Protein AF-Q2YZZ8-F1 (afdb_monomer)

Foldseek 3Di:
DDDDDDPPPVVVVPPPVDDDDDDDDDDPDDQDDQALLSDGLVLLLLLLVVLLVCLVPFFQCQPPPPPPVVLVVLSVVLNVCSVVDHPLLSLLSSLLSQQRSLAQQWGFQALEPPCSCVLDPDDDHRFDTSHYWFFFQFAWAQFPAAIAGFKGFPVCLVRALWGWQAKAPGGPVVLLVLLSSNHHANFVLLSNVCSSRLSRTQSSCCSSVSHVDRFFMWIWTDDPNDIDIDTTGTDDPDDDGDMDGLCNVVVADAAPQPPCLPDQKDWDQDLVLLEIEIEGLELAQDPVGALLRVLQVSLVVSVVSVRQAYEYECANYQYDDLVSLVSNLCSLLVSLSQQAALHAEYEAGQSCHDSSLLNVLSCLQRGNYQYFEAWYNAFNFHFDPWDWDARPRSRTITTHGNDTDNSHDPPRDDSTDGGLHYFTDDSVCRSNNHDRRVVCSSPDDADPDLLVNLVSQCVRPNDVSSVSNVVCQCPRPVRVPPDCLVSLLVNLVVCVVVVNLVSSLVSLVVVCVVCVLDLSSLQSNLLSCLVVLNLVVSLVSLVSSCVNPPPPPSSVVSNVSSVVSVVVVD

Solvent-accessible surface area (backbone atoms only — not comparable to full-atom values): 30448 Å² total; per-residue (Å²): 142,79,80,82,81,71,87,77,64,77,67,65,80,72,57,85,84,72,88,85,82,78,93,68,80,85,75,83,73,73,94,77,67,71,40,89,55,69,48,43,62,67,46,53,45,52,29,50,53,49,48,56,51,45,44,72,73,54,25,67,66,57,55,81,84,27,59,66,68,60,55,52,50,51,52,52,53,47,62,69,42,45,82,80,48,54,72,58,40,49,54,45,49,53,19,27,59,42,18,60,49,47,34,63,45,20,32,51,56,63,38,30,58,89,72,69,48,75,75,46,94,67,82,71,81,56,38,88,51,69,48,73,41,48,39,38,56,53,36,52,41,60,35,77,79,45,42,25,28,48,25,13,27,73,96,43,50,85,51,36,69,23,35,46,53,27,39,53,84,25,44,41,69,57,36,53,62,46,43,46,59,50,44,47,25,51,15,72,35,23,37,55,58,52,48,43,60,48,74,27,21,30,48,50,32,27,66,40,66,26,27,98,57,66,47,71,39,46,32,32,29,39,49,97,90,42,79,48,76,47,71,42,59,49,47,74,92,71,79,85,76,68,74,39,42,51,45,77,75,71,69,38,62,75,34,77,89,65,70,59,75,90,42,46,58,54,74,50,78,40,76,95,75,29,26,30,42,32,40,40,37,33,43,55,67,51,99,91,44,46,48,41,58,50,34,49,52,53,52,54,48,32,60,76,68,61,39,66,30,41,37,40,36,30,40,67,7,49,11,57,47,60,81,54,44,57,39,39,53,50,40,45,55,71,36,62,92,35,44,31,74,69,14,22,32,33,35,35,10,38,39,17,14,64,32,38,30,52,40,49,34,46,40,68,71,68,43,40,54,45,33,22,12,32,41,21,14,32,29,48,54,32,65,28,75,52,44,81,46,67,33,86,70,64,44,40,40,36,29,33,19,55,42,76,46,56,68,52,51,92,86,57,73,59,54,36,52,73,34,78,42,78,28,69,56,35,56,73,33,57,71,66,30,49,50,56,34,60,50,50,60,71,70,54,76,61,60,93,44,72,52,55,40,37,54,51,38,28,74,73,58,31,70,64,47,23,49,52,51,51,50,49,47,54,69,32,88,91,40,48,85,60,85,52,65,71,40,55,54,54,47,27,53,48,27,45,74,71,72,33,55,68,59,19,49,53,51,31,54,50,42,32,69,78,35,72,85,37,34,66,37,21,34,51,38,14,54,52,28,35,82,71,68,39,10,68,66,12,37,58,31,19,50,52,14,37,70,70,42,71,82,46,66,66,46,53,54,49,37,53,54,9,51,54,49,42,60,75,74,111

Organism: NCBI:txid174294

Radius of gyration: 29.06 Å; Cα contacts (8 Å, |Δi|>4): 1051; chains: 1; bounding box: 70×56×85 Å

Sequence (570 aa):
MTKPLPPSILAAVLLSIMSAIASSEPAHSPTGQVRPSGLTDRQWREDLAFLAKTVAEKHRHPFDRLARADFDKAVAVLDTAIPGSADHEIVVGLAKIVALLRDGHSRLTLPAGPASDAQSHTPTNAPTKGLFFHALPVRFYLFSDGLYIRTATPDHRELVGACVVRIGTMTADMALEAIRPAVHYDSEMWFKLVGPQYLRIPEVLHACGVTSVPGPTPVTFEKDGLETTVTLEPLPAGPEPAWVDWSDVSSTAKPLFMKNPGKPYWFEYLPRDKALYIQINSIQDDPGESLAAFSARMIDAARSASASKIVLDLRLNGGGNNYLNRGLVLALTGAGEYNRYGRLFTLIGRNTFSAAMSLVSALERWTETIFVGEPTGNTPSQYGDARRYILPHSGLTVRLSSVYWRDSSVDERRPWVAPHIGAEPSWADFAAGRDPALAAVLAFNAPDSLLEQLKEIFRQGGMEAASVHYFNHRNSPATAAVDTVPTLLAAAEFFVAEKRPAEALRLLQGAVVEYPESAACHLALGKRLVEMGNGREAIASIKRALEIIPGDPDAAAWLKKAEDLARTKK

InterPro domains:
  IPR011990 Tetratricopeptide-like helical domain superfamily [G3DSA:1.25.40.10] (478-570)
  IPR011990 Tetratricopeptide-like helical domain superfamily [SSF48452] (485-562)
  IPR019734 Tetratricopeptide repeat [PS50005] (519-552)
  IPR029045 ClpP/crotonase-like domain superfamily [SSF52096] (84-442)

Mean predicted aligned error: 7.98 Å

pLDDT: mean 89.31, std 15.9, range [26.16, 98.88]

Structure (mmCIF, N/CA/C/O backbone):
data_AF-Q2YZZ8-F1
#
_entry.id   AF-Q2YZZ8-F1
#
loop_
_atom_site.group_PDB
_atom_site.id
_atom_site.type_symbol
_atom_site.label_atom_id
_atom_site.label_alt_id
_atom_site.label_comp_id
_atom_site.label_asym_id
_atom_site.label_entity_id
_atom_site.label_seq_id
_atom_site.pdbx_PDB_ins_code
_atom_site.Cartn_x
_atom_site.Cartn_y
_atom_site.Cartn_z
_atom_site.occupancy
_atom_site.B_iso_or_equiv
_atom_site.auth_seq_id
_atom_site.auth_comp_id
_atom_site.auth_asym_id
_atom_site.auth_atom_id
_atom_site.pdbx_PDB_model_num
ATOM 1 N N . MET A 1 1 ? -8.020 2.558 -19.922 1.00 30.72 1 MET A N 1
ATOM 2 C CA . MET A 1 1 ? -8.432 3.909 -20.367 1.00 30.72 1 MET A CA 1
ATOM 3 C C . MET A 1 1 ? -9.827 4.201 -19.831 1.00 30.72 1 MET A C 1
ATOM 5 O O . MET A 1 1 ? -10.815 3.877 -20.474 1.00 30.72 1 MET A O 1
ATOM 9 N N . THR A 1 2 ? -9.914 4.754 -18.627 1.00 28.97 2 THR A N 1
ATOM 10 C CA . THR A 1 2 ? -11.167 5.187 -17.998 1.00 28.97 2 THR A CA 1
ATOM 11 C C . THR A 1 2 ? -11.252 6.708 -18.118 1.00 28.97 2 THR A C 1
ATOM 13 O O . THR A 1 2 ? -10.297 7.416 -17.804 1.00 28.97 2 THR A O 1
ATOM 16 N N . LYS A 1 3 ? -12.359 7.213 -18.671 1.00 26.16 3 LYS A N 1
ATOM 17 C CA . LYS A 1 3 ? -12.617 8.654 -18.824 1.00 26.16 3 LYS A CA 1
ATOM 18 C C . LYS A 1 3 ? -12.593 9.350 -17.450 1.00 26.16 3 LYS A C 1
ATOM 20 O O . LYS A 1 3 ? -13.051 8.743 -16.483 1.00 26.16 3 LYS A O 1
ATOM 25 N N . PRO A 1 4 ? -12.126 10.608 -17.353 1.00 29.03 4 PRO A N 1
ATOM 26 C CA . PRO A 1 4 ? -12.248 11.373 -16.120 1.00 29.03 4 PRO A CA 1
ATOM 27 C C . PRO A 1 4 ? -13.729 11.676 -15.857 1.00 29.03 4 PRO A C 1
ATOM 29 O O . PRO A 1 4 ? -14.476 12.024 -16.776 1.00 29.03 4 PRO A O 1
ATOM 32 N N . LEU A 1 5 ? -14.155 11.508 -14.606 1.00 32.28 5 LEU A N 1
ATOM 33 C CA . LEU A 1 5 ? -15.494 11.876 -14.148 1.00 32.28 5 LEU A CA 1
ATOM 34 C C . LEU A 1 5 ? -15.703 13.398 -14.281 1.00 32.28 5 LEU A C 1
ATOM 36 O O . LEU A 1 5 ? -14.765 14.164 -14.043 1.00 32.28 5 LEU A O 1
ATOM 40 N N . PRO A 1 6 ? -16.907 13.855 -14.674 1.00 27.84 6 PRO A N 1
ATOM 41 C CA . PRO A 1 6 ? -17.183 15.270 -14.883 1.00 27.84 6 PRO A CA 1
ATOM 42 C C . PRO A 1 6 ? -17.254 16.053 -13.554 1.00 27.84 6 PRO A C 1
ATOM 44 O O . PRO A 1 6 ? -17.525 15.468 -12.504 1.00 27.84 6 PRO A O 1
ATOM 47 N N . PRO A 1 7 ? -17.068 17.390 -13.578 1.00 29.17 7 PRO A N 1
ATOM 48 C CA . PRO A 1 7 ? -16.832 18.221 -12.387 1.00 29.17 7 PRO A CA 1
ATOM 49 C C . PRO A 1 7 ? -18.047 18.434 -11.464 1.00 29.17 7 PRO A C 1
ATOM 51 O O . PRO A 1 7 ? -17.989 19.250 -10.549 1.00 29.17 7 PRO A O 1
ATOM 54 N N . SER A 1 8 ? -19.160 17.734 -11.677 1.00 30.05 8 SER A N 1
ATOM 55 C CA . SER A 1 8 ? -20.427 17.970 -10.974 1.00 30.05 8 SER A CA 1
ATOM 56 C C . SER A 1 8 ? -20.630 17.141 -9.697 1.00 30.05 8 SER A C 1
ATOM 58 O O . SER A 1 8 ? -21.688 17.237 -9.083 1.00 30.05 8 SER A O 1
ATOM 60 N N . ILE A 1 9 ? -19.629 16.381 -9.237 1.00 32.97 9 ILE A N 1
ATOM 61 C CA . ILE A 1 9 ? -19.715 15.587 -7.989 1.00 32.97 9 ILE A CA 1
ATOM 62 C C . ILE A 1 9 ? -19.142 16.340 -6.766 1.00 32.97 9 ILE A C 1
ATOM 64 O O . ILE A 1 9 ? -19.414 15.975 -5.625 1.00 32.97 9 ILE A O 1
ATOM 68 N N . LEU A 1 10 ? -18.467 17.481 -6.961 1.00 29.58 10 LEU A N 1
ATOM 69 C CA . LEU A 1 10 ? -17.969 18.313 -5.851 1.00 29.58 10 LEU A CA 1
ATOM 70 C C . LEU A 1 10 ? -19.088 19.021 -5.053 1.00 29.58 10 LEU A C 1
ATOM 72 O O . LEU A 1 10 ? -18.848 19.506 -3.951 1.00 29.58 10 LEU A O 1
ATOM 76 N N . ALA A 1 11 ? -20.314 19.065 -5.583 1.00 28.97 11 ALA A N 1
ATOM 77 C CA . ALA A 1 11 ? -21.451 19.753 -4.966 1.00 28.97 11 ALA A CA 1
ATOM 78 C C . ALA A 1 11 ? -22.315 18.859 -4.049 1.00 28.97 11 ALA A C 1
ATOM 80 O O . ALA A 1 11 ? -23.142 19.379 -3.304 1.00 28.97 11 ALA A O 1
ATOM 81 N N . ALA A 1 12 ? -22.114 17.535 -4.045 1.00 28.97 12 ALA A N 1
ATOM 82 C CA . ALA A 1 12 ? -22.889 16.615 -3.200 1.00 28.97 12 ALA A CA 1
ATOM 83 C C . ALA A 1 12 ? -22.311 16.442 -1.777 1.00 28.97 12 ALA A C 1
ATOM 85 O O . ALA A 1 12 ? -22.997 15.943 -0.890 1.00 28.97 12 ALA A O 1
ATOM 86 N N . VAL A 1 13 ? -21.084 16.915 -1.526 1.00 33.19 13 VAL A N 1
ATOM 87 C CA . VAL A 1 13 ? -20.390 16.825 -0.221 1.00 33.19 13 VAL A CA 1
ATOM 88 C C . VAL A 1 13 ? -20.840 17.920 0.767 1.00 33.19 13 VAL A C 1
ATOM 90 O O . VAL A 1 13 ? -20.548 17.850 1.956 1.00 33.19 13 VAL A O 1
ATOM 93 N N . LEU A 1 14 ? -21.611 18.913 0.311 1.00 29.03 14 LEU A N 1
ATOM 94 C CA . LEU A 1 14 ? -22.099 20.030 1.135 1.00 29.03 14 LEU A CA 1
ATOM 95 C C . LEU A 1 14 ? -23.583 19.932 1.535 1.00 29.03 14 LEU A C 1
ATOM 97 O O . LEU A 1 14 ? -24.040 20.771 2.307 1.00 29.03 14 LEU A O 1
ATOM 101 N N . LEU A 1 15 ? -24.333 18.925 1.063 1.00 30.12 15 LEU A N 1
ATOM 102 C CA . LEU A 1 15 ? -25.787 18.841 1.285 1.00 30.12 15 LEU A CA 1
ATOM 103 C C . LEU A 1 15 ? -26.256 17.809 2.327 1.00 30.12 15 LEU A C 1
ATOM 105 O O . LEU A 1 15 ? -27.444 17.769 2.629 1.00 30.12 15 LEU A O 1
ATOM 109 N N . SER A 1 16 ? -25.368 17.026 2.943 1.00 31.25 16 SER A N 1
ATOM 110 C CA . SER A 1 16 ? -25.736 16.077 4.013 1.00 31.25 16 SER A CA 1
ATOM 111 C C . SER A 1 16 ? -25.749 16.684 5.428 1.00 31.25 16 SER A C 1
ATOM 113 O O . SER A 1 16 ? -25.954 15.963 6.398 1.00 31.25 16 SER A O 1
ATOM 115 N N . ILE A 1 17 ? -25.590 18.010 5.563 1.00 36.44 17 ILE A N 1
ATOM 116 C CA . ILE A 1 17 ? -25.682 18.737 6.850 1.00 36.44 17 ILE A CA 1
ATOM 117 C C . ILE A 1 17 ? -27.049 19.435 7.034 1.00 36.44 17 ILE A C 1
ATOM 119 O O . ILE A 1 17 ? -27.352 19.942 8.109 1.00 36.44 17 ILE A O 1
ATOM 123 N N . MET A 1 18 ? -27.933 19.438 6.031 1.00 37.03 18 MET A N 1
ATOM 124 C CA . MET A 1 18 ? -29.230 20.119 6.132 1.00 37.03 18 MET A CA 1
ATOM 125 C C . MET A 1 18 ? -30.392 19.161 5.891 1.00 37.03 18 MET A C 1
ATOM 127 O O . MET A 1 18 ? -30.819 19.009 4.754 1.00 37.03 18 MET A O 1
ATOM 131 N N . SER A 1 19 ? -30.927 18.548 6.951 1.00 33.84 19 SER A N 1
ATOM 132 C CA . SER A 1 19 ? -32.362 18.221 7.091 1.00 33.84 19 SER A CA 1
ATOM 133 C C . SER A 1 19 ? -32.650 17.586 8.454 1.00 33.84 19 SER A C 1
ATOM 135 O O . SER A 1 19 ? -32.685 16.369 8.571 1.00 33.84 19 SER A O 1
ATOM 137 N N . ALA A 1 20 ? -32.842 18.429 9.473 1.00 35.44 20 ALA A N 1
ATOM 138 C CA . ALA A 1 20 ? -33.843 18.271 10.540 1.00 35.44 20 ALA A CA 1
ATOM 139 C C . ALA A 1 20 ? -33.644 19.384 11.585 1.00 35.44 20 ALA A C 1
ATOM 141 O O . ALA A 1 20 ? -33.181 19.142 12.693 1.00 35.44 20 ALA A O 1
ATOM 142 N N . ILE A 1 21 ? -33.984 20.626 11.232 1.00 36.09 21 ILE A N 1
ATOM 143 C CA . ILE A 1 21 ? -34.252 21.666 12.233 1.00 36.09 21 ILE A CA 1
ATOM 144 C C . ILE A 1 21 ? -35.687 22.114 11.992 1.00 36.09 21 ILE A C 1
ATOM 146 O O . ILE A 1 21 ? -35.957 23.007 11.194 1.00 36.09 21 ILE A O 1
ATOM 150 N N . ALA A 1 22 ? -36.620 21.419 12.640 1.00 30.42 22 ALA A N 1
ATOM 151 C CA . ALA A 1 22 ? -37.911 22.005 12.946 1.00 30.42 22 ALA A CA 1
ATOM 152 C C . ALA A 1 22 ? -37.700 22.944 14.139 1.00 30.42 22 ALA A C 1
ATOM 154 O O . ALA A 1 22 ? -37.080 22.574 15.134 1.00 30.42 22 ALA A O 1
ATOM 155 N N . SER A 1 23 ? -38.163 24.177 13.986 1.00 38.81 23 SER A N 1
ATOM 156 C CA . SER A 1 23 ? -37.994 25.288 14.911 1.00 38.81 23 SER A CA 1
ATOM 157 C C . SER A 1 23 ? -38.509 24.962 16.317 1.00 38.81 23 SER A C 1
ATOM 159 O O . SER A 1 23 ? -39.715 24.876 16.537 1.00 38.81 23 SER A O 1
ATOM 161 N N . SER A 1 24 ? -37.601 24.870 17.284 1.00 34.78 24 SER A N 1
ATOM 162 C CA . SER A 1 24 ? -37.891 25.104 18.699 1.00 34.78 24 SER A CA 1
ATOM 163 C C . SER A 1 24 ? -36.842 26.072 19.236 1.00 34.78 24 SER A C 1
ATOM 165 O O . SER A 1 24 ? -35.651 25.882 18.992 1.00 34.78 24 SER A O 1
ATOM 167 N N . GLU A 1 25 ? -37.293 27.135 19.901 1.00 32.56 25 GLU A N 1
ATOM 168 C CA . GLU A 1 25 ? -36.457 28.184 20.495 1.00 32.56 25 GLU A CA 1
ATOM 169 C C . GLU A 1 25 ? -35.275 27.615 21.308 1.00 32.56 25 GLU A C 1
ATOM 171 O O . GLU A 1 25 ? -35.414 26.561 21.936 1.00 32.56 25 GLU A O 1
ATOM 176 N N . PRO A 1 26 ? -34.114 28.299 21.344 1.00 37.34 26 PRO A N 1
ATOM 177 C CA . PRO A 1 26 ? -32.968 27.838 22.111 1.00 37.34 26 PRO A CA 1
ATOM 178 C C . PRO A 1 26 ? -33.254 28.005 23.605 1.00 37.34 26 PRO A C 1
ATOM 180 O O . PRO A 1 26 ? -33.043 29.073 24.186 1.00 37.34 26 PRO A O 1
ATOM 183 N N . ALA A 1 27 ? -33.707 26.928 24.243 1.00 34.28 27 ALA A N 1
ATOM 184 C CA . ALA A 1 27 ? -33.647 26.810 25.688 1.00 34.28 27 ALA A CA 1
ATOM 185 C C . ALA A 1 27 ? -32.178 26.978 26.108 1.00 34.28 27 ALA A C 1
ATOM 187 O O . ALA A 1 27 ? -31.320 26.168 25.760 1.00 34.28 27 ALA A O 1
ATOM 188 N N . HIS A 1 28 ? -31.874 28.067 26.816 1.00 37.22 28 HIS A N 1
ATOM 189 C CA . HIS A 1 28 ? -30.587 28.243 27.477 1.00 37.22 28 HIS A CA 1
ATOM 190 C C . HIS A 1 28 ? -30.440 27.151 28.542 1.00 37.22 28 HIS A C 1
ATOM 192 O O . HIS A 1 28 ? -30.978 27.268 29.643 1.00 37.22 28 HIS A O 1
ATOM 198 N N . SER A 1 29 ? -29.729 26.076 28.206 1.00 36.34 29 SER A N 1
ATOM 199 C CA . SER A 1 29 ? -29.319 25.066 29.175 1.00 36.34 29 SER A CA 1
ATOM 200 C C . SER A 1 29 ? -28.213 25.628 30.079 1.00 36.34 29 SER A C 1
ATOM 202 O O . SER A 1 29 ? -27.350 26.375 29.610 1.00 36.34 29 SER A O 1
ATOM 204 N N . PRO A 1 30 ? -28.217 25.302 31.382 1.00 42.22 30 PRO A N 1
ATOM 205 C CA . PRO A 1 30 ? -27.260 25.857 32.320 1.00 42.22 30 PRO A CA 1
ATOM 206 C C . PRO A 1 30 ? -25.847 25.357 32.011 1.00 42.22 30 PRO A C 1
ATOM 208 O O . PRO A 1 30 ? -25.609 24.160 31.849 1.00 42.22 30 PRO A O 1
ATOM 211 N N . THR A 1 31 ? -24.894 26.287 31.997 1.00 49.25 31 THR A N 1
ATOM 212 C CA . THR A 1 31 ? -23.453 26.026 32.051 1.00 49.25 31 THR A CA 1
ATOM 213 C C . THR A 1 31 ? -23.138 25.153 33.270 1.00 49.25 31 THR A C 1
ATOM 215 O O . THR A 1 31 ? -23.044 25.670 34.383 1.00 49.25 31 THR A O 1
ATOM 218 N N . GLY A 1 32 ? -23.008 23.836 33.087 1.00 49.75 32 GLY A N 1
ATOM 219 C CA . GLY A 1 32 ? -22.636 22.932 34.183 1.00 49.75 32 GLY A CA 1
ATOM 220 C C . GLY A 1 32 ? -23.169 21.499 34.144 1.00 49.75 32 GLY A C 1
ATOM 221 O O . GLY A 1 32 ? -22.959 20.783 35.120 1.00 49.75 32 GLY A O 1
ATOM 222 N N . GLN A 1 33 ? -23.836 21.041 33.080 1.00 53.78 33 GLN A N 1
ATOM 223 C CA . GLN A 1 33 ? -24.217 19.628 32.995 1.00 53.78 33 GLN A CA 1
ATOM 224 C C . GLN A 1 33 ? -22.961 18.762 32.796 1.00 53.78 33 GLN A C 1
ATOM 226 O O . GLN A 1 33 ? -22.254 18.888 31.797 1.00 53.78 33 GLN A O 1
ATOM 231 N N . VAL A 1 34 ? -22.650 17.918 33.782 1.00 61.31 34 VAL A N 1
ATOM 232 C CA . VAL A 1 34 ? -21.540 16.961 33.703 1.00 61.31 34 VAL A CA 1
ATOM 233 C C . VAL A 1 34 ? -21.920 15.900 32.672 1.00 61.31 34 VAL A C 1
ATOM 235 O O . VAL A 1 34 ? -22.876 15.152 32.875 1.00 61.31 34 VAL A O 1
ATOM 238 N N . ARG A 1 35 ? -21.203 15.878 31.545 1.00 84.31 35 ARG A N 1
ATOM 239 C CA . ARG A 1 35 ? -21.388 14.896 30.465 1.00 84.31 35 ARG A CA 1
ATOM 240 C C . ARG A 1 35 ? -21.057 13.477 30.963 1.00 84.31 35 ARG A C 1
ATOM 242 O O . ARG A 1 35 ? -20.342 13.363 31.960 1.00 84.31 35 ARG A O 1
ATOM 249 N N . PRO A 1 36 ? -21.501 12.394 30.292 1.00 82.69 36 PRO A N 1
ATOM 250 C CA . PRO A 1 36 ? -21.105 11.021 30.640 1.00 82.69 36 PRO A CA 1
ATOM 251 C C . PRO A 1 36 ? -19.585 10.822 30.773 1.00 82.69 36 PRO A C 1
ATOM 253 O O . PRO A 1 36 ? -19.130 10.097 31.653 1.00 82.69 36 PRO A O 1
ATOM 256 N N . SER A 1 37 ? -18.796 11.529 29.961 1.00 83.62 37 SER A N 1
ATOM 257 C CA . SER A 1 37 ? -17.330 11.577 30.042 1.00 83.62 37 SER A CA 1
ATOM 258 C C . SER A 1 37 ? -16.767 12.237 31.309 1.00 83.62 37 SER A C 1
ATOM 260 O O . SER A 1 37 ? -15.569 12.142 31.577 1.00 83.62 37 SER A O 1
ATOM 262 N N . GLY A 1 38 ? -17.595 12.946 32.077 1.00 88.75 38 GLY A N 1
ATOM 263 C CA . GLY A 1 38 ? -17.183 13.798 33.191 1.00 88.75 38 GLY A CA 1
ATOM 264 C C . GLY A 1 38 ? -16.625 15.162 32.766 1.00 88.75 38 GLY A C 1
ATOM 265 O O . GLY A 1 38 ? -16.200 15.932 33.627 1.00 88.75 38 GLY A O 1
ATOM 266 N N . LEU A 1 39 ? -16.604 15.470 31.465 1.00 90.81 39 LEU A N 1
ATOM 267 C CA . LEU A 1 39 ? -16.087 16.729 30.931 1.00 90.81 39 LEU A CA 1
ATOM 268 C C . LEU A 1 39 ? -17.196 17.772 30.759 1.00 90.81 39 LEU A C 1
ATOM 270 O O . LEU A 1 39 ? -18.373 17.456 30.604 1.00 90.81 39 LEU A O 1
ATOM 274 N N . THR A 1 40 ? -16.800 19.039 30.774 1.00 94.12 40 THR A N 1
ATOM 275 C CA . THR A 1 40 ? -17.662 20.186 30.454 1.00 94.12 40 THR A CA 1
ATOM 276 C C . THR A 1 40 ? -17.440 20.647 29.015 1.00 94.12 40 THR A C 1
ATOM 278 O O . THR A 1 40 ? -16.380 20.412 28.437 1.00 94.12 40 THR A O 1
ATOM 281 N N . ASP A 1 41 ? -18.391 21.395 28.456 1.00 95.25 41 ASP A N 1
ATOM 282 C CA . ASP A 1 41 ? -18.255 22.012 27.126 1.00 95.25 41 ASP A CA 1
ATOM 283 C C . ASP A 1 41 ? -16.986 22.860 27.014 1.00 95.25 41 ASP A C 1
ATOM 285 O O . ASP A 1 41 ? -16.281 22.813 26.009 1.00 95.25 41 ASP A O 1
ATOM 289 N N . ARG A 1 42 ? -16.658 23.603 28.080 1.00 96.44 42 ARG A N 1
ATOM 290 C CA . ARG A 1 42 ? -15.434 24.406 28.154 1.00 96.44 42 ARG A CA 1
ATOM 291 C C . ARG A 1 42 ? -14.185 23.539 28.000 1.00 96.44 42 ARG A C 1
ATOM 293 O O . ARG A 1 42 ? -13.314 23.892 27.219 1.00 96.44 42 ARG A O 1
ATOM 300 N N . GLN A 1 43 ? -14.122 22.406 28.696 1.00 95.75 43 GLN A N 1
ATOM 301 C CA . GLN A 1 43 ? -12.981 21.489 28.618 1.00 95.75 43 GLN A CA 1
ATOM 302 C C . GLN A 1 43 ? -12.857 20.837 27.237 1.00 95.75 43 GLN A C 1
ATOM 304 O O . GLN A 1 43 ? -11.747 20.680 26.737 1.00 95.75 43 GLN A O 1
ATOM 309 N N . TRP A 1 44 ? -13.976 20.509 26.585 1.00 96.56 44 TRP A N 1
ATOM 310 C CA . TRP A 1 44 ? -13.959 20.026 25.201 1.00 96.56 44 TRP A CA 1
ATOM 311 C C . TRP A 1 44 ? -13.450 21.084 24.215 1.00 96.56 44 TRP A C 1
ATOM 313 O O . TRP A 1 44 ? -12.666 20.763 23.322 1.00 96.56 44 TRP A O 1
ATOM 323 N N . ARG A 1 45 ? -13.837 22.352 24.396 1.00 98.38 45 ARG A N 1
ATOM 324 C CA . ARG A 1 45 ? -13.312 23.473 23.600 1.00 98.38 45 ARG A CA 1
ATOM 325 C C . ARG A 1 45 ? -11.826 23.724 23.852 1.00 98.38 45 ARG A C 1
ATOM 327 O O . ARG A 1 45 ? -11.084 23.979 22.909 1.00 98.38 45 ARG A O 1
ATOM 334 N N . GLU A 1 46 ? -11.379 23.617 25.102 1.00 98.44 46 GLU A N 1
ATOM 335 C CA . GLU A 1 46 ? -9.962 23.713 25.478 1.00 98.44 46 GLU A CA 1
ATOM 336 C C . GLU A 1 46 ? -9.134 22.589 24.816 1.00 98.44 46 GLU A C 1
ATOM 338 O O . GLU A 1 46 ? -8.077 22.863 24.241 1.00 98.44 46 GLU A O 1
ATOM 343 N N . ASP A 1 47 ? -9.648 21.354 24.791 1.00 97.81 47 ASP A N 1
ATOM 344 C CA . ASP A 1 47 ? -9.042 20.223 24.074 1.00 97.81 47 ASP A CA 1
ATOM 345 C C . ASP A 1 47 ? -9.004 20.437 22.548 1.00 97.81 47 ASP A C 1
ATOM 347 O O . ASP A 1 47 ? -7.975 20.185 21.917 1.00 97.81 47 ASP A O 1
ATOM 351 N N . LEU A 1 48 ? -10.089 20.940 21.946 1.00 98.81 48 LEU A N 1
ATOM 352 C CA . LEU A 1 48 ? -10.155 21.276 20.517 1.00 98.81 48 LEU A CA 1
ATOM 353 C C . LEU A 1 48 ? -9.153 22.380 20.143 1.00 98.81 48 LEU A C 1
ATOM 355 O O . LEU A 1 48 ? -8.424 22.255 19.156 1.00 98.81 48 LEU A O 1
ATOM 359 N N . ALA A 1 49 ? -9.071 23.444 20.943 1.00 98.81 49 ALA A N 1
ATOM 360 C CA . ALA A 1 49 ? -8.112 24.523 20.736 1.00 98.81 49 ALA A CA 1
ATOM 361 C C . ALA A 1 49 ? -6.665 24.019 20.860 1.00 98.81 49 ALA A C 1
ATOM 363 O O . ALA A 1 49 ? -5.808 24.365 20.039 1.00 98.81 49 ALA A O 1
ATOM 364 N N . PHE A 1 50 ? -6.395 23.157 21.847 1.00 98.75 50 PHE A N 1
ATOM 365 C CA . PHE A 1 50 ? -5.096 22.510 22.001 1.00 98.75 50 PHE A CA 1
ATOM 366 C C . PHE A 1 50 ? -4.758 21.629 20.793 1.00 98.75 50 PHE A C 1
ATOM 368 O O . PHE A 1 50 ? -3.639 21.716 20.282 1.00 98.75 50 PHE A O 1
ATOM 375 N N . LEU A 1 51 ? -5.707 20.824 20.300 1.00 98.69 51 LEU A N 1
ATOM 376 C CA . LEU A 1 51 ? -5.537 20.010 19.096 1.00 98.69 51 LEU A CA 1
ATOM 377 C C . LEU A 1 51 ? -5.160 20.883 17.895 1.00 98.69 51 LEU A C 1
ATOM 379 O O . LEU A 1 51 ? -4.142 20.628 17.254 1.00 98.69 51 LEU A O 1
ATOM 383 N N . ALA A 1 52 ? -5.952 21.921 17.615 1.00 98.62 52 ALA A N 1
ATOM 384 C CA . ALA A 1 52 ? -5.747 22.803 16.469 1.00 98.62 52 ALA A CA 1
ATOM 385 C C . ALA A 1 52 ? -4.363 23.470 16.502 1.00 98.62 52 ALA A C 1
ATOM 387 O O . ALA A 1 52 ? -3.629 23.448 15.511 1.00 98.62 52 ALA A O 1
ATOM 388 N N . LYS A 1 53 ? -3.970 23.995 17.670 1.00 98.56 53 LYS A N 1
ATOM 389 C CA . LYS A 1 53 ? -2.635 24.563 17.892 1.00 98.56 53 LYS A CA 1
ATOM 390 C C . LYS A 1 53 ? -1.535 23.519 17.684 1.00 98.56 53 LYS A C 1
ATOM 392 O O . LYS A 1 53 ? -0.554 23.781 16.994 1.00 98.56 53 LYS A O 1
ATOM 397 N N . THR A 1 54 ? -1.707 22.329 18.253 1.00 98.31 54 THR A N 1
ATOM 398 C CA . THR A 1 54 ? -0.713 21.252 18.181 1.00 98.31 54 THR A CA 1
ATOM 399 C C . THR A 1 54 ? -0.511 20.774 16.746 1.00 98.31 54 THR A C 1
ATOM 401 O O . THR A 1 54 ? 0.631 20.610 16.327 1.00 98.31 54 THR A O 1
ATOM 404 N N . VAL A 1 55 ? -1.584 20.612 15.965 1.00 98.06 55 VAL A N 1
ATOM 405 C CA . VAL A 1 55 ? -1.496 20.285 14.533 1.00 98.06 55 VAL A CA 1
ATOM 406 C C . VAL A 1 55 ? -0.663 21.332 13.796 1.00 98.06 55 VAL A C 1
ATOM 408 O O . VAL A 1 55 ? 0.295 20.966 13.118 1.00 98.06 55 VAL A O 1
ATOM 411 N N . ALA A 1 56 ? -0.977 22.618 13.978 1.00 96.62 56 ALA A N 1
ATOM 412 C CA . ALA A 1 56 ? -0.290 23.713 13.299 1.00 96.62 56 ALA A CA 1
ATOM 413 C C . ALA A 1 56 ? 1.203 23.830 13.667 1.00 96.62 56 ALA A C 1
ATOM 415 O O . ALA A 1 56 ? 2.010 24.203 12.821 1.00 96.62 56 ALA A O 1
ATOM 416 N N . GLU A 1 57 ? 1.574 23.522 14.914 1.00 96.69 57 GLU A N 1
ATOM 417 C CA . GLU A 1 57 ? 2.943 23.698 15.419 1.00 96.69 57 GLU A CA 1
ATOM 418 C C . GLU A 1 57 ? 3.831 22.452 15.306 1.00 96.69 57 GLU A C 1
ATOM 420 O O . GLU A 1 57 ? 5.058 22.580 15.291 1.00 96.69 57 GLU A O 1
ATOM 425 N N . LYS A 1 58 ? 3.247 21.247 15.346 1.00 97.25 58 LYS A N 1
ATOM 426 C CA . LYS A 1 58 ? 4.001 20.000 15.572 1.00 97.25 58 LYS A CA 1
ATOM 427 C C . LYS A 1 58 ? 4.006 19.041 14.397 1.00 97.25 58 LYS A C 1
ATOM 429 O O . LYS A 1 58 ? 4.955 18.267 14.279 1.00 97.25 58 LYS A O 1
ATOM 434 N N . HIS A 1 59 ? 2.989 19.078 13.542 1.00 96.81 59 HIS A N 1
ATOM 435 C CA . HIS A 1 59 ? 3.049 18.332 12.294 1.00 96.81 59 HIS A CA 1
ATOM 436 C C . HIS A 1 59 ? 4.114 18.956 11.379 1.00 96.81 59 HIS A C 1
ATOM 438 O O . HIS A 1 59 ? 4.240 20.179 11.326 1.00 96.81 59 HIS A O 1
ATOM 444 N N . ARG A 1 60 ? 4.890 18.140 10.651 1.00 93.38 60 ARG A N 1
ATOM 445 C CA . ARG A 1 60 ? 6.023 18.638 9.844 1.00 93.38 60 ARG A CA 1
ATOM 446 C C . ARG A 1 60 ? 5.595 19.688 8.811 1.00 93.38 60 ARG A C 1
ATOM 448 O O . ARG A 1 60 ? 6.266 20.710 8.710 1.00 93.38 60 ARG A O 1
ATOM 455 N N . HIS A 1 61 ? 4.486 19.442 8.104 1.00 92.62 61 HIS A N 1
ATOM 456 C CA . HIS A 1 61 ? 3.872 20.369 7.139 1.00 92.62 61 HIS A CA 1
ATOM 457 C C . HIS A 1 61 ? 2.342 20.153 7.005 1.00 92.62 61 HIS A C 1
ATOM 459 O O . HIS A 1 61 ? 1.876 19.536 6.051 1.00 92.62 61 HIS A O 1
ATOM 465 N N . PRO A 1 62 ? 1.521 20.579 7.985 1.00 93.44 62 PRO A N 1
ATOM 466 C CA . PRO A 1 62 ? 0.092 20.217 8.064 1.00 93.44 62 PRO A CA 1
ATOM 467 C C . PRO A 1 62 ? -0.778 20.790 6.939 1.00 93.44 62 PRO A C 1
ATOM 469 O O . PRO A 1 62 ? -1.895 20.327 6.733 1.00 93.44 62 PRO A O 1
ATOM 472 N N . PHE A 1 63 ? -0.277 21.791 6.215 1.00 94.62 63 PHE A N 1
ATOM 473 C CA . PHE A 1 63 ? -1.038 22.542 5.215 1.00 94.62 63 PHE A CA 1
ATOM 474 C C . PHE A 1 63 ? -0.474 22.400 3.792 1.00 94.62 63 PHE A C 1
ATOM 476 O O . PHE A 1 63 ? -0.802 23.197 2.919 1.00 94.62 63 PHE A O 1
ATOM 483 N N . ASP A 1 64 ? 0.349 21.374 3.531 1.00 86.44 64 ASP A N 1
ATOM 484 C CA . ASP A 1 64 ? 0.883 21.101 2.182 1.00 86.44 64 ASP A CA 1
ATOM 485 C C . ASP A 1 64 ? -0.203 20.601 1.214 1.00 86.44 64 ASP A C 1
ATOM 487 O O . ASP A 1 64 ? -0.130 20.833 0.008 1.00 86.44 64 ASP A O 1
ATOM 491 N N . ARG A 1 65 ? -1.216 19.901 1.742 1.00 84.12 65 ARG A N 1
ATOM 492 C CA . ARG A 1 65 ? -2.344 19.326 0.981 1.00 84.12 65 ARG A CA 1
ATOM 493 C C . ARG A 1 65 ? -3.708 19.891 1.392 1.00 84.12 65 ARG A C 1
ATOM 495 O O . ARG A 1 65 ? -4.717 19.545 0.785 1.00 84.12 65 ARG A O 1
ATOM 502 N N . LEU A 1 66 ? -3.736 20.738 2.419 1.00 92.81 66 LEU A N 1
ATOM 503 C CA . LEU A 1 66 ? -4.938 21.264 3.059 1.00 92.81 66 LEU A CA 1
ATOM 504 C C . LEU A 1 66 ? -4.796 22.775 3.226 1.00 92.81 66 LEU A C 1
ATOM 506 O O . LEU A 1 66 ? -3.834 23.239 3.835 1.00 92.81 66 LEU A O 1
ATOM 510 N N . ALA A 1 67 ? -5.763 23.553 2.743 1.00 96.12 67 ALA A N 1
ATOM 511 C CA . ALA A 1 67 ? -5.757 24.985 2.999 1.00 96.12 67 ALA A CA 1
ATOM 512 C C . ALA A 1 67 ? -6.000 25.256 4.491 1.00 96.12 67 ALA A C 1
ATOM 514 O O . ALA A 1 67 ? -6.928 24.713 5.093 1.00 96.12 67 ALA A O 1
ATOM 515 N N . ARG A 1 68 ? -5.206 26.158 5.084 1.00 96.81 68 ARG A N 1
ATOM 516 C CA . ARG A 1 68 ? -5.366 26.548 6.496 1.00 96.81 68 ARG A CA 1
ATOM 517 C C . ARG A 1 68 ? -6.793 27.011 6.812 1.00 96.81 68 ARG A C 1
ATOM 519 O O . ARG A 1 68 ? -7.326 26.658 7.856 1.00 96.81 68 ARG A O 1
ATOM 526 N N . ALA A 1 69 ? -7.415 27.751 5.894 1.00 97.75 69 ALA A N 1
ATOM 527 C CA . ALA A 1 69 ? -8.783 28.239 6.050 1.00 97.75 69 ALA A CA 1
ATOM 528 C C . ALA A 1 69 ? -9.817 27.102 6.154 1.00 97.75 69 ALA A C 1
ATOM 530 O O . ALA A 1 69 ? -10.758 27.210 6.937 1.00 97.75 69 ALA A O 1
ATOM 531 N N . ASP A 1 70 ? -9.630 26.003 5.417 1.00 97.56 70 ASP A N 1
ATOM 532 C CA . ASP A 1 70 ? -10.531 24.847 5.481 1.00 97.56 70 ASP A CA 1
ATOM 533 C C . ASP A 1 70 ? -10.369 24.089 6.804 1.00 97.56 70 ASP A C 1
ATOM 535 O O . ASP A 1 70 ? -11.362 23.684 7.411 1.00 97.56 70 ASP A O 1
ATOM 539 N N . PHE A 1 71 ? -9.132 23.965 7.298 1.00 98.38 71 PHE A N 1
ATOM 540 C CA . PHE A 1 71 ? -8.859 23.426 8.633 1.00 98.38 71 PHE A CA 1
ATOM 541 C C . PHE A 1 71 ? -9.526 24.269 9.730 1.00 98.38 71 PHE A C 1
ATOM 543 O O . PHE A 1 71 ? -10.223 23.737 10.592 1.00 98.38 71 PHE A O 1
ATOM 550 N N . ASP A 1 72 ? -9.372 25.592 9.665 1.00 98.38 72 ASP A N 1
ATOM 551 C CA . ASP A 1 72 ? -9.945 26.521 10.647 1.00 98.38 72 ASP A CA 1
ATOM 552 C C . ASP A 1 72 ? -11.462 26.510 10.638 1.00 98.38 72 ASP A C 1
ATOM 554 O O . ASP A 1 72 ? -12.096 26.531 11.693 1.00 98.38 72 ASP A O 1
ATOM 558 N N . LYS A 1 73 ? -12.049 26.409 9.446 1.00 98.56 73 LYS A N 1
ATOM 559 C CA . LYS A 1 73 ? -13.486 26.234 9.290 1.00 98.56 73 LYS A CA 1
ATOM 560 C C . LYS A 1 73 ? -13.958 24.943 9.957 1.00 98.56 73 LYS A C 1
ATOM 562 O O . LYS A 1 73 ? -14.959 24.978 10.665 1.00 98.56 73 LYS A O 1
ATOM 567 N N . ALA A 1 74 ? -13.254 23.826 9.775 1.00 98.38 74 ALA A N 1
ATOM 568 C CA . ALA A 1 74 ? -13.613 22.562 10.418 1.00 98.38 74 ALA A CA 1
ATOM 569 C C . ALA A 1 74 ? -13.530 22.642 11.953 1.00 98.38 74 ALA A C 1
ATOM 571 O O . ALA A 1 74 ? -14.431 22.163 12.642 1.00 98.38 74 ALA A O 1
ATOM 572 N N . VAL A 1 75 ? -12.500 23.309 12.486 1.00 98.81 75 VAL A N 1
ATOM 573 C CA . VAL A 1 75 ? -12.364 23.585 13.927 1.00 98.81 75 VAL A CA 1
ATOM 574 C C . VAL A 1 75 ? -13.534 24.434 14.434 1.00 98.81 75 VAL A C 1
ATOM 576 O O . VAL A 1 75 ? -14.172 24.062 15.414 1.00 98.81 75 VAL A O 1
ATOM 579 N N . ALA A 1 76 ? -13.871 25.533 13.753 1.00 98.75 76 ALA A N 1
ATOM 580 C CA . ALA A 1 76 ? -14.967 26.418 14.153 1.00 98.75 76 ALA A CA 1
ATOM 581 C C . ALA A 1 76 ? -16.348 25.736 14.095 1.00 98.75 76 ALA A C 1
ATOM 583 O O . ALA A 1 76 ? -17.198 25.966 14.960 1.00 98.75 76 ALA A O 1
ATOM 584 N N . VAL A 1 77 ? -16.567 24.873 13.095 1.00 98.62 77 VAL A N 1
ATOM 585 C CA . VAL A 1 77 ? -17.791 24.066 12.979 1.00 98.62 77 VAL A CA 1
ATOM 586 C C . VAL A 1 77 ? -17.938 23.140 14.186 1.00 98.62 77 VAL A C 1
ATOM 588 O O . VAL A 1 77 ? -19.010 23.107 14.788 1.00 98.62 77 VAL A O 1
ATOM 591 N N . LEU A 1 78 ? -16.872 22.436 14.583 1.00 98.62 78 LEU A N 1
ATOM 592 C CA . LEU A 1 78 ? -16.928 21.570 15.761 1.00 98.62 78 LEU A CA 1
ATOM 593 C C . LEU A 1 78 ? -17.109 22.375 17.054 1.00 98.62 78 LEU A C 1
ATOM 595 O O . LEU A 1 78 ? -17.939 22.002 17.876 1.00 98.62 78 LEU A O 1
ATOM 599 N N . ASP A 1 79 ? -16.409 23.501 17.217 1.00 98.69 79 ASP A N 1
ATOM 600 C CA . ASP A 1 79 ? -16.532 24.368 18.401 1.00 98.69 79 ASP A CA 1
ATOM 601 C C . ASP A 1 79 ? -17.976 24.843 18.654 1.00 98.69 79 ASP A C 1
ATOM 603 O O . ASP A 1 79 ? -18.460 24.866 19.796 1.00 98.69 79 ASP A O 1
ATOM 607 N N . THR A 1 80 ? -18.681 25.165 17.565 1.00 98.44 80 THR A N 1
ATOM 608 C CA . THR A 1 80 ? -20.093 25.567 17.580 1.00 98.44 80 THR A CA 1
ATOM 609 C C . THR A 1 80 ? -21.013 24.393 17.918 1.00 98.44 80 THR A C 1
ATOM 611 O O . THR A 1 80 ? -22.007 24.583 18.616 1.00 98.44 80 THR A O 1
ATOM 614 N N . ALA A 1 81 ? -20.686 23.185 17.450 1.00 97.81 81 ALA A N 1
ATOM 615 C CA . ALA A 1 81 ? -21.486 21.983 17.673 1.00 97.81 81 ALA A CA 1
ATOM 616 C C . ALA A 1 81 ? -21.337 21.401 19.090 1.00 97.81 81 ALA A C 1
ATOM 618 O O . ALA A 1 81 ? -22.296 20.819 19.596 1.00 97.81 81 ALA A O 1
ATOM 619 N N . ILE A 1 82 ? -20.181 21.597 19.748 1.00 97.69 82 ILE A N 1
ATOM 620 C CA . ILE A 1 82 ? -19.856 20.997 21.056 1.00 97.69 82 ILE A CA 1
ATOM 621 C C . ILE A 1 82 ? -21.025 21.049 22.051 1.00 97.69 82 ILE A C 1
ATOM 623 O O . ILE A 1 82 ? -21.375 19.977 22.539 1.00 97.69 82 ILE A O 1
ATOM 627 N N . PRO A 1 83 ? -21.680 22.197 22.336 1.00 95.81 83 PRO A N 1
ATOM 628 C CA . PRO A 1 83 ? -22.737 22.261 23.351 1.00 95.81 83 PRO A CA 1
ATOM 629 C C . PRO A 1 83 ? -23.929 21.326 23.103 1.00 95.81 83 PRO A C 1
ATOM 631 O O . PRO A 1 83 ? -24.576 20.906 24.056 1.00 95.81 83 PRO A O 1
ATOM 634 N N . GLY A 1 84 ? -24.216 20.993 21.839 1.00 94.94 84 GLY A N 1
ATOM 635 C CA . GLY A 1 84 ? -25.305 20.088 21.454 1.00 94.94 84 GLY A CA 1
ATOM 636 C C . GLY A 1 84 ? -24.867 18.657 21.136 1.00 94.94 84 GLY A C 1
ATOM 637 O O . GLY A 1 84 ? -25.721 17.789 20.993 1.00 94.94 84 GLY A O 1
ATOM 638 N N . SER A 1 85 ? -23.564 18.400 21.011 1.00 95.50 85 SER A N 1
ATOM 639 C CA . SER A 1 85 ? -23.023 17.083 20.666 1.00 95.50 85 SER A CA 1
ATOM 640 C C . SER A 1 85 ? -22.847 16.171 21.875 1.00 95.50 85 SER A C 1
ATOM 642 O O . SER A 1 85 ? -22.394 16.602 22.940 1.00 95.50 85 SER A O 1
ATOM 644 N N . ALA A 1 86 ? -23.102 14.878 21.683 1.00 94.56 86 ALA A N 1
ATOM 645 C CA . ALA A 1 86 ? -22.693 13.836 22.616 1.00 94.56 86 ALA A CA 1
ATOM 646 C C . ALA A 1 86 ? -21.160 13.670 22.629 1.00 94.56 86 ALA A C 1
ATOM 648 O O . ALA A 1 86 ? -20.460 14.054 21.690 1.00 94.56 86 ALA A O 1
ATOM 649 N N . ASP A 1 87 ? -20.616 13.074 23.694 1.00 94.12 87 ASP A N 1
ATOM 650 C CA . ASP A 1 87 ? -19.161 12.935 23.866 1.00 94.12 87 ASP A CA 1
ATOM 651 C C . ASP A 1 87 ? -18.485 12.201 22.698 1.00 94.12 87 ASP A C 1
ATOM 653 O O . ASP A 1 87 ? -17.447 12.640 22.202 1.00 94.12 87 ASP A O 1
ATOM 657 N N . HIS A 1 88 ? -19.075 11.106 22.210 1.00 94.19 88 HIS A N 1
ATOM 658 C CA . HIS A 1 88 ? -18.510 10.347 21.094 1.00 94.19 88 HIS A CA 1
ATOM 659 C C . HIS A 1 88 ? -18.542 11.109 19.769 1.00 94.19 88 HIS A C 1
ATOM 661 O O . HIS A 1 88 ? -17.642 10.941 18.948 1.00 94.19 88 HIS A O 1
ATOM 667 N N . GLU A 1 89 ? -19.529 11.980 19.568 1.00 97.31 89 GLU A N 1
ATOM 668 C CA . GLU A 1 89 ? -19.612 12.835 18.383 1.00 97.31 89 GLU A CA 1
ATOM 669 C C . GLU A 1 89 ? -18.500 13.882 18.383 1.00 97.31 89 GLU A C 1
ATOM 671 O O . GLU A 1 89 ? -17.905 14.13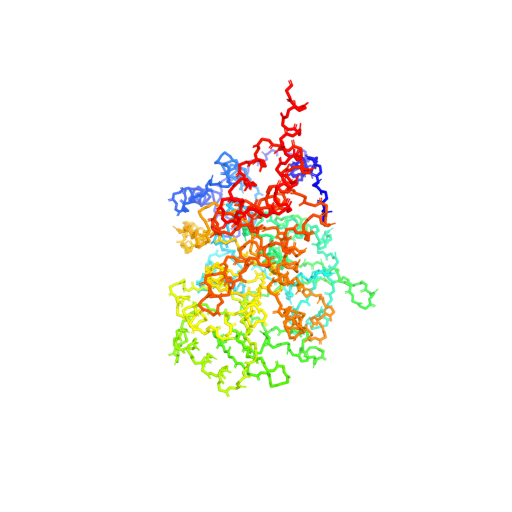5 17.335 1.00 97.31 89 GLU A O 1
ATOM 676 N N . ILE A 1 90 ? -18.147 14.424 19.557 1.00 97.81 90 ILE A N 1
ATOM 677 C CA . ILE A 1 90 ? -16.996 15.324 19.702 1.00 97.81 90 ILE A CA 1
ATOM 678 C C . ILE A 1 90 ? -15.702 14.576 19.381 1.00 97.81 90 ILE A C 1
ATOM 680 O O . ILE A 1 90 ? -14.907 15.059 18.578 1.00 97.81 90 ILE A O 1
ATOM 684 N N . VAL A 1 91 ? -15.503 13.374 19.934 1.00 96.62 91 VAL A N 1
ATOM 685 C CA . VAL A 1 91 ? -14.322 12.538 19.642 1.00 96.62 91 VAL A CA 1
ATOM 686 C C . VAL A 1 91 ? -14.197 12.250 18.143 1.00 96.62 91 VAL A C 1
ATOM 688 O O . VAL A 1 91 ? -13.119 12.412 17.568 1.00 96.62 91 VAL A O 1
ATOM 691 N N . VAL A 1 92 ? -15.292 11.865 17.482 1.00 97.50 92 VAL A N 1
ATOM 692 C CA . VAL A 1 92 ? -15.301 11.624 16.032 1.00 97.50 92 VAL A CA 1
ATOM 693 C C . VAL A 1 92 ? -15.083 12.924 15.252 1.00 97.50 92 VAL A C 1
ATOM 695 O O . VAL A 1 92 ? -14.383 12.911 14.244 1.00 97.50 92 VAL A O 1
ATOM 698 N N . GLY A 1 93 ? -15.602 14.059 15.722 1.00 98.56 93 GLY A N 1
ATOM 699 C CA . GLY A 1 93 ? -15.317 15.383 15.166 1.00 98.56 93 GLY A CA 1
ATOM 700 C C . GLY A 1 93 ? -13.828 15.738 15.220 1.00 98.56 93 GLY A C 1
ATOM 701 O O . GLY A 1 93 ? -13.257 16.163 14.216 1.00 98.56 93 GLY A O 1
ATOM 702 N N . LEU A 1 94 ? -13.168 15.495 16.356 1.00 98.50 94 LEU A N 1
ATOM 703 C CA . LEU A 1 94 ? -11.721 15.669 16.506 1.00 98.50 94 LEU A CA 1
ATOM 704 C C . LEU A 1 94 ? -10.951 14.740 15.552 1.00 98.50 94 LEU A C 1
ATOM 706 O O . LEU A 1 94 ? -9.998 15.176 14.906 1.00 98.50 94 LEU A O 1
ATOM 710 N N . ALA A 1 95 ? -11.382 13.481 15.410 1.00 97.44 95 ALA A N 1
ATOM 711 C CA . ALA A 1 95 ? -10.789 12.541 14.458 1.00 97.44 95 ALA A CA 1
ATOM 712 C C . ALA A 1 95 ? -10.934 13.030 13.007 1.00 97.44 95 ALA A C 1
ATOM 714 O O . ALA A 1 95 ? -9.953 13.004 12.264 1.00 97.44 95 ALA A O 1
ATOM 715 N N . LYS A 1 96 ? -12.114 13.552 12.636 1.00 98.38 96 LYS A N 1
ATOM 716 C CA . LYS A 1 96 ? -12.377 14.163 11.324 1.00 98.38 96 LYS A CA 1
ATOM 717 C C . LYS A 1 96 ? -11.438 15.341 11.050 1.00 98.38 96 LYS A C 1
ATOM 719 O O . LYS A 1 96 ? -10.881 15.425 9.961 1.00 98.38 96 LYS A O 1
ATOM 724 N N . ILE A 1 97 ? -11.197 16.208 12.037 1.00 98.56 97 ILE A N 1
ATOM 725 C CA . ILE A 1 97 ? -10.263 17.342 11.904 1.00 98.56 97 ILE A CA 1
ATOM 726 C C . ILE A 1 97 ? -8.831 16.864 11.628 1.00 98.56 97 ILE A C 1
ATOM 728 O O . ILE A 1 97 ? -8.171 17.411 10.748 1.00 98.56 97 ILE A O 1
ATOM 732 N N . VAL A 1 98 ? -8.341 15.838 12.334 1.00 97.44 98 VAL A N 1
ATOM 733 C CA . VAL A 1 98 ? -6.987 15.301 12.087 1.00 97.44 98 VAL A CA 1
ATOM 734 C C . VAL A 1 98 ? -6.908 14.590 10.733 1.00 97.44 98 VAL A C 1
ATOM 736 O O . VAL A 1 98 ? -5.915 14.731 10.024 1.00 97.44 98 VAL A O 1
ATOM 739 N N . ALA A 1 99 ? -7.962 13.878 10.330 1.00 96.00 99 ALA A N 1
ATOM 740 C CA . ALA A 1 99 ? -8.027 13.183 9.045 1.00 96.00 99 ALA A CA 1
ATOM 741 C C . ALA A 1 99 ? -7.969 14.129 7.826 1.00 96.00 99 ALA A C 1
ATOM 743 O O . ALA A 1 99 ? -7.540 13.708 6.747 1.00 96.00 99 ALA A O 1
ATOM 744 N N . LEU A 1 100 ? -8.313 15.417 7.986 1.00 96.38 100 LEU A N 1
ATOM 745 C CA . LEU A 1 100 ? -8.143 16.436 6.936 1.00 96.38 100 LEU A CA 1
ATOM 746 C C . LEU A 1 100 ? -6.690 16.584 6.468 1.00 96.38 100 LEU A C 1
ATOM 748 O O . LEU A 1 100 ? -6.466 17.037 5.348 1.00 96.38 100 LEU A O 1
ATOM 752 N N . LEU A 1 101 ? -5.710 16.188 7.288 1.00 94.56 101 LEU A N 1
ATOM 753 C CA . LEU A 1 101 ? -4.292 16.234 6.927 1.00 94.56 101 LEU A CA 1
ATOM 754 C C . LEU A 1 101 ? -3.937 15.286 5.773 1.00 94.56 101 LEU A C 1
ATOM 756 O O . LEU A 1 101 ? -2.920 15.497 5.115 1.00 94.56 101 LEU A O 1
ATOM 760 N N . ARG A 1 102 ? -4.774 14.268 5.503 1.00 91.62 102 ARG A N 1
ATOM 761 C CA . ARG A 1 102 ? -4.534 13.250 4.462 1.00 91.62 102 ARG A CA 1
ATOM 762 C C . ARG A 1 102 ? -3.149 12.618 4.606 1.00 91.62 102 ARG A C 1
ATOM 764 O O . ARG A 1 102 ? -2.355 12.605 3.661 1.00 91.62 102 ARG A O 1
ATOM 771 N N . ASP A 1 103 ? -2.890 12.157 5.826 1.00 92.12 103 ASP A N 1
ATOM 772 C CA . ASP A 1 103 ? -1.660 11.527 6.299 1.00 92.12 103 ASP A CA 1
ATOM 773 C C . ASP A 1 103 ? -2.031 10.261 7.091 1.00 92.12 103 ASP A C 1
ATOM 775 O O . ASP A 1 103 ? -2.745 10.341 8.092 1.00 92.12 103 ASP A O 1
ATOM 779 N N . GLY A 1 104 ? -1.564 9.090 6.645 1.00 90.19 104 GLY A N 1
ATOM 780 C CA . GLY A 1 104 ? -1.836 7.806 7.298 1.00 90.19 104 GLY A CA 1
ATOM 781 C C . GLY A 1 104 ? -1.140 7.635 8.657 1.00 90.19 104 GLY A C 1
ATOM 782 O O . GLY A 1 104 ? -1.515 6.767 9.446 1.00 90.19 104 GLY A O 1
ATOM 783 N N . HIS A 1 105 ? -0.152 8.465 8.985 1.00 92.56 105 HIS A N 1
ATOM 784 C CA . HIS A 1 105 ? 0.545 8.432 10.274 1.00 92.56 105 HIS A CA 1
ATOM 785 C C . HIS A 1 105 ? -0.003 9.441 11.285 1.00 92.56 105 HIS A C 1
ATOM 787 O O . HIS A 1 105 ? 0.236 9.284 12.490 1.00 92.56 105 HIS A O 1
ATOM 793 N N . SER A 1 106 ? -0.771 10.432 10.825 1.00 94.00 106 SER A N 1
ATOM 794 C CA . SER A 1 106 ? -1.416 11.428 11.680 1.00 94.00 106 SER A CA 1
ATOM 795 C C . SER A 1 106 ? -2.865 11.054 11.981 1.00 94.00 106 SER A C 1
ATOM 797 O O . SER A 1 106 ? -3.706 10.979 11.091 1.00 94.00 106 SER A O 1
ATOM 799 N N . ARG A 1 107 ? -3.183 10.825 13.258 1.00 92.88 107 ARG A N 1
ATOM 800 C CA . ARG A 1 107 ? -4.518 10.382 13.687 1.00 92.88 107 ARG A CA 1
ATOM 801 C C . ARG A 1 107 ? -4.857 10.812 15.103 1.00 92.88 107 ARG A C 1
ATOM 803 O O . ARG A 1 107 ? -3.979 10.892 15.960 1.00 92.88 107 ARG A O 1
ATOM 810 N N . LEU A 1 108 ? -6.145 10.982 15.383 1.00 93.12 108 LEU A N 1
ATOM 811 C CA . LEU A 1 108 ? -6.641 10.836 16.748 1.00 93.12 108 LEU A CA 1
ATOM 812 C C . LEU A 1 108 ? -6.744 9.337 17.056 1.00 93.12 108 LEU A C 1
ATOM 814 O O . LEU A 1 108 ? -7.390 8.596 16.317 1.00 93.12 108 LEU A O 1
ATOM 818 N N . THR A 1 109 ? -6.110 8.883 18.134 1.00 89.69 109 THR A N 1
ATOM 819 C CA . THR A 1 109 ? -6.281 7.507 18.616 1.00 89.69 109 THR A CA 1
ATOM 820 C C . THR A 1 109 ? -7.661 7.410 19.253 1.00 89.69 109 THR A C 1
ATOM 822 O O . THR A 1 109 ? -7.902 8.034 20.289 1.00 89.69 109 THR A O 1
ATOM 825 N N . LEU A 1 110 ? -8.575 6.678 18.613 1.00 89.25 110 LEU A N 1
ATOM 826 C CA . LEU A 1 110 ? -9.924 6.488 19.140 1.00 89.25 110 LEU A CA 1
ATOM 827 C C . LEU A 1 110 ? -9.866 5.716 20.466 1.00 89.25 110 LEU A C 1
ATOM 829 O O . LEU A 1 110 ? -9.041 4.811 20.601 1.00 89.25 110 LEU A O 1
ATOM 833 N N . PRO A 1 111 ? -10.751 6.013 21.431 1.00 87.19 111 PRO A N 1
ATOM 834 C CA . PRO A 1 111 ? -10.796 5.331 22.721 1.00 87.19 111 PRO A CA 1
ATOM 835 C C . PRO A 1 111 ? -11.430 3.931 22.624 1.00 87.19 111 PRO A C 1
ATOM 837 O O . PRO A 1 111 ? -12.175 3.515 23.503 1.00 87.19 111 PRO A O 1
ATOM 840 N N . ALA A 1 112 ? -11.179 3.206 21.537 1.00 78.56 112 ALA A N 1
ATOM 841 C CA . ALA A 1 112 ? -11.653 1.843 21.350 1.00 78.56 112 ALA A CA 1
ATOM 842 C C . ALA A 1 112 ? -10.658 0.845 21.962 1.00 78.56 112 ALA A C 1
ATOM 844 O O . ALA A 1 112 ? -9.459 1.131 22.031 1.00 78.56 112 ALA A O 1
ATOM 845 N N . GLY A 1 113 ? -11.160 -0.318 22.395 1.00 63.22 113 GLY A N 1
ATOM 846 C CA . GLY A 1 113 ? -10.379 -1.392 23.026 1.00 63.22 113 GLY A CA 1
ATOM 847 C C . GLY A 1 113 ? -9.122 -1.840 22.247 1.00 63.22 113 GLY A C 1
ATOM 848 O O . GLY A 1 113 ? -8.900 -1.395 21.122 1.00 63.22 113 GLY A O 1
ATOM 849 N N . PRO A 1 114 ? -8.297 -2.741 22.819 1.00 44.88 114 PRO A N 1
ATOM 850 C CA . PRO A 1 114 ? -6.895 -2.994 22.432 1.00 44.88 114 PRO A CA 1
ATOM 851 C C . PRO A 1 114 ? -6.616 -3.268 20.938 1.00 44.88 114 PRO A C 1
ATOM 853 O O . PRO A 1 114 ? -5.495 -3.058 20.484 1.00 44.88 114 PRO A O 1
ATOM 856 N N . ALA A 1 115 ? -7.622 -3.657 20.150 1.00 44.59 115 ALA A N 1
ATOM 857 C CA . ALA A 1 115 ? -7.516 -3.861 18.705 1.00 44.59 115 ALA A CA 1
ATOM 858 C C . ALA A 1 115 ? -7.560 -2.570 17.849 1.00 44.59 115 ALA A C 1
ATOM 860 O O . ALA A 1 115 ? -7.360 -2.645 16.637 1.00 44.59 115 ALA A O 1
ATOM 861 N N . SER A 1 116 ? -7.832 -1.396 18.429 1.00 46.81 116 SER A N 1
ATOM 862 C CA . SER A 1 116 ? -8.002 -0.135 17.683 1.00 46.81 116 SER A CA 1
ATOM 863 C C . SER A 1 116 ? -6.702 0.449 17.111 1.00 46.81 116 SER A C 1
ATOM 865 O O . SER A 1 116 ? -6.756 1.257 16.185 1.00 46.81 116 SER A O 1
ATOM 867 N N . ASP A 1 117 ? -5.541 0.001 17.605 1.00 50.28 117 ASP A N 1
ATOM 868 C CA . ASP A 1 117 ? -4.205 0.448 17.174 1.00 50.28 117 ASP A CA 1
ATOM 869 C C . ASP A 1 117 ? -3.344 -0.693 16.588 1.00 50.28 117 ASP A C 1
ATOM 871 O O . ASP A 1 117 ? -2.124 -0.572 16.488 1.00 50.28 117 ASP A O 1
ATOM 875 N N . ALA A 1 118 ? -3.961 -1.812 16.179 1.00 48.31 118 ALA A N 1
ATOM 876 C CA . ALA A 1 118 ? -3.259 -3.035 15.757 1.00 48.31 118 ALA A CA 1
ATOM 877 C C . ALA A 1 118 ? -2.348 -2.876 14.519 1.00 48.31 118 ALA A C 1
ATOM 879 O O . ALA A 1 118 ? -1.568 -3.773 14.211 1.00 48.31 118 ALA A O 1
ATOM 880 N N . GLN A 1 119 ? -2.434 -1.751 13.803 1.00 57.47 119 GLN A N 1
ATOM 881 C CA . GLN A 1 119 ? -1.591 -1.449 12.637 1.00 57.47 119 GLN A CA 1
ATOM 882 C C . GLN A 1 119 ? -0.409 -0.520 12.963 1.00 57.47 119 GLN A C 1
ATOM 884 O O . GLN A 1 119 ? 0.384 -0.181 12.087 1.00 57.47 119 GLN A O 1
ATOM 889 N N . SER A 1 120 ? -0.260 -0.106 14.224 1.00 59.91 120 SER A N 1
ATOM 890 C CA . SER A 1 120 ? 0.853 0.723 14.679 1.00 59.91 120 SER A CA 1
ATOM 891 C C . SER A 1 120 ? 1.963 -0.131 15.283 1.00 59.91 120 SER A C 1
ATOM 893 O O . SER A 1 120 ? 1.775 -0.775 16.310 1.00 59.91 120 SER A O 1
ATOM 895 N N . HIS A 1 121 ? 3.174 -0.048 14.732 1.00 61.44 121 HIS A N 1
ATOM 896 C CA . HIS A 1 121 ? 4.365 -0.672 15.329 1.00 61.44 121 HIS A CA 1
ATOM 897 C C . HIS A 1 121 ? 4.815 0.014 16.639 1.00 61.44 121 HIS A C 1
ATOM 899 O O . HIS A 1 121 ? 5.754 -0.432 17.291 1.00 61.44 121 HIS A O 1
ATOM 905 N N . THR A 1 122 ? 4.159 1.110 17.048 1.00 66.81 122 THR A N 1
ATOM 906 C CA . THR A 1 122 ? 4.327 1.709 18.379 1.00 66.81 122 THR A CA 1
ATOM 907 C C . THR A 1 122 ? 2.964 1.826 19.064 1.00 66.81 122 THR A C 1
ATOM 909 O O . THR A 1 122 ? 2.205 2.737 18.719 1.00 66.81 122 THR A O 1
ATOM 912 N N . PRO A 1 123 ? 2.644 0.967 20.045 1.00 65.62 123 PRO A N 1
ATOM 913 C CA . PRO A 1 123 ? 1.312 0.928 20.637 1.00 65.62 123 PRO A CA 1
ATOM 914 C C . PRO A 1 123 ? 1.018 2.211 21.417 1.00 65.62 123 PRO A C 1
ATOM 916 O O . PRO A 1 123 ? 1.850 2.682 22.207 1.00 65.62 123 PRO A O 1
ATOM 919 N N . THR A 1 124 ? -0.155 2.789 21.183 1.00 70.25 124 THR A N 1
ATOM 920 C CA . THR A 1 124 ? -0.736 3.858 21.996 1.00 70.25 124 THR A CA 1
ATOM 921 C C . THR A 1 124 ? -1.832 3.264 22.875 1.00 70.25 124 THR A C 1
ATOM 923 O O . THR A 1 124 ? -2.783 2.678 22.371 1.00 70.25 124 THR A O 1
ATOM 926 N N . ASN A 1 125 ? -1.729 3.441 24.192 1.00 67.06 125 ASN A N 1
ATOM 927 C CA . ASN A 1 125 ? -2.798 3.024 25.098 1.00 67.06 125 ASN A CA 1
ATOM 928 C C . ASN A 1 125 ? -4.051 3.882 24.875 1.00 67.06 125 ASN A C 1
ATOM 930 O O . ASN A 1 125 ? -3.943 5.095 24.675 1.00 67.06 125 ASN A O 1
ATOM 934 N N . ALA A 1 126 ? -5.227 3.260 24.962 1.00 64.44 126 ALA A N 1
ATOM 935 C CA . ALA A 1 126 ? -6.489 3.989 24.989 1.00 64.44 126 ALA A CA 1
ATOM 936 C C . ALA A 1 126 ? -6.535 4.944 26.206 1.00 64.44 126 ALA A C 1
ATOM 938 O O . ALA A 1 126 ? -5.912 4.661 27.237 1.00 64.44 126 ALA A O 1
ATOM 939 N N . PRO A 1 127 ? -7.253 6.077 26.115 1.00 65.56 127 PRO A N 1
ATOM 940 C CA . PRO A 1 127 ? -7.421 6.995 27.238 1.00 65.56 127 PRO A CA 1
ATOM 941 C C . PRO A 1 127 ? -8.131 6.302 28.405 1.00 65.56 127 PRO A C 1
ATOM 943 O O . PRO A 1 127 ? -9.006 5.466 28.204 1.00 65.56 127 PRO A O 1
ATOM 946 N N . THR A 1 128 ? -7.786 6.672 29.638 1.00 58.16 128 THR A N 1
ATOM 947 C CA . THR A 1 128 ? -8.276 6.009 30.859 1.00 58.16 128 THR A CA 1
ATOM 948 C C . THR A 1 128 ? -9.501 6.670 31.504 1.00 58.16 128 THR A C 1
ATOM 950 O O . THR A 1 128 ? -10.022 6.144 32.484 1.00 58.16 128 THR A O 1
ATOM 953 N N . LYS A 1 129 ? -9.990 7.812 30.995 1.00 62.56 129 LYS A N 1
ATOM 954 C CA . LYS A 1 129 ? -11.100 8.569 31.607 1.00 62.56 129 LYS A CA 1
ATOM 955 C C . LYS A 1 129 ? -12.404 8.428 30.826 1.00 62.56 129 LYS A C 1
ATOM 957 O O . LYS A 1 129 ? -12.546 9.109 29.820 1.00 62.56 129 LYS A O 1
ATOM 962 N N . GLY A 1 130 ? -13.349 7.617 31.317 1.00 68.12 130 GLY A N 1
ATOM 963 C CA . GLY A 1 130 ? -14.801 7.683 31.027 1.00 68.12 130 GLY A CA 1
ATOM 964 C C . GLY A 1 130 ? -15.270 7.610 29.562 1.00 68.12 130 GLY A C 1
ATOM 965 O O . GLY A 1 130 ? -16.467 7.589 29.307 1.00 68.12 130 GLY A O 1
ATOM 966 N N . LEU A 1 131 ? -14.346 7.575 28.608 1.00 82.12 131 LEU A N 1
ATOM 967 C CA . LEU A 1 131 ? -14.548 7.584 27.172 1.00 82.12 131 LEU A CA 1
ATOM 968 C C . LEU A 1 131 ? -14.066 6.235 26.663 1.00 82.12 131 LEU A C 1
ATOM 970 O O . LEU A 1 131 ? -12.870 5.951 26.711 1.00 82.12 131 LEU A O 1
ATOM 974 N N . PHE A 1 132 ? -14.996 5.408 26.204 1.00 85.94 132 PHE A N 1
ATOM 975 C CA . PHE A 1 132 ? -14.690 4.110 25.625 1.00 85.94 132 PHE A CA 1
ATOM 976 C C . PHE A 1 132 ? -15.594 3.873 24.423 1.00 85.94 132 PHE A C 1
ATOM 978 O O . PHE A 1 132 ? -16.801 4.079 24.509 1.00 85.94 132 PHE A O 1
ATOM 985 N N . PHE A 1 133 ? -14.996 3.483 23.303 1.00 89.19 133 PHE A N 1
ATOM 986 C CA . PHE A 1 133 ? -15.710 3.095 22.094 1.00 89.19 133 PHE A CA 1
ATOM 987 C C . PHE A 1 133 ? -15.789 1.577 22.021 1.00 89.19 133 PHE A C 1
ATOM 989 O O . PHE A 1 133 ? -14.796 0.875 22.245 1.00 89.19 133 PHE A O 1
ATOM 996 N N . HIS A 1 134 ? -16.966 1.073 21.677 1.00 89.69 134 HIS A N 1
ATOM 997 C CA . HIS A 1 134 ? -17.198 -0.356 21.576 1.00 89.69 134 HIS A CA 1
ATOM 998 C C . HIS A 1 134 ? -16.797 -0.885 20.197 1.00 89.69 134 HIS A C 1
ATOM 1000 O O . HIS A 1 134 ? -16.549 -0.144 19.244 1.00 89.69 134 HIS A O 1
ATOM 1006 N N . ALA A 1 135 ? -16.724 -2.208 20.089 1.00 90.75 135 ALA A N 1
ATOM 1007 C CA . ALA A 1 135 ? -16.472 -2.890 18.832 1.00 90.75 135 ALA A CA 1
ATOM 1008 C C . ALA A 1 135 ? -17.525 -3.972 18.617 1.00 90.75 135 ALA A C 1
ATOM 1010 O O . ALA A 1 135 ? -17.814 -4.746 19.524 1.00 90.75 135 ALA A O 1
ATOM 1011 N N . LEU A 1 136 ? -18.063 -4.059 17.407 1.00 94.31 136 LEU A N 1
ATOM 1012 C CA . LEU A 1 136 ? -18.892 -5.176 16.983 1.00 94.31 136 LEU A CA 1
ATOM 1013 C C . LEU A 1 136 ? -18.054 -6.474 16.946 1.00 94.31 136 LEU A C 1
ATOM 1015 O O . LEU A 1 136 ? -16.846 -6.425 16.668 1.00 94.31 136 LEU A O 1
ATOM 1019 N N . PRO A 1 137 ? -18.676 -7.644 17.175 1.00 95.12 137 PRO A N 1
ATOM 1020 C CA . PRO A 1 137 ? -18.011 -8.939 17.329 1.00 95.12 137 PRO A CA 1
ATOM 1021 C C . PRO A 1 137 ? -17.584 -9.567 15.988 1.00 95.12 137 PRO A C 1
ATOM 1023 O O . PRO A 1 137 ? -17.483 -10.784 15.848 1.00 95.12 137 PRO A O 1
ATOM 1026 N N . VAL A 1 138 ? -17.313 -8.733 14.983 1.00 95.31 138 VAL A N 1
ATOM 1027 C CA . VAL A 1 138 ? -16.927 -9.123 13.623 1.00 95.31 138 VAL A CA 1
ATOM 1028 C C . VAL A 1 138 ? -15.759 -8.272 13.133 1.00 95.31 138 VAL A C 1
ATOM 1030 O O . VAL A 1 138 ? -15.545 -7.141 13.575 1.00 95.31 138 VAL A O 1
ATOM 1033 N N . ARG A 1 139 ? -14.968 -8.818 12.212 1.00 94.62 139 ARG A N 1
ATOM 1034 C CA . ARG A 1 139 ? -13.938 -8.101 11.469 1.00 94.62 139 ARG A CA 1
ATOM 1035 C C . ARG A 1 139 ? -14.227 -8.155 9.987 1.00 94.62 139 ARG A C 1
ATOM 1037 O O . ARG A 1 139 ? -14.309 -9.238 9.416 1.00 94.62 139 ARG A O 1
ATOM 1044 N N . PHE A 1 140 ? -14.317 -6.983 9.376 1.00 96.25 140 PHE A N 1
ATOM 1045 C CA . PHE A 1 140 ? -14.558 -6.863 7.951 1.00 96.25 140 PHE A CA 1
ATOM 1046 C C . PHE A 1 140 ? -13.253 -6.815 7.156 1.00 96.25 140 PHE A C 1
ATOM 1048 O O . PHE A 1 140 ? -12.223 -6.345 7.652 1.00 96.25 140 PHE A O 1
ATOM 1055 N N . TYR A 1 141 ? -13.313 -7.269 5.909 1.00 96.25 141 TYR A N 1
ATOM 1056 C CA . TYR A 1 141 ? -12.287 -7.047 4.898 1.00 96.25 141 TYR A CA 1
ATOM 1057 C C . TYR A 1 141 ? -12.961 -6.758 3.556 1.00 96.25 141 TYR A C 1
ATOM 1059 O O . TYR A 1 141 ? -13.944 -7.406 3.205 1.00 96.25 141 TYR A O 1
ATOM 1067 N N . LEU A 1 142 ? -12.448 -5.768 2.828 1.00 97.25 142 LEU A N 1
ATOM 1068 C CA . LEU A 1 142 ? -12.966 -5.374 1.521 1.00 97.25 142 LEU A CA 1
ATOM 1069 C C . LEU A 1 142 ? -12.198 -6.124 0.425 1.00 97.25 142 LEU A C 1
ATOM 1071 O O . LEU A 1 142 ? -11.108 -5.704 0.043 1.00 97.25 142 LEU A O 1
ATOM 1075 N N . PHE A 1 143 ? -12.720 -7.249 -0.046 1.00 97.00 143 PHE A N 1
ATOM 1076 C CA . PHE A 1 143 ? -12.168 -7.975 -1.194 1.00 97.00 143 PHE A CA 1
ATOM 1077 C C . PHE A 1 143 ? -12.482 -7.235 -2.506 1.00 97.00 143 PHE A C 1
ATOM 1079 O O . PHE A 1 143 ? -13.222 -6.248 -2.503 1.00 97.00 143 PHE A O 1
ATOM 1086 N N . SER A 1 144 ? -11.913 -7.684 -3.630 1.00 96.06 144 SER A N 1
ATOM 1087 C CA . SER A 1 144 ? -12.196 -7.083 -4.948 1.00 96.06 144 SER A CA 1
ATOM 1088 C C . SER A 1 144 ? -13.670 -7.175 -5.360 1.00 96.06 144 SER A C 1
ATOM 1090 O O . SER A 1 144 ? -14.122 -6.392 -6.193 1.00 96.06 144 SER A O 1
ATOM 1092 N N . ASP A 1 145 ? -14.413 -8.109 -4.769 1.00 95.69 145 ASP A N 1
ATOM 1093 C CA . ASP A 1 145 ? -15.807 -8.440 -5.054 1.00 95.69 145 ASP A CA 1
ATOM 1094 C C . ASP A 1 145 ? -16.785 -8.069 -3.922 1.00 95.69 145 ASP A C 1
ATOM 1096 O O . ASP A 1 145 ? -17.968 -8.385 -4.025 1.00 95.69 145 ASP A O 1
ATOM 1100 N N . GLY A 1 146 ? -16.337 -7.386 -2.860 1.00 96.88 146 GLY A N 1
ATOM 1101 C CA . GLY A 1 146 ? -17.238 -6.846 -1.834 1.00 96.88 146 GLY A CA 1
ATOM 1102 C C . GLY A 1 146 ? -16.663 -6.784 -0.420 1.00 96.88 146 GLY A C 1
ATOM 1103 O O . GLY A 1 146 ? -15.525 -7.173 -0.151 1.00 96.88 146 GLY A O 1
ATOM 1104 N N . LEU A 1 147 ? -17.465 -6.269 0.515 1.00 98.44 147 LEU A N 1
ATOM 1105 C CA . LEU A 1 147 ? -17.139 -6.240 1.941 1.00 98.44 147 LEU A CA 1
ATOM 1106 C C . LEU A 1 147 ? -17.587 -7.554 2.585 1.00 98.44 147 LEU A C 1
ATOM 1108 O O . LEU A 1 147 ? -18.768 -7.860 2.566 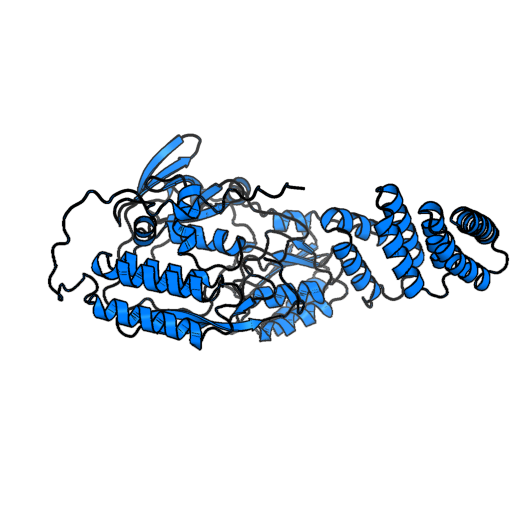1.00 98.44 147 LEU A O 1
ATOM 1112 N N . TYR A 1 148 ? -16.680 -8.310 3.197 1.00 98.12 148 TYR A N 1
ATOM 1113 C CA . TYR A 1 148 ? -17.000 -9.599 3.824 1.00 98.12 148 TYR A CA 1
ATOM 1114 C C . TYR A 1 148 ? -16.623 -9.622 5.300 1.00 98.12 148 TYR A C 1
ATOM 1116 O O . TYR A 1 148 ? -15.690 -8.935 5.731 1.00 98.12 148 TYR A O 1
ATOM 1124 N N . ILE A 1 149 ? -17.295 -10.472 6.079 1.00 97.12 149 ILE A N 1
ATOM 1125 C CA . ILE A 1 149 ? -16.828 -10.845 7.419 1.00 97.12 149 ILE A CA 1
ATOM 1126 C C . ILE A 1 149 ? -15.654 -11.810 7.272 1.00 97.12 149 ILE A C 1
ATOM 1128 O O . ILE A 1 149 ? -15.823 -12.985 6.950 1.00 97.12 149 ILE A O 1
ATOM 1132 N N . ARG A 1 150 ? -14.452 -11.318 7.565 1.00 94.88 150 ARG A N 1
ATOM 1133 C CA . ARG A 1 150 ? -13.227 -12.119 7.561 1.00 94.88 150 ARG A CA 1
ATOM 1134 C C . ARG A 1 150 ? -13.094 -12.968 8.819 1.00 94.88 150 ARG A C 1
ATOM 1136 O O . ARG A 1 150 ? -12.729 -14.133 8.727 1.00 94.88 150 ARG A O 1
ATOM 1143 N N . THR A 1 151 ? -13.371 -12.386 9.985 1.00 95.38 151 THR A N 1
ATOM 1144 C CA . THR A 1 151 ? -13.351 -13.120 11.258 1.00 95.38 151 THR A CA 1
ATOM 1145 C C . THR A 1 151 ? -14.497 -12.681 12.160 1.00 95.38 151 THR A C 1
ATOM 1147 O O . THR A 1 151 ? -14.919 -11.529 12.094 1.00 95.38 151 THR A O 1
ATOM 1150 N N . ALA A 1 152 ? -14.954 -13.546 13.057 1.00 96.19 152 ALA A N 1
ATOM 1151 C CA . ALA A 1 152 ? -15.976 -13.232 14.060 1.00 96.19 152 ALA A CA 1
ATOM 1152 C C . ALA A 1 152 ? -15.615 -13.846 15.419 1.00 96.19 152 ALA A C 1
ATOM 1154 O O . ALA A 1 152 ? -14.719 -14.692 15.490 1.00 96.19 152 ALA A O 1
ATOM 1155 N N . THR A 1 153 ? -16.266 -13.424 16.503 1.00 95.31 153 THR A N 1
ATOM 1156 C CA . THR A 1 153 ? -16.169 -14.161 17.773 1.00 95.31 153 THR A CA 1
ATOM 1157 C C . THR A 1 153 ? -16.803 -15.555 17.644 1.00 95.31 153 THR A C 1
ATOM 1159 O O . THR A 1 153 ? -17.605 -15.776 16.733 1.00 95.31 153 THR A O 1
ATOM 1162 N N . PRO A 1 154 ? -16.464 -16.519 18.526 1.00 95.81 154 PRO A N 1
ATOM 1163 C CA . PRO A 1 154 ? -16.961 -17.893 18.424 1.00 95.81 154 PRO A CA 1
ATOM 1164 C C . PRO A 1 154 ? -18.486 -18.027 18.343 1.00 95.81 154 PRO A C 1
ATOM 1166 O O . PRO A 1 154 ? -18.966 -18.867 17.586 1.00 95.81 154 PRO A O 1
ATOM 1169 N N . ASP A 1 155 ? -19.230 -17.174 19.050 1.00 94.88 155 ASP A N 1
ATOM 1170 C CA . ASP A 1 155 ? -20.702 -17.197 19.076 1.00 94.88 155 ASP A CA 1
ATOM 1171 C C . ASP A 1 155 ? -21.350 -16.655 17.786 1.00 94.88 155 ASP A C 1
ATOM 1173 O O . ASP A 1 155 ? -22.557 -16.775 17.614 1.00 94.88 155 ASP A O 1
ATOM 1177 N N . HIS A 1 156 ? -20.549 -16.082 16.880 1.00 95.56 156 HIS A N 1
ATOM 1178 C CA . HIS A 1 156 ? -20.952 -15.588 15.556 1.00 95.56 156 HIS A CA 1
ATOM 1179 C C . HIS A 1 156 ? -20.188 -16.286 14.420 1.00 95.56 156 HIS A C 1
ATOM 1181 O O . HIS A 1 156 ? -20.005 -15.744 13.324 1.00 95.56 156 HIS A O 1
ATOM 1187 N N . ARG A 1 157 ? -19.675 -17.492 14.687 1.00 95.94 157 ARG A N 1
ATOM 1188 C CA . ARG A 1 157 ? -18.869 -18.295 13.756 1.00 95.94 157 ARG A CA 1
ATOM 1189 C C . ARG A 1 157 ? -19.551 -18.497 12.401 1.00 95.94 157 ARG A C 1
ATOM 1191 O O . ARG A 1 157 ? -18.878 -18.530 11.373 1.00 95.94 157 ARG A O 1
ATOM 1198 N N . GLU A 1 158 ? -20.867 -18.640 12.389 1.00 94.44 158 GLU A N 1
ATOM 1199 C CA . GLU A 1 158 ? -21.696 -18.836 11.201 1.00 94.44 158 GLU A CA 1
ATOM 1200 C C . GLU A 1 158 ? -21.687 -17.638 10.243 1.00 94.44 158 GLU A C 1
ATOM 1202 O O . GLU A 1 158 ? -21.893 -17.826 9.040 1.00 94.44 158 GLU A O 1
ATOM 1207 N N . LEU A 1 159 ? -21.391 -16.432 10.743 1.00 96.06 159 LEU A N 1
ATOM 1208 C CA . LEU A 1 159 ? -21.330 -15.211 9.936 1.00 96.06 159 LEU A CA 1
ATOM 1209 C C . LEU A 1 159 ? -20.023 -15.076 9.150 1.00 96.06 159 LEU A C 1
ATOM 1211 O O . LEU A 1 159 ? -19.955 -14.297 8.199 1.00 96.06 159 LEU A O 1
ATOM 1215 N N . VAL A 1 160 ? -18.979 -15.828 9.511 1.00 96.50 160 VAL A N 1
ATOM 1216 C CA . VAL A 1 160 ? -17.700 -15.786 8.794 1.00 96.50 160 VAL A CA 1
ATOM 1217 C C . VAL A 1 160 ? -17.916 -16.175 7.328 1.00 96.50 160 VAL A C 1
ATOM 1219 O O . VAL A 1 160 ? -18.564 -17.181 7.007 1.00 96.50 160 VAL A O 1
ATOM 1222 N N . GLY A 1 161 ? -17.389 -15.335 6.441 1.00 95.75 161 GLY A N 1
ATOM 1223 C CA . GLY A 1 161 ? -17.521 -15.448 4.994 1.00 95.75 161 GLY A CA 1
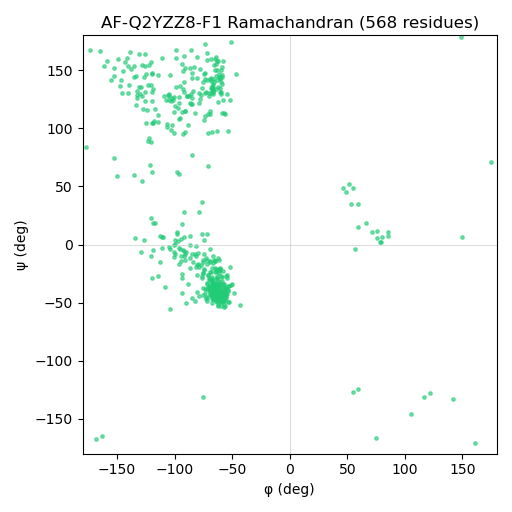ATOM 1224 C C . GLY A 1 161 ? -18.828 -14.955 4.387 1.00 95.75 161 GLY A C 1
ATOM 1225 O O . GLY A 1 161 ? -19.023 -15.122 3.188 1.00 95.75 161 GLY A O 1
ATOM 1226 N N . ALA A 1 162 ? -19.714 -14.342 5.172 1.00 97.44 162 ALA A N 1
ATOM 1227 C CA . ALA A 1 162 ? -20.876 -13.658 4.620 1.00 97.44 162 ALA A CA 1
ATOM 1228 C C . ALA A 1 162 ? -20.474 -12.313 3.982 1.00 97.44 162 ALA A C 1
ATOM 1230 O O . ALA A 1 162 ? -19.643 -11.581 4.538 1.00 97.44 162 ALA A O 1
ATOM 1231 N N . CYS A 1 163 ? -21.079 -11.990 2.836 1.00 98.25 163 CYS A N 1
ATOM 1232 C CA . CYS A 1 163 ? -20.967 -10.682 2.195 1.00 98.25 163 CYS A CA 1
ATOM 1233 C C . CYS A 1 163 ? -21.843 -9.681 2.956 1.00 98.25 163 CYS A C 1
ATOM 1235 O O . CYS A 1 163 ? -22.975 -9.986 3.313 1.00 98.25 163 CYS A O 1
ATOM 1237 N N . VAL A 1 164 ? -21.336 -8.490 3.244 1.00 98.50 164 VAL A N 1
ATOM 1238 C CA . VAL A 1 164 ? -22.053 -7.431 3.956 1.00 98.50 164 VAL A CA 1
ATOM 1239 C C . VAL A 1 164 ? -22.759 -6.557 2.929 1.00 98.50 164 VAL A C 1
ATOM 1241 O O . VAL A 1 164 ? -22.113 -5.858 2.155 1.00 98.50 164 VAL A O 1
ATOM 1244 N N . VAL A 1 165 ? -24.089 -6.556 2.961 1.00 98.31 165 VAL A N 1
ATOM 1245 C CA . VAL A 1 165 ? -24.923 -5.782 2.029 1.00 98.31 165 VAL A CA 1
ATOM 1246 C C . VAL A 1 165 ? -25.273 -4.418 2.621 1.00 98.31 165 VAL A C 1
ATOM 1248 O O . VAL A 1 165 ? -25.230 -3.396 1.931 1.00 98.31 165 VAL A O 1
ATOM 1251 N N . ARG A 1 166 ? -25.602 -4.373 3.919 1.00 98.56 166 ARG A N 1
ATOM 1252 C CA . ARG A 1 166 ? -26.106 -3.169 4.599 1.00 98.56 166 ARG A CA 1
ATOM 1253 C C . ARG A 1 166 ? -25.643 -3.110 6.051 1.00 98.56 166 ARG A C 1
ATOM 1255 O O . ARG A 1 166 ? -25.666 -4.125 6.738 1.00 98.56 166 ARG A O 1
ATOM 1262 N N . ILE A 1 167 ? -25.304 -1.918 6.535 1.00 98.56 167 ILE A N 1
ATOM 1263 C CA . ILE A 1 167 ? -25.008 -1.630 7.946 1.00 98.56 167 ILE A CA 1
ATOM 1264 C C . ILE A 1 167 ? -25.911 -0.478 8.376 1.00 98.56 167 ILE A C 1
ATOM 1266 O O . ILE A 1 167 ? -25.903 0.586 7.757 1.00 98.56 167 ILE A O 1
ATOM 1270 N N . GLY A 1 168 ? -26.706 -0.676 9.428 1.00 97.19 168 GLY A N 1
ATOM 1271 C CA . GLY A 1 168 ? -27.668 0.337 9.848 1.00 97.19 168 GLY A CA 1
ATOM 1272 C C . GLY A 1 168 ? -28.656 0.648 8.724 1.00 97.19 168 GLY A C 1
ATOM 1273 O O . GLY A 1 168 ? -29.308 -0.251 8.199 1.00 97.19 168 GLY A O 1
ATOM 1274 N N . THR A 1 169 ? -28.774 1.911 8.329 1.00 96.19 169 THR A N 1
ATOM 1275 C CA . THR A 1 169 ? -29.683 2.348 7.253 1.00 96.19 169 THR A CA 1
ATOM 1276 C C . THR A 1 169 ? -29.030 2.391 5.869 1.00 96.19 169 THR A C 1
ATOM 1278 O O . THR A 1 169 ? -29.724 2.635 4.884 1.00 96.19 169 THR A O 1
ATOM 1281 N N . MET A 1 170 ? -27.721 2.138 5.769 1.00 98.44 170 MET A N 1
ATOM 1282 C CA . MET A 1 170 ? -26.925 2.363 4.558 1.00 98.44 170 MET A CA 1
ATOM 1283 C C . MET A 1 170 ? -26.399 1.062 3.957 1.00 98.44 170 MET A C 1
ATOM 1285 O O . MET A 1 170 ? -26.038 0.140 4.689 1.00 98.44 170 MET A O 1
ATOM 1289 N N . THR A 1 171 ? -26.293 0.996 2.625 1.00 98.50 171 THR A N 1
ATOM 1290 C CA . THR A 1 171 ? -25.535 -0.079 1.959 1.00 98.50 171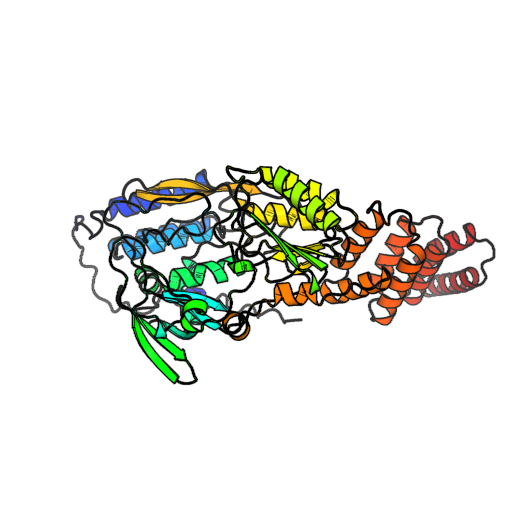 THR A CA 1
ATOM 1291 C C . THR A 1 171 ? -24.081 -0.078 2.440 1.00 98.50 171 THR A C 1
ATOM 1293 O O . THR A 1 171 ? -23.593 0.943 2.927 1.00 98.50 171 THR A O 1
ATOM 1296 N N . ALA A 1 172 ? -23.371 -1.199 2.307 1.00 98.12 172 ALA A N 1
ATOM 1297 C CA . ALA A 1 172 ? -21.974 -1.295 2.739 1.00 98.12 172 ALA A CA 1
ATOM 1298 C C . ALA A 1 172 ? -21.081 -0.198 2.123 1.00 98.12 172 ALA A C 1
ATOM 1300 O O . ALA A 1 172 ? -20.317 0.442 2.847 1.00 98.12 172 ALA A O 1
ATOM 1301 N N . ASP A 1 173 ? -21.244 0.092 0.829 1.00 98.06 173 ASP A N 1
ATOM 1302 C CA . ASP A 1 173 ? -20.503 1.157 0.140 1.00 98.06 173 ASP A CA 1
ATOM 1303 C C . ASP A 1 173 ? -20.849 2.550 0.681 1.00 98.06 173 ASP A C 1
ATOM 1305 O O . ASP A 1 173 ? -19.959 3.353 0.962 1.00 98.06 173 ASP A O 1
ATOM 1309 N N . MET A 1 174 ? -22.139 2.838 0.892 1.00 98.62 174 MET A N 1
ATOM 1310 C CA . MET A 1 174 ? -22.567 4.113 1.478 1.00 98.62 174 MET A CA 1
ATOM 1311 C C . MET A 1 174 ? -22.056 4.274 2.913 1.00 98.62 174 MET A C 1
ATOM 1313 O O . MET A 1 174 ? -21.655 5.370 3.296 1.00 98.62 174 MET A O 1
ATOM 1317 N N . ALA A 1 175 ? -22.032 3.192 3.695 1.00 98.62 175 ALA A N 1
ATOM 1318 C CA . ALA A 1 175 ? -21.499 3.200 5.050 1.00 98.62 175 ALA A CA 1
ATOM 1319 C C . ALA A 1 175 ? -19.983 3.464 5.062 1.00 98.62 175 ALA A C 1
ATOM 1321 O O . ALA A 1 175 ? -19.519 4.254 5.885 1.00 98.62 175 ALA A O 1
ATOM 1322 N N . LEU A 1 176 ? -19.216 2.859 4.141 1.00 98.31 176 LEU A N 1
ATOM 1323 C CA . LEU A 1 176 ? -17.786 3.149 3.961 1.00 98.31 176 LEU A CA 1
ATOM 1324 C C . LEU A 1 176 ? -17.557 4.630 3.638 1.00 98.31 176 LEU A C 1
ATOM 1326 O O . LEU A 1 176 ? -16.741 5.284 4.288 1.00 98.31 176 LEU A O 1
ATOM 1330 N N . GLU A 1 177 ? -18.306 5.186 2.686 1.00 98.25 177 GLU A N 1
ATOM 1331 C CA . GLU A 1 177 ? -18.187 6.604 2.332 1.00 98.25 177 GLU A CA 1
ATOM 1332 C C . GLU A 1 177 ? -18.612 7.536 3.475 1.00 98.25 177 GLU A C 1
ATOM 1334 O O . GLU A 1 177 ? -17.972 8.564 3.703 1.00 98.25 177 GLU A O 1
ATOM 1339 N N . ALA A 1 178 ? -19.628 7.164 4.256 1.00 98.62 178 ALA A N 1
ATOM 1340 C CA . ALA A 1 178 ? -20.074 7.944 5.407 1.00 98.62 178 ALA A CA 1
ATOM 1341 C C . ALA A 1 178 ? -19.005 8.030 6.509 1.00 98.62 178 ALA A C 1
ATOM 1343 O O . ALA A 1 178 ? -18.808 9.101 7.089 1.00 98.62 178 ALA A O 1
ATOM 1344 N N . ILE A 1 179 ? -18.283 6.936 6.788 1.00 97.81 179 ILE A N 1
ATOM 1345 C CA . ILE A 1 179 ? -17.216 6.927 7.804 1.00 97.81 179 ILE A CA 1
ATOM 1346 C C . ILE A 1 179 ? -15.894 7.507 7.294 1.00 97.81 179 ILE A C 1
ATOM 1348 O O . ILE A 1 179 ? -15.050 7.895 8.104 1.00 97.81 179 ILE A O 1
ATOM 1352 N N . ARG A 1 180 ? -15.710 7.618 5.970 1.00 97.62 180 ARG A N 1
ATOM 1353 C CA . ARG A 1 180 ? -14.466 8.071 5.326 1.00 97.62 180 ARG A CA 1
ATOM 1354 C C . ARG A 1 180 ? -13.879 9.361 5.909 1.00 97.62 180 ARG A C 1
ATOM 1356 O O . ARG A 1 180 ? -12.662 9.385 6.099 1.00 97.62 180 ARG A O 1
ATOM 1363 N N . PRO A 1 181 ? -14.659 10.406 6.250 1.00 97.12 181 PRO A N 1
ATOM 1364 C CA . PRO A 1 181 ? -14.112 11.623 6.846 1.00 97.12 181 PRO A CA 1
ATOM 1365 C C . PRO A 1 181 ? -13.435 11.415 8.206 1.00 97.12 181 PRO A C 1
ATOM 1367 O O . PRO A 1 181 ? -12.627 12.247 8.592 1.00 97.12 181 PRO A O 1
ATOM 1370 N N . ALA A 1 182 ? -13.763 10.351 8.948 1.00 95.75 182 ALA A N 1
ATOM 1371 C CA . ALA A 1 182 ? -13.188 10.061 10.266 1.00 95.75 182 ALA A CA 1
ATOM 1372 C C . ALA A 1 182 ? -11.935 9.166 10.207 1.00 95.75 182 ALA A C 1
ATOM 1374 O O . ALA A 1 182 ? -11.282 8.946 11.231 1.00 95.75 182 ALA A O 1
ATOM 1375 N N . VAL A 1 183 ? -11.610 8.624 9.031 1.00 93.94 183 VAL A N 1
ATOM 1376 C CA . VAL A 1 183 ? -10.497 7.692 8.839 1.00 93.94 183 VAL A CA 1
ATOM 1377 C C . VAL A 1 183 ? -9.246 8.460 8.434 1.00 93.94 183 VAL A C 1
ATOM 1379 O O . VAL A 1 183 ? -9.281 9.309 7.549 1.00 93.94 183 VAL A O 1
ATOM 1382 N N . HIS A 1 184 ? -8.120 8.134 9.060 1.00 91.81 184 HIS A N 1
ATOM 1383 C CA . HIS A 1 184 ? -6.812 8.684 8.720 1.00 91.81 184 HIS A CA 1
ATOM 1384 C C . HIS A 1 184 ? -6.197 7.875 7.571 1.00 91.81 184 HIS A C 1
ATOM 1386 O O . HIS A 1 184 ? -6.041 6.662 7.687 1.00 91.81 184 HIS A O 1
ATOM 1392 N N . TYR A 1 185 ? -5.887 8.521 6.448 1.00 91.00 185 TYR A N 1
ATOM 1393 C CA . TYR A 1 185 ? -5.272 7.882 5.285 1.00 91.00 185 TYR A CA 1
ATOM 1394 C C . TYR A 1 185 ? -4.628 8.905 4.354 1.00 91.00 185 TYR A C 1
ATOM 1396 O O . TYR A 1 185 ? -5.070 10.050 4.269 1.00 91.00 185 TYR A O 1
ATOM 1404 N N . ASP A 1 186 ? -3.626 8.466 3.601 1.00 88.50 186 ASP A N 1
ATOM 1405 C CA . ASP A 1 186 ? -3.023 9.227 2.500 1.00 88.50 186 ASP A CA 1
ATOM 1406 C C . ASP A 1 186 ? -3.106 8.515 1.143 1.00 88.50 186 ASP A C 1
ATOM 1408 O O . ASP A 1 186 ? -2.891 9.153 0.111 1.00 88.50 186 ASP A O 1
ATOM 1412 N N . SER A 1 187 ? -3.506 7.240 1.124 1.00 92.50 187 SER A N 1
ATOM 1413 C CA . SER A 1 187 ? -3.826 6.483 -0.085 1.00 92.50 187 SER A CA 1
ATOM 1414 C C . SER A 1 187 ? -5.204 5.826 0.017 1.00 92.50 187 SER A C 1
ATOM 1416 O O . SER A 1 187 ? -5.690 5.504 1.106 1.00 92.50 187 SER A O 1
ATOM 1418 N N . GLU A 1 188 ? -5.828 5.576 -1.135 1.00 94.50 188 GLU A N 1
ATOM 1419 C CA . GLU A 1 188 ? -7.079 4.809 -1.189 1.00 94.50 188 GLU A CA 1
ATOM 1420 C C . GLU A 1 188 ? -6.886 3.374 -0.678 1.00 94.50 188 GLU A C 1
ATOM 1422 O O . GLU A 1 188 ? -7.796 2.794 -0.091 1.00 94.50 188 GLU A O 1
ATOM 1427 N N . MET A 1 189 ? -5.688 2.805 -0.833 1.00 95.44 189 MET A N 1
ATOM 1428 C CA . MET A 1 189 ? -5.421 1.446 -0.373 1.00 95.44 189 MET A CA 1
ATOM 1429 C C . MET A 1 189 ? -5.364 1.340 1.143 1.00 95.44 189 MET A C 1
ATOM 1431 O O . MET A 1 189 ? -5.864 0.358 1.693 1.00 95.44 189 MET A O 1
ATOM 1435 N N . TRP A 1 190 ? -4.829 2.359 1.822 1.00 93.94 190 TRP A N 1
ATOM 1436 C CA . TRP A 1 190 ? -4.916 2.427 3.277 1.00 93.94 190 TRP A CA 1
ATOM 1437 C C . TRP A 1 190 ? -6.370 2.492 3.715 1.00 93.94 190 TRP A C 1
ATOM 1439 O O . TRP A 1 190 ? -6.784 1.702 4.557 1.00 93.94 190 TRP A O 1
ATOM 1449 N N . PHE A 1 191 ? -7.180 3.352 3.088 1.00 95.19 191 PHE A N 1
ATOM 1450 C CA . PHE A 1 191 ? -8.605 3.430 3.397 1.00 95.19 191 PHE A CA 1
ATOM 1451 C C . PHE A 1 191 ? -9.311 2.076 3.216 1.00 95.19 191 PHE A C 1
ATOM 1453 O O . PHE A 1 191 ? -10.011 1.630 4.123 1.00 95.19 191 PHE A O 1
ATOM 1460 N N . LYS A 1 192 ? -9.057 1.362 2.113 1.00 95.69 192 LYS A N 1
ATOM 1461 C CA . LYS A 1 192 ? -9.584 0.006 1.885 1.00 95.69 192 LYS A CA 1
ATOM 1462 C C . LYS A 1 192 ? -9.139 -1.023 2.941 1.00 95.69 192 LYS A C 1
ATOM 1464 O O . LYS A 1 192 ? -9.775 -2.069 3.071 1.00 95.69 192 LYS A O 1
ATOM 1469 N N . LEU A 1 193 ? -8.049 -0.774 3.672 1.00 93.31 193 LEU A N 1
ATOM 1470 C CA . LEU A 1 193 ? -7.571 -1.627 4.764 1.00 93.31 193 LEU A CA 1
ATOM 1471 C C . LEU A 1 193 ? -8.162 -1.220 6.125 1.00 93.31 193 LEU A C 1
ATOM 1473 O O . LEU A 1 193 ? -8.673 -2.077 6.852 1.00 93.31 193 LEU A O 1
ATOM 1477 N N . VAL A 1 194 ? -8.085 0.068 6.479 1.00 92.00 194 VAL A N 1
ATOM 1478 C CA . VAL A 1 194 ? -8.483 0.579 7.803 1.00 92.00 194 VAL A CA 1
ATOM 1479 C C . VAL A 1 194 ? -9.955 0.967 7.898 1.00 92.00 194 VAL A C 1
ATOM 1481 O O . VAL A 1 194 ? -10.561 0.757 8.944 1.00 92.00 194 VAL A O 1
ATOM 1484 N N . GLY A 1 195 ? -10.563 1.476 6.826 1.00 94.69 195 GLY A N 1
ATOM 1485 C CA . GLY A 1 195 ? -11.966 1.899 6.778 1.00 94.69 195 GLY A CA 1
ATOM 1486 C C . GLY A 1 195 ? -12.947 0.801 7.202 1.00 94.69 195 GLY A C 1
ATOM 1487 O O . GLY A 1 195 ? -13.769 1.048 8.087 1.00 94.69 195 GLY A O 1
ATOM 1488 N N . PRO A 1 196 ? -12.809 -0.449 6.712 1.00 96.00 196 PRO A N 1
ATOM 1489 C CA . PRO A 1 196 ? -13.599 -1.579 7.202 1.00 96.00 196 PRO A CA 1
ATOM 1490 C C . PRO A 1 196 ? -13.492 -1.807 8.716 1.00 96.00 196 PRO A C 1
ATOM 1492 O O . PRO A 1 196 ? -14.420 -2.316 9.335 1.00 96.00 196 PRO A O 1
ATOM 1495 N N . GLN A 1 197 ? -12.385 -1.410 9.350 1.00 92.19 197 GLN A N 1
ATOM 1496 C CA . GLN A 1 197 ? -12.229 -1.526 10.800 1.00 92.19 197 GLN A CA 1
ATOM 1497 C C . GLN A 1 197 ? -12.961 -0.420 11.562 1.00 92.19 197 GLN A C 1
ATOM 1499 O O . GLN A 1 197 ? -13.233 -0.616 12.735 1.00 92.19 197 GLN A O 1
ATOM 1504 N N . TYR A 1 198 ? -13.316 0.701 10.932 1.00 94.56 198 TYR A N 1
ATOM 1505 C CA . TYR A 1 198 ? -14.133 1.754 11.546 1.00 94.56 198 TYR A CA 1
ATOM 1506 C C . TYR A 1 198 ? -15.626 1.406 11.513 1.00 94.56 198 TYR A C 1
ATOM 1508 O O . TYR A 1 198 ? -16.367 1.801 12.409 1.00 94.56 198 TYR A O 1
ATOM 1516 N N . LEU A 1 199 ? -16.056 0.585 10.549 1.00 96.12 199 LEU A N 1
ATOM 1517 C CA . LEU A 1 199 ? -17.432 0.080 10.468 1.00 96.12 199 LEU A CA 1
ATOM 1518 C C . LEU A 1 199 ? -17.832 -0.834 11.632 1.00 96.12 199 LEU A C 1
ATOM 1520 O O . LEU A 1 199 ? -19.013 -1.102 11.825 1.00 96.12 199 LEU A O 1
ATOM 1524 N N . ARG A 1 200 ? -16.869 -1.321 12.421 1.00 93.62 200 ARG A N 1
ATOM 1525 C CA . ARG A 1 200 ? -17.162 -2.094 13.635 1.00 93.62 200 ARG A CA 1
ATOM 1526 C C . ARG A 1 200 ? -17.475 -1.209 14.840 1.00 93.62 200 ARG A C 1
ATOM 1528 O O . ARG A 1 200 ? -17.738 -1.770 15.891 1.00 93.62 200 ARG A O 1
ATOM 1535 N N . ILE A 1 201 ? -17.303 0.110 14.760 1.00 94.38 201 ILE A N 1
ATOM 1536 C CA . ILE A 1 201 ? -17.326 0.990 15.934 1.00 94.38 201 ILE A CA 1
ATOM 1537 C C . ILE A 1 201 ? -18.687 1.694 15.980 1.00 94.38 201 ILE A C 1
ATOM 1539 O O . ILE A 1 201 ? -18.886 2.638 15.209 1.00 94.38 201 ILE A O 1
ATOM 1543 N N . PRO A 1 202 ? -19.632 1.278 16.846 1.00 95.38 202 PRO A N 1
ATOM 1544 C CA . PRO A 1 202 ? -20.994 1.813 16.831 1.00 95.38 202 PRO A CA 1
ATOM 1545 C C . PRO A 1 202 ? -21.059 3.331 17.018 1.00 95.38 202 PRO A C 1
ATOM 1547 O O . PRO A 1 202 ? -21.894 4.006 16.422 1.00 95.38 202 PRO A O 1
ATOM 1550 N N . GLU A 1 203 ? -20.146 3.890 17.805 1.00 95.31 203 GLU A N 1
ATOM 1551 C CA . GLU A 1 203 ? -20.035 5.327 18.027 1.00 95.31 203 GLU A CA 1
ATOM 1552 C C . GLU A 1 203 ? -19.636 6.084 16.753 1.00 95.31 203 GLU A C 1
ATOM 1554 O O . GLU A 1 203 ? -20.159 7.168 16.488 1.00 95.31 203 GLU A O 1
ATOM 1559 N N . VAL A 1 204 ? -18.750 5.508 15.932 1.00 96.75 204 VAL A N 1
ATOM 1560 C CA . VAL A 1 204 ? -18.379 6.070 14.624 1.00 96.75 204 VAL A CA 1
ATOM 1561 C C . VAL A 1 204 ? -19.549 5.959 13.654 1.00 96.75 204 VAL A C 1
ATOM 1563 O O . VAL A 1 204 ? -19.829 6.929 12.949 1.00 96.75 204 VAL A O 1
ATOM 1566 N N . LEU A 1 205 ? -20.244 4.816 13.638 1.00 98.12 205 LEU A N 1
ATOM 1567 C CA . LEU A 1 205 ? -21.427 4.606 12.799 1.00 98.12 205 LEU A CA 1
ATOM 1568 C C . LEU A 1 205 ? -22.502 5.662 13.088 1.00 98.12 205 LEU A C 1
ATOM 1570 O O . LEU A 1 205 ? -22.976 6.316 12.160 1.00 98.12 205 LEU A O 1
ATOM 1574 N N . HIS A 1 206 ? -22.815 5.892 14.365 1.00 98.12 206 HIS A N 1
ATOM 1575 C CA . HIS A 1 206 ? -23.769 6.917 14.784 1.00 98.12 206 HIS A CA 1
ATOM 1576 C C . HIS A 1 206 ? -23.311 8.328 14.398 1.00 98.12 206 HIS A C 1
ATOM 1578 O O . HIS A 1 206 ? -24.034 9.061 13.730 1.00 98.12 206 HIS A O 1
ATOM 1584 N N . ALA A 1 207 ? -22.081 8.709 14.758 1.00 97.88 207 ALA A N 1
ATOM 1585 C CA . ALA A 1 207 ? -21.544 10.047 14.484 1.00 97.88 207 ALA A CA 1
ATOM 1586 C C . ALA A 1 207 ? -21.338 10.346 12.981 1.00 97.88 207 ALA A C 1
ATOM 1588 O O . ALA A 1 207 ? -21.025 11.480 12.596 1.00 97.88 207 ALA A O 1
ATOM 1589 N N . CYS A 1 208 ? -21.461 9.332 12.123 1.00 97.94 208 CYS A N 1
ATOM 1590 C CA . CYS A 1 208 ? -21.435 9.458 10.668 1.00 97.94 208 CYS A CA 1
ATOM 1591 C C . CYS A 1 208 ? -22.808 9.203 10.019 1.00 97.94 208 CYS A C 1
ATOM 1593 O O . CYS A 1 208 ? -22.900 9.190 8.796 1.00 97.94 208 CYS A O 1
ATOM 1595 N N . GLY A 1 209 ? -23.871 9.032 10.814 1.00 97.88 209 GLY A N 1
ATOM 1596 C CA . GLY A 1 209 ? -25.245 8.878 10.331 1.00 97.88 209 GLY A CA 1
ATOM 1597 C C . GLY A 1 209 ? -25.575 7.510 9.730 1.00 97.88 209 GLY A C 1
ATOM 1598 O O . GLY A 1 209 ? -26.627 7.365 9.112 1.00 97.88 209 GLY A O 1
ATOM 1599 N N . VAL A 1 210 ? -24.711 6.504 9.900 1.00 98.31 210 VAL A N 1
ATOM 1600 C CA . VAL A 1 210 ? -24.958 5.126 9.434 1.00 98.31 210 VAL A CA 1
ATOM 1601 C C . VAL A 1 210 ? -26.036 4.448 10.289 1.00 98.31 210 VAL A C 1
ATOM 1603 O O . VAL A 1 210 ? -26.841 3.662 9.788 1.00 98.31 210 VAL A O 1
ATOM 1606 N N . THR A 1 211 ? -26.081 4.774 11.584 1.00 98.00 211 THR A N 1
ATOM 1607 C CA . THR A 1 211 ? -27.115 4.335 12.530 1.00 98.00 211 THR A CA 1
ATOM 1608 C C . THR A 1 211 ? -27.743 5.534 13.239 1.00 98.00 211 THR A C 1
ATOM 1610 O O . THR A 1 211 ? -27.110 6.572 13.406 1.00 98.00 211 THR A O 1
ATOM 1613 N N . SER A 1 212 ? -28.996 5.390 13.680 1.00 94.81 212 SER A N 1
ATOM 1614 C CA . SER A 1 212 ? -29.723 6.437 14.416 1.00 94.81 212 SER A CA 1
ATOM 1615 C C . SER A 1 212 ? -29.434 6.459 15.919 1.00 94.81 212 SER A C 1
ATOM 1617 O O . SER A 1 212 ? -29.789 7.420 16.588 1.00 94.81 212 SER A O 1
ATOM 1619 N N . VAL A 1 213 ? -28.838 5.393 16.461 1.00 92.31 213 VAL A N 1
ATOM 1620 C CA . VAL A 1 213 ? -28.392 5.291 17.858 1.00 92.31 213 VAL A CA 1
ATOM 1621 C C . VAL A 1 213 ? -27.017 4.612 17.915 1.00 92.31 213 VAL A C 1
ATOM 1623 O O . VAL A 1 213 ? -26.706 3.809 17.025 1.00 92.31 213 VAL A O 1
ATOM 1626 N N . PRO A 1 214 ? -26.174 4.920 18.917 1.00 89.94 214 PRO A N 1
ATOM 1627 C CA . PRO A 1 214 ? -24.987 4.119 19.194 1.00 89.94 214 PRO A CA 1
ATOM 1628 C C . PRO A 1 214 ? -25.386 2.782 19.847 1.00 89.94 214 PRO A C 1
ATOM 1630 O O . PRO A 1 214 ? -26.356 2.722 20.602 1.00 89.94 214 PRO A O 1
ATOM 1633 N N . GLY A 1 215 ? -24.622 1.717 19.586 1.00 92.00 215 GLY A N 1
ATOM 1634 C CA . GLY A 1 215 ? -24.775 0.416 20.249 1.00 92.00 215 GLY A CA 1
ATOM 1635 C C . GLY A 1 215 ? -25.165 -0.732 19.302 1.00 92.00 215 GLY A C 1
ATOM 1636 O O . GLY A 1 215 ? -24.498 -0.901 18.274 1.00 92.00 215 GLY A O 1
ATOM 1637 N N . PRO A 1 216 ? -26.187 -1.549 19.641 1.00 96.69 216 PRO A N 1
ATOM 1638 C CA . PRO A 1 216 ? -26.606 -2.690 18.829 1.00 96.69 216 PRO A CA 1
ATOM 1639 C C . PRO A 1 216 ? -26.856 -2.281 17.382 1.00 96.69 216 PRO A C 1
ATOM 1641 O O . PRO A 1 216 ? -27.624 -1.359 17.101 1.00 96.69 216 PRO A O 1
ATOM 1644 N N . THR A 1 217 ? -26.172 -2.945 16.455 1.00 97.88 217 THR A N 1
ATOM 1645 C CA . THR A 1 217 ? -26.137 -2.519 15.054 1.00 97.88 217 THR A CA 1
ATOM 1646 C C . THR A 1 217 ? -26.763 -3.591 14.168 1.00 97.88 217 THR A C 1
ATOM 1648 O O . THR A 1 217 ? -26.219 -4.694 14.090 1.00 97.88 217 THR A O 1
ATOM 1651 N N . PRO A 1 218 ? -27.880 -3.305 13.472 1.00 97.94 218 PRO A N 1
ATOM 1652 C CA . PRO A 1 218 ? -28.422 -4.224 12.483 1.00 97.94 218 PRO A CA 1
ATOM 1653 C C . PRO A 1 218 ? -27.500 -4.262 11.266 1.00 97.94 218 PRO A C 1
ATOM 1655 O O . PRO A 1 218 ? -27.170 -3.224 10.686 1.00 97.94 218 PRO A O 1
ATOM 1658 N N . VAL A 1 219 ? -27.105 -5.464 10.867 1.00 98.44 219 VAL A N 1
ATOM 1659 C CA . VAL A 1 219 ? -26.283 -5.694 9.683 1.00 98.44 219 VAL A CA 1
ATOM 1660 C C . VAL A 1 219 ? -26.961 -6.750 8.818 1.00 98.44 219 VAL A C 1
ATOM 1662 O O . VAL A 1 219 ? -27.347 -7.810 9.308 1.00 98.44 219 VAL A O 1
ATOM 1665 N N . THR A 1 220 ? -27.153 -6.432 7.540 1.00 98.50 220 THR A N 1
ATOM 1666 C CA . THR A 1 220 ? -27.686 -7.363 6.542 1.00 98.50 220 THR A CA 1
ATOM 1667 C C . THR A 1 220 ? -26.528 -7.998 5.796 1.00 98.50 220 THR A C 1
ATOM 1669 O O . THR A 1 220 ? -25.675 -7.292 5.249 1.00 98.50 220 THR A O 1
ATOM 1672 N N . PHE A 1 221 ? -26.528 -9.323 5.762 1.00 96.94 221 PHE A N 1
ATOM 1673 C CA . PHE A 1 221 ? -25.530 -10.128 5.084 1.00 96.94 221 PHE A CA 1
ATOM 1674 C C . PHE A 1 221 ? -26.171 -10.982 4.005 1.00 96.94 221 PHE A C 1
ATOM 1676 O O . PHE A 1 221 ? -27.283 -11.467 4.199 1.00 96.94 221 PHE A O 1
ATOM 1683 N N . GLU A 1 222 ? -25.437 -11.226 2.931 1.00 96.50 222 GLU A N 1
ATOM 1684 C CA . GLU A 1 222 ? -25.754 -12.224 1.921 1.00 96.50 222 GLU A CA 1
ATOM 1685 C C . GLU A 1 222 ? -24.813 -13.422 2.082 1.00 96.50 222 GLU A C 1
ATOM 1687 O O . GLU A 1 222 ? -23.585 -13.278 2.143 1.00 96.50 222 GLU A O 1
ATOM 1692 N N . LYS A 1 223 ? -25.392 -14.621 2.161 1.00 91.00 223 LYS A N 1
ATOM 1693 C CA . LYS A 1 223 ? -24.654 -15.886 2.161 1.00 91.00 223 LYS A CA 1
ATOM 1694 C C . LYS A 1 223 ? -25.479 -16.943 1.438 1.00 91.00 223 LYS A C 1
ATOM 1696 O O . LYS A 1 223 ? -26.667 -17.084 1.708 1.00 91.00 223 LYS A O 1
ATOM 1701 N N . ASP A 1 224 ? -24.859 -17.648 0.493 1.00 87.12 224 ASP A N 1
ATOM 1702 C CA . ASP A 1 224 ? -25.507 -18.682 -0.330 1.00 87.12 224 ASP A CA 1
ATOM 1703 C C . ASP A 1 224 ? -26.789 -18.195 -1.048 1.00 87.12 224 ASP A C 1
ATOM 1705 O O . ASP A 1 224 ? -27.755 -18.939 -1.214 1.00 87.12 224 ASP A O 1
ATOM 1709 N N . GLY A 1 225 ? -26.804 -16.920 -1.462 1.00 88.81 225 GLY A N 1
ATOM 1710 C CA . GLY A 1 225 ? -27.942 -16.272 -2.124 1.00 88.81 225 GLY A CA 1
ATOM 1711 C C . GLY A 1 225 ? -29.106 -15.897 -1.197 1.00 88.81 225 GLY A C 1
ATOM 1712 O O . GLY A 1 225 ? -30.146 -15.453 -1.682 1.00 88.81 225 GLY A O 1
ATOM 1713 N N . LEU A 1 226 ? -28.956 -16.071 0.121 1.00 93.06 226 LEU A N 1
ATOM 1714 C CA . LEU A 1 226 ? -29.934 -15.655 1.122 1.00 93.06 226 LEU A CA 1
ATOM 1715 C C . LEU A 1 226 ? -29.455 -14.398 1.851 1.00 93.06 226 LEU A C 1
ATOM 1717 O O . LEU A 1 226 ? -28.370 -14.381 2.435 1.00 93.06 226 LEU A O 1
ATOM 1721 N N . GLU A 1 227 ? -30.308 -13.377 1.892 1.00 96.50 227 GLU A N 1
ATOM 1722 C CA . GLU A 1 227 ? -30.097 -12.210 2.743 1.00 96.50 227 GLU A CA 1
ATOM 1723 C C . GLU A 1 227 ? -30.672 -12.434 4.145 1.00 96.50 227 GLU A C 1
ATOM 1725 O O . GLU A 1 227 ? -31.841 -12.780 4.315 1.00 96.50 227 GLU A O 1
ATOM 1730 N N . THR A 1 228 ? -29.857 -12.202 5.173 1.00 96.88 228 THR A N 1
ATOM 1731 C CA . THR A 1 228 ? -30.268 -12.266 6.581 1.00 96.88 228 THR A CA 1
ATOM 1732 C C . THR A 1 228 ? -29.806 -11.014 7.310 1.00 96.88 228 THR A C 1
ATOM 1734 O O . THR A 1 228 ? -28.670 -10.576 7.152 1.00 96.88 228 THR A O 1
ATOM 1737 N N . THR A 1 229 ? -30.680 -10.429 8.133 1.00 97.75 229 THR A N 1
ATOM 1738 C CA . THR A 1 229 ? -30.309 -9.313 9.014 1.00 97.75 229 THR A CA 1
ATOM 1739 C C . THR A 1 229 ? -30.106 -9.820 10.433 1.00 97.75 229 THR A C 1
ATOM 1741 O O . THR A 1 229 ? -31.021 -10.406 11.007 1.00 97.75 229 THR A O 1
ATOM 1744 N N . VAL A 1 230 ? -28.930 -9.559 11.002 1.00 97.50 230 VAL A N 1
ATOM 1745 C CA . VAL A 1 230 ? -28.609 -9.857 12.403 1.00 97.50 230 VAL A CA 1
ATOM 1746 C C . VAL A 1 230 ? -28.278 -8.552 13.110 1.00 97.50 230 VAL A C 1
ATOM 1748 O O . VAL A 1 230 ? -27.520 -7.729 12.596 1.00 97.50 230 VAL A O 1
ATOM 1751 N N . THR A 1 231 ? -28.842 -8.356 14.296 1.00 97.94 231 THR A N 1
ATOM 1752 C CA . THR A 1 231 ? -28.429 -7.268 15.182 1.00 97.94 231 THR A CA 1
ATOM 1753 C C . THR A 1 231 ? -27.200 -7.717 15.952 1.00 97.94 231 THR A C 1
ATOM 1755 O O . THR A 1 231 ? -27.272 -8.645 16.753 1.00 97.94 231 THR A O 1
ATOM 1758 N N . LEU A 1 232 ? -26.065 -7.082 15.675 1.00 97.12 232 LEU A N 1
ATOM 1759 C CA . LEU A 1 232 ? -24.810 -7.362 16.354 1.00 97.12 232 LEU A CA 1
ATOM 1760 C C . LEU A 1 232 ? -24.720 -6.541 17.638 1.00 97.12 232 LEU A C 1
ATOM 1762 O O . LEU A 1 232 ? -24.734 -5.307 17.598 1.00 97.12 232 LEU A O 1
ATOM 1766 N N . GLU A 1 233 ? -24.591 -7.239 18.760 1.00 96.06 233 GLU A N 1
ATOM 1767 C CA . GLU A 1 233 ? -24.366 -6.638 20.071 1.00 96.06 233 GLU A CA 1
ATOM 1768 C C . GLU A 1 233 ? -22.892 -6.236 20.224 1.00 96.06 233 GLU A C 1
ATOM 1770 O O . GLU A 1 233 ? -22.013 -7.055 19.938 1.00 96.06 233 GLU A O 1
ATOM 1775 N N . PRO A 1 234 ? -22.573 -5.000 20.653 1.00 93.19 234 PRO A N 1
ATOM 1776 C CA . PRO A 1 234 ? -21.191 -4.597 20.863 1.00 93.19 234 PRO A CA 1
ATOM 1777 C C . PRO A 1 234 ? -20.515 -5.448 21.940 1.00 93.19 234 PRO A C 1
ATOM 1779 O O . PRO A 1 234 ? -21.118 -5.811 22.950 1.00 93.19 234 PRO A O 1
ATOM 1782 N N . LEU A 1 235 ? -19.230 -5.729 21.742 1.00 90.62 235 LEU A N 1
ATOM 1783 C CA . LEU A 1 235 ? -18.422 -6.451 22.713 1.00 90.62 235 LEU A CA 1
ATOM 1784 C C . LEU A 1 235 ? -18.372 -5.689 24.046 1.00 90.62 235 LEU A C 1
ATOM 1786 O O . LEU A 1 235 ? -18.212 -4.462 24.040 1.00 90.62 235 LEU A O 1
ATOM 1790 N N . PRO A 1 236 ? -18.445 -6.398 25.186 1.00 83.81 236 PRO A N 1
ATOM 1791 C CA . PRO A 1 236 ? -18.281 -5.772 26.487 1.00 83.81 236 PRO A CA 1
ATOM 1792 C C . PRO A 1 236 ? -16.867 -5.200 26.635 1.00 83.81 236 PRO A C 1
ATOM 1794 O O . PRO A 1 236 ? -15.909 -5.675 26.019 1.00 83.81 236 PRO A O 1
ATOM 1797 N N . ALA A 1 237 ? -16.720 -4.199 27.503 1.00 76.81 237 ALA A N 1
ATOM 1798 C CA . ALA A 1 237 ? -15.401 -3.735 27.911 1.00 76.81 237 ALA A CA 1
ATOM 1799 C C . ALA A 1 237 ? -14.625 -4.889 28.570 1.00 76.81 237 ALA A C 1
ATOM 1801 O O . ALA A 1 237 ? -15.144 -5.571 29.456 1.00 76.81 237 ALA A O 1
ATOM 1802 N N . GLY A 1 238 ? -13.382 -5.116 28.148 1.00 73.06 238 GLY A N 1
ATOM 1803 C CA . GLY A 1 238 ? -12.606 -6.246 28.646 1.00 73.06 238 GLY A CA 1
ATOM 1804 C C . GLY A 1 238 ? -11.428 -6.633 27.752 1.00 73.06 238 GLY A C 1
ATOM 1805 O O . GLY A 1 238 ? -11.077 -5.888 26.831 1.00 73.06 238 GLY A O 1
ATOM 1806 N N . PRO A 1 239 ? -10.787 -7.780 28.043 1.00 74.69 239 PRO A N 1
ATOM 1807 C CA . PRO A 1 239 ? -9.742 -8.327 27.189 1.00 74.69 239 PRO A CA 1
ATOM 1808 C C . PRO A 1 239 ? -10.292 -8.667 25.801 1.00 74.69 239 PRO A C 1
ATOM 1810 O O . PRO A 1 239 ? -11.490 -8.881 25.617 1.00 74.69 239 PRO A O 1
ATOM 1813 N N . GLU A 1 240 ? -9.399 -8.732 24.818 1.00 77.94 240 GLU A N 1
ATOM 1814 C CA . GLU A 1 240 ? -9.784 -9.081 23.455 1.00 77.94 240 GLU A CA 1
ATOM 1815 C C . GLU A 1 240 ? -10.326 -10.523 23.384 1.00 77.94 240 GLU A C 1
ATOM 1817 O O . GLU A 1 240 ? -9.705 -11.429 23.953 1.00 77.94 240 GLU A O 1
ATOM 1822 N N . PRO A 1 241 ? -11.464 -10.763 22.703 1.00 86.62 241 PRO A N 1
ATOM 1823 C CA . PRO A 1 241 ? -12.001 -12.108 22.556 1.00 86.62 241 PRO A CA 1
ATOM 1824 C C . PRO A 1 241 ? -11.158 -12.949 21.590 1.00 86.62 241 PRO A C 1
ATOM 1826 O O . PRO A 1 241 ? -10.375 -12.437 20.787 1.00 86.62 241 PRO A O 1
ATOM 1829 N N . ALA A 1 242 ? -11.374 -14.265 21.625 1.00 90.75 242 ALA A N 1
ATOM 1830 C CA . ALA A 1 242 ? -10.916 -15.141 20.554 1.00 90.75 242 ALA A CA 1
ATOM 1831 C C . ALA A 1 242 ? -11.615 -14.783 19.230 1.00 90.75 242 ALA A C 1
ATOM 1833 O O . ALA A 1 242 ? -12.767 -14.344 19.219 1.00 90.75 242 ALA A O 1
ATOM 1834 N N . TRP A 1 243 ? -10.924 -15.016 18.115 1.00 92.69 243 TRP A N 1
ATOM 1835 C CA . TRP A 1 243 ? -11.441 -14.778 16.770 1.00 92.69 243 TRP A CA 1
ATOM 1836 C C . TRP A 1 243 ? -11.380 -16.060 15.950 1.00 92.69 243 TRP A C 1
ATOM 1838 O O . TRP A 1 243 ? -10.380 -16.772 15.986 1.00 92.69 243 TRP A O 1
ATOM 1848 N N . VAL A 1 244 ? -12.447 -16.320 15.202 1.00 94.88 244 VAL A N 1
ATOM 1849 C CA . VAL A 1 244 ? -12.579 -17.430 14.259 1.00 94.88 244 VAL A CA 1
ATOM 1850 C C . VAL A 1 244 ? -12.449 -16.872 12.844 1.00 94.88 244 VAL A C 1
ATOM 1852 O O . VAL A 1 244 ? -13.188 -15.955 12.487 1.00 94.88 244 VAL A O 1
ATOM 1855 N N . ASP A 1 245 ? -11.511 -17.396 12.054 1.00 92.88 245 ASP A N 1
ATOM 1856 C CA . ASP A 1 245 ? -11.302 -17.057 10.636 1.00 92.88 245 ASP A CA 1
ATOM 1857 C C . ASP A 1 245 ? -11.952 -18.119 9.725 1.00 92.88 245 ASP A C 1
ATOM 1859 O O . ASP A 1 245 ? -12.342 -19.203 10.167 1.00 92.88 245 ASP A O 1
ATOM 1863 N N . TRP A 1 246 ? -12.074 -17.835 8.429 1.00 93.06 246 TRP A N 1
ATOM 1864 C CA . TRP A 1 246 ? -12.654 -18.745 7.444 1.00 93.06 246 TRP A CA 1
ATOM 1865 C C . TRP A 1 246 ? -11.959 -20.107 7.406 1.00 93.06 246 TRP A C 1
ATOM 1867 O O . TRP A 1 246 ? -12.627 -21.131 7.255 1.00 93.06 246 TRP A O 1
ATOM 1877 N N . SER A 1 247 ? -10.635 -20.152 7.572 1.00 90.69 247 SER A N 1
ATOM 1878 C CA . SER A 1 247 ? -9.897 -21.422 7.629 1.00 90.69 247 SER A CA 1
ATOM 1879 C C . SER A 1 247 ? -10.349 -22.310 8.788 1.00 90.69 247 SER A C 1
ATOM 1881 O O . SER A 1 247 ? -10.336 -23.531 8.669 1.00 90.69 247 SER A O 1
ATOM 1883 N N . ASP A 1 248 ? -10.767 -21.707 9.904 1.00 91.81 248 ASP A N 1
ATOM 1884 C CA . ASP A 1 248 ? -11.208 -22.442 11.089 1.00 91.81 248 ASP A CA 1
ATOM 1885 C C . ASP A 1 248 ? -12.621 -23.007 10.887 1.00 91.81 248 ASP A C 1
ATOM 1887 O O . ASP A 1 248 ? -12.972 -24.020 11.493 1.00 91.81 248 ASP A O 1
ATOM 1891 N N . VAL A 1 249 ? -13.429 -22.364 10.033 1.00 91.31 249 VAL A N 1
ATOM 1892 C CA . VAL A 1 249 ? -14.797 -22.778 9.678 1.00 91.31 249 VAL A CA 1
ATOM 1893 C C . VAL A 1 249 ? -14.809 -23.805 8.547 1.00 91.31 249 VAL A C 1
ATOM 1895 O O . VAL A 1 249 ? -15.497 -24.816 8.653 1.00 91.31 249 VAL A O 1
ATOM 1898 N N . SER A 1 250 ? -14.041 -23.565 7.487 1.00 91.69 250 SER A N 1
ATOM 1899 C CA . SER A 1 250 ? -14.027 -24.378 6.263 1.00 91.69 250 SER A CA 1
ATOM 1900 C C . SER A 1 250 ? -12.998 -25.510 6.275 1.00 91.69 250 SER A C 1
ATOM 1902 O O . SER A 1 250 ? -13.044 -26.379 5.411 1.00 91.69 250 SER A O 1
ATOM 1904 N N . SER A 1 251 ? -12.049 -25.501 7.220 1.00 90.25 251 SER A N 1
ATOM 1905 C CA . SER A 1 251 ? -10.847 -26.356 7.204 1.00 90.25 251 SER A CA 1
ATOM 1906 C C . SER A 1 251 ? -9.953 -26.171 5.967 1.00 90.25 251 SER A C 1
ATOM 1908 O O . SER A 1 251 ? -9.079 -26.997 5.700 1.00 90.25 251 SER A O 1
ATOM 1910 N N . THR A 1 252 ? -10.143 -25.086 5.211 1.00 92.12 252 THR A N 1
ATOM 1911 C CA . THR A 1 252 ? -9.292 -24.746 4.066 1.00 92.12 252 THR A CA 1
ATOM 1912 C C . THR A 1 252 ? -7.889 -24.395 4.550 1.00 92.12 252 THR A C 1
ATOM 1914 O O . THR A 1 252 ? -7.717 -23.654 5.523 1.00 92.12 252 THR A O 1
ATOM 1917 N N . ALA A 1 253 ? -6.871 -24.916 3.864 1.00 90.81 253 ALA A N 1
ATOM 1918 C CA . ALA A 1 253 ? -5.485 -24.612 4.187 1.00 90.81 253 ALA A CA 1
ATOM 1919 C C . ALA A 1 253 ? -5.213 -23.106 4.054 1.00 90.81 253 ALA A C 1
ATOM 1921 O O . ALA A 1 253 ? -5.595 -22.472 3.069 1.00 90.81 253 ALA A O 1
ATOM 1922 N N . LYS A 1 254 ? -4.523 -22.537 5.047 1.00 89.12 254 LYS A N 1
ATOM 1923 C CA . LYS A 1 254 ? -4.118 -21.130 5.012 1.00 89.12 254 LYS A CA 1
ATOM 1924 C C . LYS A 1 254 ? -3.085 -20.911 3.895 1.00 89.12 254 LYS A C 1
ATOM 1926 O O . LYS A 1 254 ? -2.161 -21.722 3.774 1.00 89.12 254 LYS A O 1
ATOM 1931 N N . PRO A 1 255 ? -3.188 -19.816 3.122 1.00 92.00 255 PRO A N 1
ATOM 1932 C CA . PRO A 1 255 ? -2.167 -19.458 2.145 1.00 92.00 255 PRO A CA 1
ATOM 1933 C C . PRO A 1 255 ? -0.829 -19.167 2.837 1.00 92.00 255 PRO A C 1
ATOM 1935 O O . PRO A 1 255 ? -0.779 -18.832 4.025 1.00 92.00 255 PRO A O 1
ATOM 1938 N N . LEU A 1 256 ? 0.269 -19.272 2.084 1.00 93.94 256 LEU A N 1
ATOM 1939 C CA . LEU A 1 256 ? 1.630 -19.232 2.630 1.00 93.94 256 LEU A CA 1
ATOM 1940 C C . LEU A 1 256 ? 1.919 -17.952 3.433 1.00 93.94 256 LEU A C 1
ATOM 1942 O O . LEU A 1 256 ? 2.529 -18.021 4.501 1.00 93.94 256 LEU A O 1
ATOM 1946 N N . PHE A 1 257 ? 1.389 -16.809 2.988 1.00 94.25 257 PHE A N 1
ATOM 1947 C CA . PHE A 1 257 ? 1.554 -15.523 3.669 1.00 94.25 257 PHE A CA 1
ATOM 1948 C C . PHE A 1 257 ? 0.895 -15.459 5.060 1.00 94.25 257 PHE A C 1
ATOM 1950 O O . PHE A 1 257 ? 1.185 -14.554 5.837 1.00 94.25 257 PHE A O 1
ATOM 1957 N N . MET A 1 258 ? 0.022 -16.410 5.408 1.00 92.75 258 MET A N 1
ATOM 1958 C CA . MET A 1 258 ? -0.622 -16.511 6.724 1.00 92.75 258 MET A CA 1
ATOM 1959 C C . MET A 1 258 ? 0.041 -17.551 7.640 1.00 92.75 258 MET A C 1
ATOM 1961 O O . MET A 1 258 ? -0.446 -17.777 8.748 1.00 92.75 258 MET A O 1
ATOM 1965 N N . LYS A 1 259 ? 1.139 -18.191 7.211 1.00 93.12 259 LYS A N 1
ATOM 1966 C CA . LYS A 1 259 ? 1.786 -19.281 7.961 1.00 93.12 259 LYS A CA 1
ATOM 1967 C C . LYS A 1 259 ? 2.434 -18.812 9.268 1.00 93.12 259 LYS A C 1
ATOM 1969 O O . LYS A 1 259 ? 2.269 -19.473 10.286 1.00 93.12 259 LYS A O 1
ATOM 1974 N N . ASN A 1 260 ? 3.162 -17.689 9.256 1.00 93.31 260 ASN A N 1
ATOM 1975 C CA . ASN A 1 260 ? 3.896 -17.186 10.430 1.00 93.31 260 ASN A CA 1
ATOM 1976 C C . ASN A 1 260 ? 3.724 -15.665 10.648 1.00 93.31 260 ASN A C 1
ATOM 1978 O O . ASN A 1 260 ? 4.723 -14.943 10.674 1.00 93.31 260 ASN A O 1
ATOM 1982 N N . PRO A 1 261 ? 2.496 -15.147 10.843 1.00 86.00 261 PRO A N 1
ATOM 1983 C CA . PRO A 1 261 ? 2.259 -13.703 10.962 1.00 86.00 261 PRO A CA 1
ATOM 1984 C C . PRO A 1 261 ? 2.922 -13.070 12.199 1.00 86.00 261 PRO A C 1
ATOM 1986 O O . PRO A 1 261 ? 3.148 -11.868 12.220 1.00 86.00 261 PRO A O 1
ATOM 1989 N N . GLY A 1 262 ? 3.250 -13.867 13.225 1.00 88.12 262 GLY A N 1
ATOM 1990 C CA . GLY A 1 262 ? 3.899 -13.393 14.453 1.00 88.12 262 GLY A CA 1
ATOM 1991 C C . GLY A 1 262 ? 5.428 -13.286 14.391 1.00 88.12 262 GLY A C 1
ATOM 1992 O O . GLY A 1 262 ? 6.025 -12.775 15.333 1.00 88.12 262 GLY A O 1
ATOM 1993 N N . LYS A 1 263 ? 6.080 -13.774 13.325 1.00 93.75 263 LYS A N 1
ATOM 1994 C CA . LYS A 1 263 ? 7.535 -13.627 13.147 1.00 93.75 263 LYS A CA 1
ATOM 1995 C C . LYS A 1 263 ? 7.837 -12.356 12.352 1.00 93.75 263 LYS A C 1
ATOM 1997 O O . LYS A 1 263 ? 7.142 -12.129 11.359 1.00 93.75 263 LYS A O 1
ATOM 2002 N N . PRO A 1 264 ? 8.879 -11.576 12.703 1.00 94.75 264 PRO A N 1
ATOM 2003 C CA . PRO A 1 264 ? 9.248 -10.389 11.932 1.00 94.75 264 PRO A CA 1
ATOM 2004 C C . PRO A 1 264 ? 9.645 -10.752 10.499 1.00 94.75 264 PRO A C 1
ATOM 2006 O O . PRO A 1 264 ? 9.294 -10.031 9.567 1.00 94.75 264 PRO A O 1
ATOM 2009 N N . TYR A 1 265 ? 10.300 -11.899 10.308 1.00 97.62 265 TYR A N 1
ATOM 2010 C CA . TYR A 1 265 ? 10.647 -12.427 8.995 1.00 97.62 265 TYR A CA 1
ATOM 2011 C C . TYR A 1 265 ? 10.910 -13.941 9.031 1.00 97.62 265 TYR A C 1
ATOM 2013 O O . TYR A 1 265 ? 11.196 -14.522 10.081 1.00 97.62 265 TYR A O 1
ATOM 2021 N N . TRP A 1 266 ? 10.784 -14.596 7.877 1.00 98.12 266 TRP A N 1
ATOM 2022 C CA . TRP A 1 266 ? 11.100 -16.014 7.668 1.00 98.12 266 TRP A CA 1
ATOM 2023 C C . TRP A 1 266 ? 11.202 -16.329 6.167 1.00 98.12 266 TRP A C 1
ATOM 2025 O O . TRP A 1 266 ? 10.793 -15.524 5.331 1.00 98.12 266 TRP A O 1
ATOM 2035 N N . PHE A 1 267 ? 11.742 -17.498 5.814 1.00 98.31 267 PHE A N 1
ATOM 2036 C CA . PHE A 1 267 ? 11.745 -17.980 4.432 1.00 98.31 267 PHE A CA 1
ATOM 2037 C C . PHE A 1 267 ? 11.506 -19.489 4.338 1.00 98.31 267 PHE A C 1
ATOM 2039 O O . PHE A 1 267 ? 11.720 -20.224 5.303 1.00 98.31 267 PHE A O 1
ATOM 2046 N N . GLU A 1 268 ? 11.095 -19.941 3.157 1.00 98.25 268 GLU A N 1
ATOM 2047 C CA . GLU A 1 268 ? 10.873 -21.339 2.799 1.00 98.25 268 GLU A CA 1
ATOM 2048 C C . GLU A 1 268 ? 11.207 -21.567 1.321 1.00 98.25 268 GLU A C 1
ATOM 2050 O O . GLU A 1 268 ? 10.850 -20.768 0.455 1.00 98.25 268 GLU A O 1
ATOM 2055 N N . TYR A 1 269 ? 11.907 -22.662 1.024 1.00 98.56 269 TYR A N 1
ATOM 2056 C CA . TYR A 1 269 ? 12.162 -23.070 -0.353 1.00 98.56 269 TYR A CA 1
ATOM 2057 C C . TYR A 1 269 ? 10.990 -23.897 -0.884 1.00 98.56 269 TYR A C 1
ATOM 2059 O O . TYR A 1 269 ? 10.577 -24.871 -0.258 1.00 98.56 269 TYR A O 1
ATOM 2067 N N . LEU A 1 270 ? 10.490 -23.521 -2.058 1.00 98.25 270 LEU A N 1
ATOM 2068 C CA . LEU A 1 270 ? 9.419 -24.185 -2.791 1.00 98.25 270 LEU A CA 1
ATOM 2069 C C . LEU A 1 270 ? 10.052 -25.044 -3.902 1.00 98.25 270 LEU A C 1
ATOM 2071 O O . LEU A 1 270 ? 10.369 -24.520 -4.974 1.00 98.25 270 LEU A O 1
ATOM 2075 N N . PRO A 1 271 ? 10.278 -26.355 -3.679 1.00 97.69 271 PRO A N 1
ATOM 2076 C CA . PRO A 1 271 ? 11.087 -27.180 -4.580 1.00 97.69 271 PRO A CA 1
ATOM 2077 C C . PRO A 1 271 ? 10.442 -27.405 -5.947 1.00 97.69 271 PRO A C 1
ATOM 2079 O O . PRO A 1 271 ? 11.148 -27.471 -6.950 1.00 97.69 271 PRO A O 1
ATOM 2082 N N . ARG A 1 272 ? 9.106 -27.491 -6.002 1.00 96.75 272 ARG A N 1
ATOM 2083 C CA . ARG A 1 2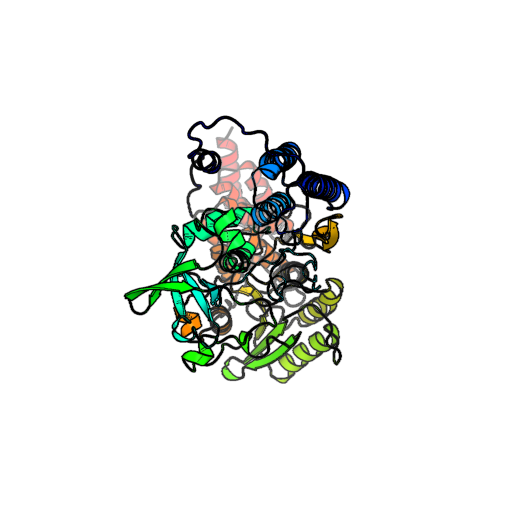72 ? 8.361 -27.677 -7.255 1.00 96.75 272 ARG A CA 1
ATOM 2084 C C . ARG A 1 272 ? 8.605 -26.526 -8.231 1.00 96.75 272 ARG A C 1
ATOM 2086 O O . ARG A 1 272 ? 8.798 -26.765 -9.418 1.00 96.75 272 ARG A O 1
ATOM 2093 N N . ASP A 1 273 ? 8.624 -25.305 -7.711 1.00 97.00 273 ASP A N 1
ATOM 2094 C CA . ASP A 1 273 ? 8.729 -24.077 -8.498 1.00 97.00 273 ASP A CA 1
ATOM 2095 C C . ASP A 1 273 ? 10.152 -23.503 -8.509 1.00 97.00 273 ASP A C 1
ATOM 2097 O O . ASP A 1 273 ? 10.410 -22.472 -9.129 1.00 97.00 273 ASP A O 1
ATOM 2101 N N . LYS A 1 274 ? 11.088 -24.163 -7.807 1.00 97.81 274 LYS A N 1
ATOM 2102 C CA . LYS A 1 274 ? 12.458 -23.693 -7.569 1.00 97.81 274 LYS A CA 1
ATOM 2103 C C . LYS A 1 274 ? 12.469 -22.227 -7.131 1.00 97.81 274 LYS A C 1
ATOM 2105 O O . LYS A 1 274 ? 13.208 -21.419 -7.692 1.00 97.81 274 LYS A O 1
ATOM 2110 N N . ALA A 1 275 ? 11.637 -21.868 -6.161 1.00 98.44 275 ALA A N 1
ATOM 2111 C CA . ALA A 1 275 ? 11.511 -20.498 -5.679 1.00 98.44 275 ALA A CA 1
ATOM 2112 C C . ALA A 1 275 ? 11.845 -20.430 -4.190 1.00 98.44 275 ALA A C 1
ATOM 2114 O O . ALA A 1 275 ? 11.408 -21.282 -3.421 1.00 98.44 275 ALA A O 1
ATOM 2115 N N . LEU A 1 276 ? 12.602 -19.420 -3.767 1.00 98.69 276 LEU A N 1
ATOM 2116 C CA . LEU A 1 276 ? 12.705 -19.085 -2.352 1.00 98.69 276 LEU A CA 1
ATOM 2117 C C . LEU A 1 276 ? 11.624 -18.053 -2.029 1.00 98.69 276 LEU A C 1
ATOM 2119 O O . LEU A 1 276 ? 11.668 -16.939 -2.548 1.00 98.69 276 LEU A O 1
ATOM 2123 N N . TYR A 1 277 ? 10.659 -18.430 -1.195 1.00 98.81 277 TYR A N 1
ATOM 2124 C CA . TYR A 1 277 ? 9.674 -17.510 -0.641 1.00 98.81 277 TYR A CA 1
ATOM 2125 C C . TYR A 1 277 ? 10.217 -16.920 0.656 1.00 98.81 277 TYR A C 1
ATOM 2127 O O . TYR A 1 277 ? 10.630 -17.653 1.551 1.00 98.81 277 TYR A O 1
ATOM 2135 N N . ILE A 1 278 ? 10.206 -15.600 0.761 1.00 98.69 278 ILE A N 1
ATOM 2136 C CA . ILE A 1 278 ? 10.638 -14.837 1.925 1.00 98.69 278 ILE A CA 1
ATOM 2137 C C . ILE A 1 278 ? 9.484 -13.940 2.308 1.00 98.69 278 ILE A C 1
ATOM 2139 O O . ILE A 1 278 ? 8.966 -13.227 1.461 1.00 98.69 278 ILE A O 1
ATOM 2143 N N . GLN A 1 279 ? 9.114 -13.915 3.577 1.00 98.56 279 GLN A N 1
ATOM 2144 C CA . GLN A 1 279 ? 8.138 -12.960 4.074 1.00 98.56 279 GLN A CA 1
ATOM 2145 C C . GLN A 1 279 ? 8.780 -12.101 5.151 1.00 98.56 279 GLN A C 1
ATOM 2147 O O . GLN A 1 279 ? 9.391 -12.625 6.084 1.00 98.56 279 GLN A O 1
ATOM 2152 N N . ILE A 1 280 ? 8.614 -10.786 5.027 1.00 98.25 280 ILE A N 1
ATOM 2153 C CA . ILE A 1 280 ? 9.031 -9.812 6.035 1.00 98.25 280 ILE A CA 1
ATOM 2154 C C . ILE A 1 280 ? 7.770 -9.104 6.509 1.00 98.25 280 ILE A C 1
ATOM 2156 O O . ILE A 1 280 ? 7.217 -8.282 5.786 1.00 98.25 280 ILE A O 1
ATOM 2160 N N . ASN A 1 281 ? 7.316 -9.430 7.715 1.00 96.19 281 ASN A N 1
ATOM 2161 C CA . ASN A 1 281 ? 6.097 -8.889 8.318 1.00 96.19 281 ASN A CA 1
ATOM 2162 C C . ASN A 1 281 ? 6.331 -7.564 9.059 1.00 96.19 281 ASN A C 1
ATOM 2164 O O . ASN A 1 281 ? 5.379 -6.828 9.295 1.00 96.19 281 ASN A O 1
ATOM 2168 N N . SER A 1 282 ? 7.573 -7.253 9.440 1.00 94.81 282 SER A N 1
ATOM 2169 C CA . SER A 1 282 ? 7.935 -5.989 10.094 1.00 94.81 282 SER A CA 1
ATOM 2170 C C . SER A 1 282 ? 9.393 -5.631 9.813 1.00 94.81 282 SER A C 1
ATOM 2172 O O . SER A 1 282 ? 10.253 -6.511 9.737 1.00 94.81 282 SER A O 1
ATOM 2174 N N . ILE A 1 283 ? 9.689 -4.338 9.672 1.00 96.06 283 ILE A N 1
ATOM 2175 C CA . ILE A 1 283 ? 11.057 -3.821 9.541 1.00 96.06 283 ILE A CA 1
ATOM 2176 C C . ILE A 1 283 ? 11.653 -3.628 10.940 1.00 96.06 283 ILE A C 1
ATOM 2178 O O . ILE A 1 283 ? 11.723 -2.522 11.477 1.00 96.06 283 ILE A O 1
ATOM 2182 N N . GLN A 1 284 ? 12.068 -4.726 11.556 1.00 95.06 284 GLN A N 1
ATOM 2183 C CA . GLN A 1 284 ? 12.680 -4.751 12.882 1.00 95.06 284 GLN A CA 1
ATOM 2184 C C . GLN A 1 284 ? 13.682 -5.899 12.976 1.00 95.06 284 GLN A C 1
ATOM 2186 O O . GLN A 1 284 ? 13.589 -6.866 12.218 1.00 95.06 284 GLN A O 1
ATOM 2191 N N . ASP A 1 285 ? 14.606 -5.811 13.926 1.00 95.94 285 ASP A N 1
ATOM 2192 C CA . ASP A 1 285 ? 15.424 -6.961 14.292 1.00 95.94 285 ASP A CA 1
ATOM 2193 C C . ASP A 1 285 ? 14.594 -7.959 15.112 1.00 95.94 285 ASP A C 1
ATOM 2195 O O . ASP A 1 285 ? 13.699 -7.583 15.877 1.00 95.94 285 ASP A O 1
ATOM 2199 N N . ASP A 1 286 ? 14.894 -9.242 14.934 1.00 93.50 286 ASP A N 1
ATOM 2200 C CA . ASP A 1 286 ? 14.441 -10.293 15.835 1.00 93.50 286 ASP A CA 1
ATOM 2201 C C . ASP A 1 286 ? 15.434 -10.368 17.009 1.00 93.50 286 ASP A C 1
ATOM 2203 O O . ASP A 1 286 ? 16.628 -10.134 16.810 1.00 93.50 286 ASP A O 1
ATOM 2207 N N . PRO A 1 287 ? 15.016 -10.704 18.241 1.00 91.94 287 PRO A N 1
ATOM 2208 C CA . PRO A 1 287 ? 15.968 -10.876 19.336 1.00 91.94 287 PRO A CA 1
ATOM 2209 C C . PRO A 1 287 ? 17.093 -11.884 19.036 1.00 91.94 287 PRO A C 1
ATOM 2211 O O . PRO A 1 287 ? 18.184 -11.750 19.588 1.00 91.94 287 PRO A O 1
ATOM 2214 N N . GLY A 1 288 ? 16.838 -12.889 18.188 1.00 94.44 288 GLY A N 1
ATOM 2215 C CA . GLY A 1 288 ? 17.806 -13.923 17.820 1.00 94.44 288 GLY A CA 1
ATOM 2216 C C . GLY A 1 288 ? 18.597 -13.662 16.535 1.00 94.44 288 GLY A C 1
ATOM 2217 O O . GLY A 1 288 ? 19.590 -14.347 16.297 1.00 94.44 288 GLY A O 1
ATOM 2218 N N . GLU A 1 289 ? 18.191 -12.706 15.698 1.00 97.12 289 GLU A N 1
ATOM 2219 C CA . GLU A 1 289 ? 18.834 -12.428 14.410 1.00 97.12 289 GLU A CA 1
ATOM 2220 C C . GLU A 1 289 ? 18.577 -10.969 13.989 1.00 97.12 289 GLU A C 1
ATOM 2222 O O . GLU A 1 289 ? 17.493 -10.421 14.185 1.00 97.12 289 GLU A O 1
ATOM 2227 N N . SER A 1 290 ? 19.566 -10.297 13.396 1.00 98.12 290 SER A N 1
ATOM 2228 C CA . SER A 1 290 ? 19.320 -8.982 12.791 1.00 98.12 290 SER A CA 1
ATOM 2229 C C . SER A 1 290 ? 18.745 -9.136 11.387 1.00 98.12 290 SER A C 1
ATOM 2231 O O . SER A 1 290 ? 19.066 -10.094 10.679 1.00 98.12 290 SER A O 1
ATOM 2233 N N . LEU A 1 291 ? 17.966 -8.157 10.920 1.00 98.12 291 LEU A N 1
ATOM 2234 C CA . LEU A 1 291 ? 17.422 -8.188 9.558 1.00 98.12 291 LEU A CA 1
ATOM 2235 C C . LEU A 1 291 ? 18.539 -8.288 8.500 1.00 98.12 291 LEU A C 1
ATOM 2237 O O . LEU A 1 291 ? 18.377 -8.947 7.474 1.00 98.12 291 LEU A O 1
ATOM 2241 N N . ALA A 1 292 ? 19.700 -7.680 8.754 1.00 98.12 292 ALA A N 1
ATOM 2242 C CA . ALA A 1 292 ? 20.861 -7.779 7.872 1.00 98.12 292 ALA A CA 1
ATOM 2243 C C . ALA A 1 292 ? 21.450 -9.203 7.826 1.00 98.12 292 ALA A C 1
ATOM 2245 O O . ALA A 1 292 ? 21.751 -9.699 6.740 1.00 98.12 292 ALA A O 1
ATOM 2246 N N . ALA A 1 293 ? 21.580 -9.874 8.977 1.00 98.44 293 ALA A N 1
ATOM 2247 C CA . ALA A 1 293 ? 22.057 -11.256 9.041 1.00 98.44 293 ALA A CA 1
ATOM 2248 C C . ALA A 1 293 ? 21.072 -12.222 8.362 1.00 98.44 293 ALA A C 1
ATOM 2250 O O . ALA A 1 293 ? 21.481 -13.034 7.530 1.00 98.44 293 ALA A O 1
ATOM 2251 N N . PHE A 1 294 ? 19.772 -12.049 8.620 1.00 98.62 294 PHE A N 1
ATOM 2252 C CA . PHE A 1 294 ? 18.708 -12.770 7.924 1.00 98.62 294 PHE A CA 1
ATOM 2253 C C . PHE A 1 294 ? 18.796 -12.598 6.403 1.00 98.62 294 PHE A C 1
ATOM 2255 O O . PHE A 1 294 ? 18.699 -13.571 5.652 1.00 98.62 294 PHE A O 1
ATOM 2262 N N . SER A 1 295 ? 19.025 -11.362 5.947 1.00 98.50 295 SER A N 1
ATOM 2263 C CA . SER A 1 295 ? 19.126 -11.028 4.524 1.00 98.50 295 SER A CA 1
ATOM 2264 C C . SER A 1 295 ? 20.298 -11.738 3.843 1.00 98.50 295 SER A C 1
ATOM 2266 O O . SER A 1 295 ? 20.149 -12.212 2.722 1.00 98.50 295 SER A O 1
ATOM 2268 N N . ALA A 1 296 ? 21.449 -11.873 4.507 1.00 98.31 296 ALA A N 1
ATOM 2269 C CA . ALA A 1 296 ? 22.556 -12.674 3.981 1.00 98.31 296 ALA A CA 1
ATOM 2270 C C . ALA A 1 296 ? 22.187 -14.168 3.928 1.00 98.31 296 ALA A C 1
ATOM 2272 O O . ALA A 1 296 ? 22.329 -14.819 2.892 1.00 98.31 296 ALA A O 1
ATOM 2273 N N . ARG A 1 297 ? 21.613 -14.690 5.019 1.00 98.44 297 ARG A N 1
ATOM 2274 C CA . ARG A 1 297 ? 21.244 -16.104 5.152 1.00 98.44 297 ARG A CA 1
ATOM 2275 C C . ARG A 1 297 ? 20.210 -16.558 4.121 1.00 98.44 297 ARG A C 1
ATOM 2277 O O . ARG A 1 297 ? 20.319 -17.670 3.608 1.00 98.44 297 ARG A O 1
ATOM 2284 N N . MET A 1 298 ? 19.212 -15.731 3.800 1.00 98.06 298 MET A N 1
ATOM 2285 C CA . MET A 1 298 ? 18.222 -16.079 2.773 1.00 98.06 298 MET A CA 1
ATOM 2286 C C . MET A 1 298 ? 18.856 -16.179 1.375 1.00 98.06 298 MET A C 1
ATOM 2288 O O . MET A 1 298 ? 18.487 -17.060 0.603 1.00 98.06 298 MET A O 1
ATOM 2292 N N . ILE A 1 299 ? 19.845 -15.338 1.052 1.00 98.56 299 ILE A N 1
ATOM 2293 C CA . ILE A 1 299 ? 20.542 -15.398 -0.241 1.00 98.56 299 ILE A CA 1
ATOM 2294 C C . ILE A 1 299 ? 21.387 -16.673 -0.333 1.00 98.56 299 ILE A C 1
ATOM 2296 O O . ILE A 1 299 ? 21.337 -17.372 -1.347 1.00 98.56 299 ILE A O 1
ATOM 2300 N N . ASP A 1 300 ? 22.100 -17.031 0.735 1.00 98.56 300 ASP A N 1
ATOM 2301 C CA . ASP A 1 300 ? 22.872 -18.278 0.784 1.00 98.56 300 ASP A CA 1
ATOM 2302 C C . ASP A 1 300 ? 21.971 -19.517 0.696 1.00 98.56 300 ASP A C 1
ATOM 2304 O O . ASP A 1 300 ? 22.309 -20.488 0.012 1.00 98.56 300 ASP A O 1
ATOM 2308 N N . ALA A 1 301 ? 20.785 -19.471 1.311 1.00 98.69 301 ALA A N 1
ATOM 2309 C CA . ALA A 1 301 ? 19.779 -20.519 1.172 1.00 98.69 301 ALA A CA 1
ATOM 2310 C C . ALA A 1 301 ? 19.257 -20.630 -0.270 1.00 98.69 301 ALA A C 1
ATOM 2312 O O . ALA A 1 301 ? 19.154 -21.742 -0.790 1.00 98.69 301 ALA A O 1
ATOM 2313 N N . ALA A 1 302 ? 18.988 -19.503 -0.944 1.00 98.56 302 ALA A N 1
ATOM 2314 C CA . ALA A 1 302 ? 18.577 -19.496 -2.349 1.00 98.56 302 ALA A CA 1
ATOM 2315 C C . ALA A 1 302 ? 19.642 -20.157 -3.240 1.00 98.56 302 ALA A C 1
ATOM 2317 O O . ALA A 1 302 ? 19.320 -21.036 -4.041 1.00 98.56 302 ALA A O 1
ATOM 2318 N N . ARG A 1 303 ? 20.918 -19.778 -3.062 1.00 98.38 303 ARG A N 1
ATOM 2319 C CA . ARG A 1 303 ? 22.069 -20.351 -3.787 1.00 98.38 303 ARG A CA 1
ATOM 2320 C C . ARG A 1 303 ? 22.210 -21.846 -3.541 1.00 98.38 303 ARG A C 1
ATOM 2322 O O . ARG A 1 303 ? 22.297 -22.616 -4.492 1.00 98.38 303 ARG A O 1
ATOM 2329 N N . SER A 1 304 ? 22.176 -22.254 -2.276 1.00 98.38 304 SER A N 1
ATOM 2330 C CA . SER A 1 304 ? 22.323 -23.658 -1.878 1.00 98.38 304 SER A CA 1
ATOM 2331 C C . SER A 1 304 ? 21.209 -24.533 -2.453 1.00 98.38 304 SER A C 1
ATOM 2333 O O . SER A 1 304 ? 21.460 -25.650 -2.896 1.00 98.38 304 SER A O 1
ATOM 2335 N N . ALA A 1 305 ? 19.983 -24.009 -2.508 1.00 98.00 305 ALA A N 1
ATOM 2336 C CA . ALA A 1 305 ? 18.835 -24.696 -3.090 1.00 98.00 305 ALA A CA 1
ATOM 2337 C C . ALA A 1 305 ? 18.767 -24.594 -4.626 1.00 98.00 305 ALA A C 1
ATOM 2339 O O . ALA A 1 305 ? 17.845 -25.140 -5.233 1.00 98.00 305 ALA A O 1
ATOM 2340 N N . SER A 1 306 ? 19.708 -23.884 -5.264 1.00 97.56 306 SER A N 1
ATOM 2341 C CA . SER A 1 306 ? 19.662 -23.568 -6.698 1.00 97.56 306 SER A CA 1
ATOM 2342 C C . SER A 1 306 ? 18.298 -23.004 -7.112 1.00 97.56 306 SER A C 1
ATOM 2344 O O . SER A 1 306 ? 17.687 -23.444 -8.093 1.00 97.56 306 SER A O 1
ATOM 2346 N N . ALA A 1 307 ? 17.780 -22.065 -6.315 1.00 98.25 307 ALA A N 1
ATOM 2347 C CA . ALA A 1 307 ? 16.539 -21.383 -6.631 1.00 98.25 307 ALA A CA 1
ATOM 2348 C C . ALA A 1 307 ? 16.669 -20.659 -7.981 1.00 98.25 307 ALA A C 1
ATOM 2350 O O . ALA A 1 307 ? 17.721 -20.149 -8.355 1.00 98.25 307 ALA A O 1
ATOM 2351 N N . SER A 1 308 ? 15.580 -20.632 -8.734 1.00 96.50 308 SER A N 1
ATOM 2352 C CA . SER A 1 308 ? 15.438 -19.861 -9.967 1.00 96.50 308 SER A CA 1
ATOM 2353 C C . SER A 1 308 ? 14.810 -18.488 -9.722 1.00 96.50 308 SER A C 1
ATOM 2355 O O . SER A 1 308 ? 15.064 -17.561 -10.490 1.00 96.50 308 SER A O 1
ATOM 2357 N N . LYS A 1 309 ? 14.021 -18.360 -8.644 1.00 97.69 309 LYS A N 1
ATOM 2358 C CA . LYS A 1 309 ? 13.281 -17.151 -8.268 1.00 97.69 309 LYS A CA 1
ATOM 2359 C C . LYS A 1 309 ? 13.446 -16.837 -6.779 1.00 97.69 309 LYS A C 1
ATOM 2361 O O . LYS A 1 309 ? 13.470 -17.746 -5.948 1.00 97.69 309 LYS A O 1
ATOM 2366 N N . ILE A 1 310 ? 13.492 -15.550 -6.456 1.00 98.62 310 ILE A N 1
ATOM 2367 C CA . ILE A 1 310 ? 13.321 -14.990 -5.113 1.00 98.62 310 ILE A CA 1
ATOM 2368 C C . ILE A 1 310 ? 11.975 -14.265 -5.082 1.00 98.62 310 ILE A C 1
ATOM 2370 O O . ILE A 1 310 ? 11.707 -13.416 -5.934 1.00 98.62 310 ILE A O 1
ATOM 2374 N N . VAL A 1 311 ? 11.143 -14.592 -4.095 1.00 98.81 311 VAL A N 1
ATOM 2375 C CA . VAL A 1 311 ? 9.831 -13.973 -3.875 1.00 98.81 311 VAL A CA 1
ATOM 2376 C C . VAL A 1 311 ? 9.828 -13.315 -2.503 1.00 98.81 311 VAL A C 1
ATOM 2378 O O . VAL A 1 311 ? 9.754 -14.007 -1.493 1.00 98.81 311 VAL A O 1
ATOM 2381 N N . LEU A 1 312 ? 9.924 -11.989 -2.466 1.00 98.88 312 LEU A N 1
ATOM 2382 C CA . LEU A 1 312 ? 9.881 -11.189 -1.245 1.00 98.88 312 LEU A CA 1
ATOM 2383 C C . LEU A 1 312 ? 8.452 -10.711 -0.969 1.00 98.88 312 LEU A C 1
ATOM 2385 O O . LEU A 1 312 ? 7.917 -9.901 -1.709 1.00 98.88 312 LEU A O 1
ATOM 2389 N N . ASP A 1 313 ? 7.824 -11.163 0.105 1.00 98.75 313 ASP A N 1
ATOM 2390 C CA . ASP A 1 313 ? 6.458 -10.803 0.470 1.00 98.75 313 ASP A CA 1
ATOM 2391 C C . ASP A 1 313 ? 6.428 -9.734 1.565 1.00 98.75 313 ASP A C 1
ATOM 2393 O O . ASP A 1 313 ? 6.836 -9.970 2.706 1.00 98.75 313 ASP A O 1
ATOM 2397 N N . LEU A 1 314 ? 5.928 -8.553 1.194 1.00 98.50 314 LEU A N 1
ATOM 2398 C CA . LEU A 1 314 ? 5.763 -7.375 2.045 1.00 98.50 314 LEU A CA 1
ATOM 2399 C C . LEU A 1 314 ? 4.283 -7.034 2.279 1.00 98.50 314 LEU A C 1
ATOM 2401 O O . LEU A 1 314 ? 3.978 -5.981 2.846 1.00 98.50 314 LEU A O 1
ATOM 2405 N N . ARG A 1 315 ? 3.340 -7.886 1.848 1.00 96.44 315 ARG A N 1
ATOM 2406 C CA . ARG A 1 315 ? 1.895 -7.583 1.882 1.00 96.44 315 ARG A CA 1
ATOM 2407 C C . ARG A 1 315 ? 1.345 -7.384 3.285 1.00 96.44 315 ARG A C 1
ATOM 2409 O O . ARG A 1 315 ? 0.356 -6.676 3.442 1.00 96.44 315 ARG A O 1
ATOM 2416 N N . LEU A 1 316 ? 1.972 -7.998 4.290 1.00 94.12 316 LEU A N 1
ATOM 2417 C CA . LEU A 1 316 ? 1.612 -7.845 5.701 1.00 94.12 316 LEU A CA 1
ATOM 2418 C C . LEU A 1 316 ? 2.471 -6.806 6.440 1.00 94.12 316 LEU A C 1
ATOM 2420 O O . LEU A 1 316 ? 2.274 -6.619 7.636 1.00 94.12 316 LEU A O 1
ATOM 2424 N N . ASN A 1 317 ? 3.387 -6.109 5.762 1.00 95.88 317 ASN A N 1
ATOM 2425 C CA . ASN A 1 317 ? 4.403 -5.287 6.415 1.00 95.88 317 ASN A CA 1
ATOM 2426 C C . ASN A 1 317 ? 3.987 -3.826 6.639 1.00 95.88 317 ASN A C 1
ATOM 2428 O O . ASN A 1 317 ? 4.183 -2.983 5.765 1.00 95.88 317 ASN A O 1
ATOM 2432 N N . GLY A 1 318 ? 3.511 -3.518 7.849 1.00 92.62 318 GLY A N 1
ATOM 2433 C CA . GLY A 1 318 ? 3.127 -2.161 8.271 1.00 92.62 318 GLY A CA 1
ATOM 2434 C C . GLY A 1 318 ? 4.292 -1.202 8.572 1.00 92.62 318 GLY A C 1
ATOM 2435 O O . GLY A 1 318 ? 4.065 -0.079 9.032 1.00 92.62 318 GLY A O 1
ATOM 2436 N N . GLY A 1 319 ? 5.540 -1.631 8.363 1.00 93.31 319 GLY A N 1
ATOM 2437 C CA . GLY A 1 319 ? 6.743 -0.825 8.552 1.00 93.31 319 GLY A CA 1
ATOM 2438 C C . GLY A 1 319 ? 7.539 -1.173 9.807 1.00 93.31 319 GLY A C 1
ATOM 2439 O O . GLY A 1 319 ? 7.667 -2.338 10.165 1.00 93.31 319 GLY A O 1
ATOM 2440 N N . GLY A 1 320 ? 8.151 -0.162 10.428 1.00 93.44 320 GLY A N 1
ATOM 2441 C CA . GLY A 1 320 ? 9.135 -0.327 11.498 1.00 93.44 320 GLY A CA 1
ATOM 2442 C C . GLY A 1 320 ? 10.264 0.699 11.381 1.00 93.44 320 GLY A C 1
ATOM 2443 O O . GLY A 1 320 ? 10.012 1.885 11.181 1.00 93.44 320 GLY A O 1
ATOM 2444 N N . ASN A 1 321 ? 11.512 0.255 11.497 1.00 92.94 321 ASN A N 1
ATOM 2445 C CA . ASN A 1 321 ? 12.691 1.112 11.514 1.00 92.94 321 ASN A CA 1
ATOM 2446 C C . ASN A 1 321 ? 13.362 1.231 10.130 1.00 92.94 321 ASN A C 1
ATOM 2448 O O . ASN A 1 321 ? 14.067 0.323 9.691 1.00 92.94 321 ASN A O 1
ATOM 2452 N N . ASN A 1 322 ? 13.237 2.402 9.495 1.00 91.62 322 ASN A N 1
ATOM 2453 C CA . ASN A 1 322 ? 13.823 2.713 8.183 1.00 91.62 322 ASN A CA 1
ATOM 2454 C C . ASN A 1 322 ? 15.316 2.378 8.040 1.00 91.62 322 ASN A C 1
ATOM 2456 O O . ASN A 1 322 ? 15.755 1.973 6.962 1.00 91.62 322 ASN A O 1
ATOM 2460 N N . TYR A 1 323 ? 16.106 2.505 9.110 1.00 91.94 323 TYR A N 1
ATOM 2461 C CA . TYR A 1 323 ? 17.554 2.284 9.049 1.00 91.94 323 TYR A CA 1
ATOM 2462 C C . TYR A 1 323 ? 17.939 0.819 8.777 1.00 91.94 323 TYR A C 1
ATOM 2464 O O . TYR A 1 323 ? 19.043 0.561 8.294 1.00 91.94 323 TYR A O 1
ATOM 2472 N N . LEU A 1 324 ? 17.040 -0.137 9.033 1.00 96.75 324 LEU A N 1
ATOM 2473 C CA . LEU A 1 324 ? 17.305 -1.568 8.846 1.00 96.75 324 LEU A CA 1
ATOM 2474 C C . LEU A 1 324 ? 17.150 -2.028 7.387 1.00 96.75 324 LEU A C 1
ATOM 2476 O O . LEU A 1 324 ? 17.733 -3.041 6.997 1.00 96.75 324 LEU A O 1
ATOM 2480 N N . ASN A 1 325 ? 16.446 -1.258 6.549 1.00 96.94 325 ASN A N 1
ATOM 2481 C CA . ASN A 1 325 ? 16.215 -1.594 5.138 1.00 96.94 325 ASN A CA 1
ATOM 2482 C C . ASN A 1 325 ? 17.514 -1.756 4.338 1.00 96.94 325 ASN A C 1
ATOM 2484 O O . ASN A 1 325 ? 17.584 -2.566 3.414 1.00 96.94 325 ASN A O 1
ATOM 2488 N N . ARG A 1 326 ? 18.565 -1.007 4.702 1.00 95.31 326 ARG A N 1
ATOM 2489 C CA . ARG A 1 326 ? 19.842 -0.995 3.977 1.00 95.31 326 ARG A CA 1
ATOM 2490 C C . ARG A 1 326 ? 20.457 -2.389 3.846 1.00 95.31 326 ARG A C 1
ATOM 2492 O O . ARG A 1 326 ? 20.986 -2.703 2.785 1.00 95.31 326 ARG A O 1
ATOM 2499 N N . GLY A 1 327 ? 20.399 -3.212 4.896 1.00 96.00 327 GLY A N 1
ATOM 2500 C CA . GLY A 1 327 ? 20.989 -4.555 4.877 1.00 96.00 327 GLY A CA 1
ATOM 2501 C C . GLY A 1 327 ? 20.339 -5.459 3.829 1.00 96.00 327 GLY A C 1
ATOM 2502 O O . GLY A 1 327 ? 21.036 -6.095 3.042 1.00 96.00 327 GLY A O 1
ATOM 2503 N N . LEU A 1 328 ? 19.007 -5.438 3.769 1.00 97.81 328 LEU A N 1
ATOM 2504 C CA . LEU A 1 328 ? 18.225 -6.206 2.805 1.00 97.81 328 LEU A CA 1
ATOM 2505 C C . LEU A 1 328 ? 18.456 -5.742 1.366 1.00 97.81 328 LEU A C 1
ATOM 2507 O O . LEU A 1 328 ? 18.701 -6.567 0.488 1.00 97.81 328 LEU A O 1
ATOM 2511 N N . VAL A 1 329 ? 18.420 -4.426 1.131 1.00 97.12 329 VAL A N 1
ATOM 2512 C CA . VAL A 1 329 ? 18.664 -3.859 -0.203 1.00 97.12 329 VAL A CA 1
ATOM 2513 C C . VAL A 1 329 ? 20.057 -4.251 -0.689 1.00 97.12 329 VAL A C 1
ATOM 2515 O O . VAL A 1 329 ? 20.178 -4.774 -1.789 1.00 97.12 329 VAL A O 1
ATOM 2518 N N . LEU A 1 330 ? 21.093 -4.095 0.145 1.00 96.69 330 LEU A N 1
ATOM 2519 C CA . LEU A 1 330 ? 22.460 -4.465 -0.227 1.00 96.69 330 LEU A CA 1
ATOM 2520 C C . LEU A 1 330 ? 22.602 -5.961 -0.538 1.00 96.69 330 LEU A C 1
ATOM 2522 O O . LEU A 1 330 ? 23.249 -6.308 -1.528 1.00 96.69 330 LEU A O 1
ATOM 2526 N N . ALA A 1 331 ? 21.979 -6.836 0.258 1.00 97.56 331 ALA A N 1
ATOM 2527 C CA . ALA A 1 331 ? 21.996 -8.279 0.019 1.00 97.56 331 ALA A CA 1
ATOM 2528 C C . ALA A 1 331 ? 21.353 -8.644 -1.330 1.00 97.56 331 ALA A C 1
ATOM 2530 O O . ALA A 1 331 ? 21.929 -9.419 -2.091 1.00 97.56 331 ALA A O 1
ATOM 2531 N N . LEU A 1 332 ? 20.204 -8.043 -1.658 1.00 96.69 332 LEU A N 1
ATOM 2532 C CA . LEU A 1 332 ? 19.523 -8.258 -2.936 1.00 96.69 332 LEU A CA 1
ATOM 2533 C C . LEU A 1 332 ? 20.326 -7.688 -4.110 1.00 96.69 332 LEU A C 1
ATOM 2535 O O . LEU A 1 332 ? 20.548 -8.394 -5.089 1.00 96.69 332 LEU A O 1
ATOM 2539 N N . THR A 1 333 ? 20.835 -6.456 -4.004 1.00 93.19 333 THR A N 1
ATOM 2540 C CA . THR A 1 333 ? 21.652 -5.849 -5.071 1.00 93.19 333 THR A CA 1
ATOM 2541 C C . THR A 1 333 ? 22.955 -6.606 -5.313 1.00 93.19 333 THR A C 1
ATOM 2543 O O . THR A 1 333 ? 23.405 -6.701 -6.452 1.00 93.19 333 THR A O 1
ATOM 2546 N N . GLY A 1 334 ? 23.548 -7.173 -4.256 1.00 93.38 334 GLY A N 1
ATOM 2547 C CA . GLY A 1 334 ? 24.764 -7.982 -4.334 1.00 93.38 334 GLY A CA 1
ATOM 2548 C C . GLY A 1 334 ? 24.535 -9.392 -4.885 1.00 93.38 334 GLY A C 1
ATOM 2549 O O . GLY A 1 334 ? 25.495 -10.064 -5.256 1.00 93.38 334 GLY A O 1
ATOM 2550 N N . ALA A 1 335 ? 23.283 -9.844 -4.970 1.00 94.12 335 ALA A N 1
ATOM 2551 C CA . ALA A 1 335 ? 22.905 -11.144 -5.508 1.00 94.12 335 ALA A CA 1
ATOM 2552 C C . ALA A 1 335 ? 22.457 -11.018 -6.975 1.00 94.12 335 ALA A C 1
ATOM 2554 O O . ALA A 1 335 ? 21.302 -11.268 -7.327 1.00 94.12 335 ALA A O 1
ATOM 2555 N N . GLY A 1 336 ? 23.381 -10.587 -7.841 1.00 90.44 336 GLY A N 1
ATOM 2556 C CA . GLY A 1 336 ? 23.121 -10.260 -9.249 1.00 90.44 336 GLY A CA 1
ATOM 2557 C C . GLY A 1 336 ? 22.604 -11.419 -10.112 1.00 90.44 336 GLY A C 1
ATOM 2558 O O . GLY A 1 336 ? 22.130 -11.193 -11.220 1.00 90.44 336 GLY A O 1
ATOM 2559 N N . GLU A 1 337 ? 22.679 -12.664 -9.647 1.00 90.88 337 GLU A N 1
ATOM 2560 C CA . GLU A 1 337 ? 22.048 -13.839 -10.257 1.00 90.88 337 GLU A CA 1
ATOM 2561 C C . GLU A 1 337 ? 20.523 -13.908 -10.036 1.00 90.88 337 GLU A C 1
ATOM 2563 O O . GLU A 1 337 ? 19.820 -14.551 -10.826 1.00 90.88 337 GLU A O 1
ATOM 2568 N N . TYR A 1 338 ? 20.025 -13.221 -9.002 1.00 94.31 338 TYR A N 1
ATOM 2569 C CA . TYR A 1 338 ? 18.606 -13.103 -8.658 1.00 94.31 338 TYR A CA 1
ATOM 2570 C C . TYR A 1 338 ? 18.044 -11.716 -8.933 1.00 94.31 338 TYR A C 1
ATOM 2572 O O . TYR A 1 338 ? 16.901 -11.629 -9.366 1.00 94.31 338 TYR A O 1
ATOM 2580 N N . ASN A 1 339 ? 18.826 -10.651 -8.718 1.00 92.75 339 ASN A N 1
ATOM 2581 C CA . ASN A 1 339 ? 18.453 -9.275 -9.048 1.00 92.75 339 ASN A CA 1
ATOM 2582 C C . ASN A 1 339 ? 18.443 -9.059 -10.572 1.00 92.75 339 ASN A C 1
ATOM 2584 O O . ASN A 1 339 ? 19.319 -8.410 -11.141 1.00 92.75 339 ASN A O 1
ATOM 2588 N N . ARG A 1 340 ? 17.487 -9.710 -11.232 1.00 87.94 340 ARG A N 1
ATOM 2589 C CA . ARG A 1 340 ? 17.246 -9.704 -12.670 1.00 87.94 340 ARG A CA 1
ATOM 2590 C C . ARG A 1 340 ? 15.750 -9.787 -12.911 1.00 87.94 340 ARG A C 1
ATOM 2592 O O . ARG A 1 340 ? 15.028 -10.466 -12.172 1.00 87.94 340 ARG A O 1
ATOM 2599 N N . TYR A 1 341 ? 15.322 -9.177 -14.005 1.00 87.88 341 TYR A N 1
ATOM 2600 C CA . TYR A 1 341 ? 13.947 -9.258 -14.462 1.00 87.88 341 TYR A CA 1
ATOM 2601 C C . TYR A 1 341 ? 13.495 -10.719 -14.613 1.00 87.88 341 TYR A C 1
ATOM 2603 O O . TYR A 1 341 ? 14.200 -11.551 -15.190 1.00 87.88 341 TYR A O 1
ATOM 2611 N N . GLY A 1 342 ? 12.342 -11.044 -14.028 1.00 91.06 342 GLY A N 1
ATOM 2612 C CA . GLY A 1 342 ? 11.784 -12.399 -13.993 1.00 91.06 342 GLY A CA 1
ATOM 2613 C C . GLY A 1 342 ? 12.385 -13.349 -12.957 1.00 91.06 342 GLY A C 1
ATOM 2614 O O . GLY A 1 342 ? 11.974 -14.510 -12.906 1.00 91.06 342 GLY A O 1
ATOM 2615 N N . ARG A 1 343 ? 13.338 -12.894 -12.133 1.00 94.75 343 ARG A N 1
ATOM 2616 C CA . ARG A 1 343 ? 13.941 -13.694 -11.051 1.00 94.75 343 ARG A CA 1
ATOM 2617 C C . ARG A 1 343 ? 13.735 -13.105 -9.664 1.00 94.75 343 ARG A C 1
ATOM 2619 O O . ARG A 1 343 ? 13.655 -13.876 -8.712 1.00 94.75 343 ARG A O 1
ATOM 2626 N N . LEU A 1 344 ? 13.616 -11.786 -9.547 1.00 97.38 344 LEU A N 1
ATOM 2627 C CA . LEU A 1 344 ? 13.264 -11.112 -8.302 1.00 97.38 344 LEU A CA 1
ATOM 2628 C C . LEU A 1 344 ? 11.833 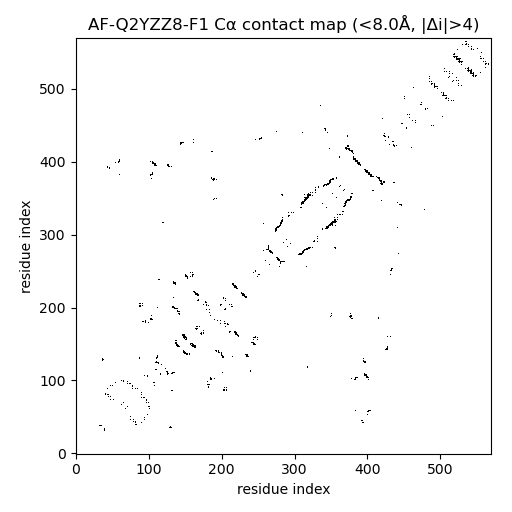-10.584 -8.386 1.00 97.38 344 LEU A C 1
ATOM 2630 O O . LEU A 1 344 ? 11.494 -9.822 -9.289 1.00 97.38 344 LEU A O 1
ATOM 2634 N N . PHE A 1 345 ? 11.009 -10.983 -7.425 1.00 98.62 345 PHE A N 1
ATOM 2635 C CA . PHE A 1 345 ? 9.637 -10.515 -7.289 1.00 98.62 345 PHE A CA 1
ATOM 2636 C C . PHE A 1 345 ? 9.416 -9.979 -5.887 1.00 98.62 345 PHE A C 1
ATOM 2638 O O . PHE A 1 345 ? 9.908 -10.560 -4.916 1.00 98.62 345 PHE A O 1
ATOM 2645 N N . THR A 1 346 ? 8.609 -8.928 -5.784 1.00 98.81 346 THR A N 1
ATOM 2646 C CA . THR A 1 346 ? 8.170 -8.393 -4.498 1.00 98.81 346 THR A CA 1
ATOM 2647 C C . THR A 1 346 ? 6.648 -8.357 -4.453 1.00 98.81 346 THR A C 1
ATOM 2649 O O . THR A 1 346 ? 6.015 -7.629 -5.216 1.00 98.81 346 THR A O 1
ATOM 2652 N N . LEU A 1 347 ? 6.041 -9.125 -3.550 1.00 98.81 347 LEU A N 1
ATOM 2653 C CA . LEU A 1 347 ? 4.608 -9.055 -3.300 1.00 98.81 347 LEU A CA 1
ATOM 2654 C C . LEU A 1 347 ? 4.315 -7.836 -2.421 1.00 98.81 347 LEU A C 1
ATOM 2656 O O . LEU A 1 347 ? 4.835 -7.730 -1.309 1.00 98.81 347 LEU A O 1
ATOM 2660 N N . ILE A 1 348 ? 3.480 -6.927 -2.915 1.00 98.62 348 ILE A N 1
ATOM 2661 C CA . ILE A 1 348 ? 3.063 -5.701 -2.223 1.00 98.62 348 ILE A CA 1
ATOM 2662 C C . ILE A 1 348 ? 1.548 -5.673 -2.041 1.00 98.62 348 ILE A C 1
ATOM 2664 O O . ILE A 1 348 ? 0.803 -6.366 -2.742 1.00 98.62 348 ILE A O 1
ATOM 2668 N N . GLY A 1 349 ? 1.086 -4.904 -1.057 1.00 97.00 349 GLY A N 1
ATOM 2669 C CA . GLY A 1 349 ? -0.340 -4.706 -0.866 1.00 97.00 349 GLY A CA 1
ATOM 2670 C C . GLY A 1 349 ? -0.694 -3.597 0.106 1.00 97.00 349 GLY A C 1
ATOM 2671 O O . GLY A 1 349 ? 0.145 -2.796 0.519 1.00 97.00 349 GLY A O 1
ATOM 2672 N N . ARG A 1 350 ? -1.966 -3.575 0.503 1.00 95.25 350 ARG A N 1
ATOM 2673 C CA . ARG A 1 350 ? -2.558 -2.468 1.269 1.00 95.25 350 ARG A CA 1
ATOM 2674 C C . ARG A 1 350 ? -1.900 -2.201 2.617 1.00 95.25 350 ARG A C 1
ATOM 2676 O O . ARG A 1 350 ? -1.975 -1.079 3.099 1.00 95.25 350 ARG A O 1
ATOM 2683 N N . ASN A 1 351 ? -1.291 -3.215 3.238 1.00 94.31 351 ASN A N 1
ATOM 2684 C CA . ASN A 1 351 ? -0.579 -3.040 4.504 1.00 94.31 351 ASN A CA 1
ATOM 2685 C C . ASN A 1 351 ? 0.902 -2.699 4.312 1.00 94.31 351 ASN A C 1
ATOM 2687 O O . ASN A 1 351 ? 1.556 -2.417 5.303 1.00 94.31 351 ASN A O 1
ATOM 2691 N N . THR A 1 352 ? 1.438 -2.713 3.083 1.00 96.38 352 THR A N 1
ATOM 2692 C CA . THR A 1 352 ? 2.804 -2.259 2.790 1.00 96.38 352 THR A CA 1
ATOM 2693 C C . THR A 1 352 ? 2.873 -0.747 3.017 1.00 96.38 352 THR A C 1
ATOM 2695 O O . THR A 1 352 ? 2.448 0.040 2.169 1.00 96.38 352 THR A O 1
ATOM 2698 N N . PHE A 1 353 ? 3.334 -0.357 4.206 1.00 93.81 353 PHE A N 1
ATOM 2699 C CA . PHE A 1 353 ? 3.158 0.983 4.770 1.00 93.81 353 PHE A CA 1
ATOM 2700 C C . PHE A 1 353 ? 4.405 1.424 5.564 1.00 93.81 353 PHE A C 1
ATOM 2702 O O . PHE A 1 353 ? 5.193 0.595 6.026 1.00 93.81 353 PHE A O 1
ATOM 2709 N N . SER A 1 354 ? 4.618 2.734 5.745 1.00 93.88 354 SER A N 1
ATOM 2710 C CA . SER A 1 354 ? 5.719 3.285 6.555 1.00 93.88 354 SER A CA 1
ATOM 2711 C C . SER A 1 354 ? 7.109 2.781 6.124 1.00 93.88 354 SER A C 1
ATOM 2713 O O . SER A 1 354 ? 7.459 2.909 4.957 1.00 93.88 354 SER A O 1
ATOM 2715 N N . ALA A 1 355 ? 7.944 2.225 7.009 1.00 94.94 355 ALA A N 1
ATOM 2716 C CA . ALA A 1 355 ? 9.294 1.797 6.622 1.00 94.94 355 ALA A CA 1
ATOM 2717 C C . ALA A 1 355 ? 9.327 0.723 5.520 1.00 94.94 355 ALA A C 1
ATOM 2719 O O . ALA A 1 355 ? 10.319 0.619 4.795 1.00 94.94 355 ALA A O 1
ATOM 2720 N N . ALA A 1 356 ? 8.239 -0.032 5.336 1.00 95.81 356 ALA A N 1
ATOM 2721 C CA . ALA A 1 356 ? 8.103 -0.938 4.203 1.00 95.81 356 ALA A CA 1
ATOM 2722 C C . ALA A 1 356 ? 7.986 -0.174 2.874 1.00 95.81 356 ALA A C 1
ATOM 2724 O O . ALA A 1 356 ? 8.472 -0.658 1.859 1.00 95.81 356 ALA A O 1
ATOM 2725 N N . MET A 1 357 ? 7.429 1.042 2.865 1.00 94.62 357 MET A N 1
ATOM 2726 C CA . MET A 1 357 ? 7.454 1.899 1.675 1.00 94.62 357 MET A CA 1
ATOM 2727 C C . MET A 1 357 ? 8.832 2.425 1.338 1.00 94.62 357 MET A C 1
ATOM 2729 O O . MET A 1 357 ? 9.177 2.492 0.163 1.00 94.62 357 MET A O 1
ATOM 2733 N N . SER A 1 358 ? 9.629 2.790 2.338 1.00 94.62 358 SER A N 1
ATOM 2734 C CA . SER A 1 358 ? 11.020 3.173 2.092 1.00 94.62 358 SER A CA 1
ATOM 2735 C C . SER A 1 358 ? 11.802 1.998 1.500 1.00 94.62 358 SER A C 1
ATOM 2737 O O . SER A 1 358 ? 12.603 2.191 0.587 1.00 94.62 358 SER A O 1
ATOM 2739 N N . LEU A 1 359 ? 11.509 0.766 1.940 1.00 97.00 359 LEU A N 1
ATOM 2740 C CA . LEU A 1 359 ? 12.028 -0.442 1.301 1.00 97.00 359 LEU A CA 1
ATOM 2741 C C . LEU A 1 359 ? 11.518 -0.588 -0.139 1.00 97.00 359 LEU A C 1
ATOM 2743 O O . LEU A 1 359 ? 12.334 -0.786 -1.028 1.00 97.00 359 LEU A O 1
ATOM 2747 N N . VAL A 1 360 ? 10.212 -0.453 -0.395 1.00 96.88 360 VAL A N 1
ATOM 2748 C CA . VAL A 1 360 ? 9.643 -0.517 -1.755 1.00 96.88 360 VAL A CA 1
ATOM 2749 C C . VAL A 1 360 ? 10.297 0.510 -2.681 1.00 96.88 360 VAL A C 1
ATOM 2751 O O . VAL A 1 360 ? 10.745 0.129 -3.756 1.00 96.88 360 VAL A O 1
ATOM 2754 N N . SER A 1 361 ? 10.439 1.769 -2.258 1.00 93.88 361 SER A N 1
ATOM 2755 C CA . SER A 1 361 ? 11.115 2.820 -3.035 1.00 93.88 361 SER A CA 1
ATOM 2756 C C . SER A 1 361 ? 12.577 2.468 -3.326 1.00 93.88 361 SER A C 1
ATOM 2758 O O . SER A 1 361 ? 13.073 2.696 -4.428 1.00 93.88 361 SER A O 1
ATOM 2760 N N . ALA A 1 362 ? 13.284 1.878 -2.356 1.00 93.62 362 ALA A N 1
ATOM 2761 C CA . ALA A 1 362 ? 14.655 1.423 -2.559 1.00 93.62 362 ALA A CA 1
ATOM 2762 C C . ALA A 1 362 ? 14.735 0.224 -3.518 1.00 93.62 362 ALA A C 1
ATOM 2764 O O . ALA A 1 362 ? 15.639 0.176 -4.347 1.00 93.62 362 ALA A O 1
ATOM 2765 N N . LEU A 1 363 ? 13.797 -0.723 -3.437 1.00 94.94 363 LEU A N 1
ATOM 2766 C CA . LEU A 1 363 ? 13.725 -1.861 -4.351 1.00 94.94 363 LEU A CA 1
ATOM 2767 C C . LEU A 1 363 ? 13.388 -1.405 -5.776 1.00 94.94 363 LEU A C 1
ATOM 2769 O O . LEU A 1 363 ? 14.068 -1.822 -6.706 1.00 94.94 363 LEU A O 1
ATOM 2773 N N . GLU A 1 364 ? 12.411 -0.512 -5.943 1.00 91.12 364 GLU A N 1
ATOM 2774 C CA . GLU A 1 364 ? 12.046 0.076 -7.241 1.00 91.12 364 GLU A CA 1
ATOM 2775 C C . GLU A 1 364 ? 13.245 0.778 -7.894 1.00 91.12 364 GLU A C 1
ATOM 2777 O O . GLU A 1 364 ? 13.450 0.678 -9.100 1.00 91.12 364 GLU A O 1
ATOM 2782 N N . ARG A 1 365 ? 14.063 1.471 -7.093 1.00 86.88 365 ARG A N 1
ATOM 2783 C CA . ARG A 1 365 ? 15.214 2.231 -7.589 1.00 86.88 365 ARG A CA 1
ATOM 2784 C C . ARG A 1 365 ? 16.456 1.387 -7.863 1.00 86.88 365 ARG A C 1
ATOM 2786 O O . ARG A 1 365 ? 17.188 1.687 -8.801 1.00 86.88 365 ARG A O 1
ATOM 2793 N N . TRP A 1 366 ? 16.761 0.425 -6.998 1.00 88.31 366 TRP A N 1
ATOM 2794 C CA . TRP A 1 366 ? 18.072 -0.236 -6.981 1.00 88.31 366 TRP A CA 1
ATOM 2795 C C . TRP A 1 366 ? 18.030 -1.697 -7.427 1.00 88.31 366 TRP A C 1
ATOM 2797 O O . TRP A 1 366 ? 19.077 -2.340 -7.499 1.00 88.31 366 TRP A O 1
ATOM 2807 N N . THR A 1 367 ? 16.848 -2.240 -7.715 1.00 90.44 367 THR A N 1
ATOM 2808 C CA . THR A 1 367 ? 16.679 -3.640 -8.111 1.00 90.44 367 THR A CA 1
ATOM 2809 C C . THR A 1 367 ? 15.823 -3.773 -9.366 1.00 90.44 367 THR A C 1
ATOM 2811 O O . THR A 1 367 ? 15.102 -2.860 -9.746 1.00 90.44 367 THR A O 1
ATOM 2814 N N . GLU A 1 368 ? 15.879 -4.947 -9.982 1.00 88.94 368 GLU A N 1
ATOM 2815 C CA . GLU A 1 368 ? 15.064 -5.359 -11.130 1.00 88.94 368 GLU A CA 1
ATOM 2816 C C . GLU A 1 368 ? 13.781 -6.079 -10.670 1.00 88.94 368 GLU A C 1
ATOM 2818 O O . GLU A 1 368 ? 13.290 -6.990 -11.343 1.00 88.94 368 GLU A O 1
ATOM 2823 N N . THR A 1 369 ? 13.283 -5.761 -9.466 1.00 94.38 369 THR A N 1
ATOM 2824 C CA . THR A 1 369 ? 12.138 -6.474 -8.893 1.00 94.38 369 THR A CA 1
ATOM 2825 C C . THR A 1 369 ? 10.862 -6.243 -9.695 1.00 94.38 369 THR A C 1
ATOM 2827 O O . THR A 1 369 ? 10.535 -5.124 -10.093 1.00 94.38 369 THR A O 1
ATOM 2830 N N . ILE A 1 370 ? 10.077 -7.305 -9.864 1.00 94.19 370 ILE A N 1
ATOM 2831 C CA . ILE A 1 370 ? 8.714 -7.212 -10.372 1.00 94.19 370 ILE A CA 1
ATOM 2832 C C . ILE A 1 370 ? 7.755 -7.161 -9.177 1.00 94.19 370 ILE A C 1
ATOM 2834 O O . ILE A 1 370 ? 7.544 -8.162 -8.489 1.00 94.19 370 ILE A O 1
ATOM 2838 N N . PHE A 1 371 ? 7.153 -5.995 -8.932 1.00 97.44 371 PHE A N 1
ATOM 2839 C CA . PHE A 1 371 ? 6.059 -5.848 -7.975 1.00 97.44 371 PHE A CA 1
ATOM 2840 C C . PHE A 1 371 ? 4.788 -6.581 -8.428 1.00 97.44 371 PHE A C 1
ATOM 2842 O O . PHE A 1 371 ? 4.331 -6.403 -9.559 1.00 97.44 371 PHE A O 1
ATOM 2849 N N . VAL A 1 372 ? 4.192 -7.371 -7.535 1.00 98.38 372 VAL A N 1
ATOM 2850 C CA . VAL A 1 372 ? 2.970 -8.157 -7.791 1.00 98.38 372 VAL A CA 1
ATOM 2851 C C . VAL A 1 372 ? 2.002 -8.009 -6.617 1.00 98.38 372 VAL A C 1
ATOM 2853 O O . VAL A 1 372 ? 2.435 -7.943 -5.469 1.00 98.38 372 VAL A O 1
ATOM 2856 N N . GLY A 1 373 ? 0.694 -7.981 -6.873 1.00 97.75 373 GLY A N 1
ATOM 2857 C CA . GLY A 1 373 ? -0.325 -7.927 -5.819 1.00 97.75 373 GLY A CA 1
ATOM 2858 C C . GLY A 1 373 ? -1.233 -6.714 -5.939 1.00 97.75 373 GLY A C 1
ATOM 2859 O O . GLY A 1 373 ? -1.820 -6.479 -6.993 1.00 97.75 373 GLY A O 1
ATOM 2860 N N . GLU A 1 374 ? -1.364 -5.960 -4.854 1.00 97.50 374 GLU A N 1
ATOM 2861 C CA . GLU A 1 374 ? -2.165 -4.736 -4.802 1.00 97.50 374 GLU A CA 1
ATOM 2862 C C . GLU A 1 374 ? -1.263 -3.512 -4.655 1.00 97.50 374 GLU A C 1
ATOM 2864 O O . GLU A 1 374 ? -0.125 -3.641 -4.195 1.00 97.50 374 GLU A O 1
ATOM 2869 N N . PRO A 1 375 ? -1.750 -2.306 -4.983 1.00 97.38 375 PRO A N 1
ATOM 2870 C CA . PRO A 1 375 ? -0.994 -1.114 -4.670 1.00 97.38 375 PRO A CA 1
ATOM 2871 C C . PRO A 1 375 ? -0.696 -0.952 -3.182 1.00 97.38 375 PRO A C 1
ATOM 2873 O O . PRO A 1 375 ? -1.435 -1.431 -2.315 1.00 97.38 375 PRO A O 1
ATOM 2876 N N . THR A 1 376 ? 0.398 -0.254 -2.895 1.00 97.31 376 THR A N 1
ATOM 2877 C CA . THR A 1 376 ? 0.860 -0.046 -1.524 1.00 97.31 376 THR A CA 1
ATOM 2878 C C . THR A 1 376 ? -0.102 0.794 -0.690 1.00 97.31 376 THR A C 1
ATOM 2880 O O . THR A 1 376 ? -0.831 1.640 -1.206 1.00 97.31 376 THR A O 1
ATOM 2883 N N . GLY A 1 377 ? -0.061 0.594 0.629 1.00 94.75 377 GLY A N 1
ATOM 2884 C CA . GLY A 1 377 ? -0.875 1.334 1.590 1.00 94.75 377 GLY A CA 1
ATOM 2885 C C . GLY A 1 377 ? -0.483 2.797 1.749 1.00 94.75 377 GLY A C 1
ATOM 2886 O O . GLY A 1 377 ? -1.311 3.600 2.146 1.00 94.75 377 GLY A O 1
ATOM 2887 N N . ASN A 1 378 ? 0.747 3.184 1.438 1.00 91.94 378 ASN A N 1
ATOM 2888 C CA . ASN A 1 378 ? 1.208 4.558 1.630 1.00 91.94 378 ASN A CA 1
ATOM 2889 C C . ASN A 1 378 ? 1.785 5.133 0.327 1.00 91.94 378 ASN A C 1
ATOM 2891 O O . ASN A 1 378 ? 2.101 4.400 -0.617 1.00 91.94 378 ASN A O 1
ATOM 2895 N N . THR A 1 379 ? 1.934 6.453 0.284 1.00 91.31 379 THR A N 1
ATOM 2896 C CA . THR A 1 379 ? 2.581 7.170 -0.816 1.00 91.31 379 THR A CA 1
ATOM 2897 C C . THR A 1 379 ? 4.103 6.962 -0.760 1.00 91.31 379 THR A C 1
ATOM 2899 O O . THR A 1 379 ? 4.656 6.993 0.335 1.00 91.31 379 THR A O 1
ATOM 2902 N N . PRO A 1 380 ? 4.827 6.824 -1.886 1.00 90.62 380 PRO A N 1
ATOM 2903 C CA . PRO A 1 380 ? 6.288 6.668 -1.862 1.00 90.62 380 PRO A CA 1
ATOM 2904 C C . PRO A 1 380 ? 7.049 7.867 -1.255 1.00 90.62 380 PRO A C 1
ATOM 2906 O O . PRO A 1 380 ? 8.141 7.686 -0.718 1.00 90.62 380 PRO A O 1
ATOM 2909 N N . SER A 1 381 ? 6.459 9.070 -1.282 1.00 89.56 381 SER A N 1
ATOM 2910 C CA . SER A 1 381 ? 6.889 10.223 -0.473 1.00 89.56 381 SER A CA 1
ATOM 2911 C C . SER A 1 381 ? 5.891 10.464 0.655 1.00 89.56 381 SER A C 1
ATOM 2913 O O . SER A 1 381 ? 4.821 11.031 0.428 1.00 89.56 381 SER A O 1
ATOM 2915 N N . GLN A 1 382 ? 6.229 10.021 1.863 1.00 89.31 382 GLN A N 1
ATOM 2916 C CA . GLN A 1 382 ? 5.306 9.895 2.996 1.00 89.31 382 GLN A CA 1
ATOM 2917 C C . GLN A 1 382 ? 5.735 10.743 4.190 1.00 89.31 382 GLN A C 1
ATOM 2919 O O . GLN A 1 382 ? 6.925 10.896 4.479 1.00 89.31 382 GLN A O 1
ATOM 2924 N N . TYR A 1 383 ? 4.757 11.256 4.931 1.00 91.31 383 TYR A N 1
ATOM 2925 C CA . TYR A 1 383 ? 5.008 11.719 6.290 1.00 91.31 383 TYR A CA 1
ATOM 2926 C C . TYR A 1 383 ? 5.092 10.510 7.225 1.00 91.31 383 TYR A C 1
ATOM 2928 O O . TYR A 1 383 ? 4.536 9.459 6.940 1.00 91.31 383 TYR A O 1
ATOM 2936 N N . GLY A 1 384 ? 5.857 10.620 8.306 1.00 91.25 384 GLY A N 1
ATOM 2937 C CA . GLY A 1 384 ? 6.061 9.509 9.228 1.00 91.25 384 GLY A CA 1
ATOM 2938 C C . GLY A 1 384 ? 6.614 9.942 10.577 1.00 91.25 384 GLY A C 1
ATOM 2939 O O . GLY A 1 384 ? 6.593 11.122 10.945 1.00 91.25 384 GLY A O 1
ATOM 2940 N N . ASP A 1 385 ? 7.115 8.964 11.334 1.00 90.88 385 ASP A N 1
ATOM 2941 C CA . ASP A 1 385 ? 7.703 9.169 12.664 1.00 90.88 385 ASP A CA 1
ATOM 2942 C C . ASP A 1 385 ? 6.737 9.892 13.612 1.00 90.88 385 ASP A C 1
ATOM 2944 O O . ASP A 1 385 ? 7.070 10.894 14.254 1.00 90.88 385 ASP A O 1
ATOM 2948 N N . ALA A 1 386 ? 5.496 9.402 13.656 1.00 91.12 386 ALA A N 1
ATOM 2949 C CA . ALA A 1 386 ? 4.419 10.069 14.367 1.00 91.12 386 ALA A CA 1
ATOM 2950 C C . ALA A 1 386 ? 4.682 10.168 15.875 1.00 91.12 386 ALA A C 1
ATOM 2952 O O . ALA A 1 386 ? 4.834 9.155 16.571 1.00 91.12 386 ALA A O 1
ATOM 2953 N N . ARG A 1 387 ? 4.669 11.402 16.386 1.00 92.88 387 ARG A N 1
ATOM 2954 C CA . ARG A 1 387 ? 4.828 11.747 17.804 1.00 92.88 387 ARG A CA 1
ATOM 2955 C C . ARG A 1 387 ? 3.469 11.843 18.483 1.00 92.88 387 ARG A C 1
ATOM 2957 O O . ARG A 1 387 ? 2.479 12.180 17.842 1.00 92.88 387 ARG A O 1
ATOM 2964 N N . ARG A 1 388 ? 3.428 11.522 19.777 1.00 92.06 388 ARG A N 1
ATOM 2965 C CA . ARG A 1 388 ? 2.202 11.499 20.585 1.00 92.06 388 ARG A CA 1
ATOM 2966 C C . ARG A 1 388 ? 2.035 12.817 21.331 1.00 92.06 388 ARG A C 1
ATOM 2968 O O . ARG A 1 388 ? 2.988 13.293 21.944 1.00 92.06 388 ARG A O 1
ATOM 2975 N N . TYR A 1 389 ? 0.817 13.337 21.332 1.00 94.12 389 TYR A N 1
ATOM 2976 C CA . TYR A 1 389 ? 0.397 14.523 22.068 1.00 94.12 389 TYR A CA 1
ATOM 2977 C C . TYR A 1 389 ? -0.909 14.201 22.789 1.00 94.12 389 TYR A C 1
ATOM 2979 O O . TYR A 1 389 ? -1.833 13.672 22.177 1.00 94.12 389 TYR A O 1
ATOM 2987 N N . ILE A 1 390 ? -0.973 14.473 24.090 1.00 93.62 390 ILE A N 1
ATOM 2988 C CA . ILE A 1 390 ? -2.122 14.125 24.933 1.00 93.62 390 ILE A CA 1
ATOM 2989 C C . ILE A 1 390 ? -2.972 15.379 25.127 1.00 93.62 390 ILE A C 1
ATOM 2991 O O . ILE A 1 390 ? -2.440 16.414 25.530 1.00 93.62 390 ILE A O 1
ATOM 2995 N N . LEU A 1 391 ? -4.271 15.287 24.838 1.00 95.00 391 LEU A N 1
ATOM 2996 C CA . LEU A 1 391 ? -5.212 16.382 25.070 1.00 95.00 391 LEU A CA 1
ATOM 2997 C C . LEU A 1 391 ? -5.404 16.607 26.585 1.00 95.00 391 LEU A C 1
ATOM 2999 O O . LEU A 1 391 ? -5.554 15.627 27.326 1.00 95.00 391 LEU A O 1
ATOM 3003 N N . PRO A 1 392 ? -5.373 17.862 27.068 1.00 94.75 392 PRO A N 1
ATOM 3004 C CA . PRO A 1 392 ? -5.235 18.172 28.492 1.00 94.75 392 PRO A CA 1
ATOM 3005 C C . PRO A 1 392 ? -6.396 17.698 29.379 1.00 94.75 392 PRO A C 1
ATOM 3007 O O . PRO A 1 392 ? -6.168 17.386 30.552 1.00 94.75 392 PRO A O 1
ATOM 3010 N N . HIS A 1 393 ? -7.624 17.615 28.860 1.00 93.94 393 HIS A N 1
ATOM 3011 C CA . HIS A 1 393 ? -8.801 17.273 29.661 1.00 93.94 393 HIS A CA 1
ATOM 3012 C C . HIS A 1 393 ? -9.267 15.831 29.446 1.00 93.94 393 HIS A C 1
ATOM 3014 O O . HIS A 1 393 ? -9.334 15.065 30.419 1.00 93.94 393 HIS A O 1
ATOM 3020 N N . SER A 1 394 ? -9.530 15.448 28.194 1.00 92.62 394 SER A N 1
ATOM 3021 C CA . SER A 1 394 ? -9.980 14.101 27.814 1.00 92.62 394 SER A CA 1
ATOM 3022 C C . SER A 1 394 ? -8.899 13.032 27.939 1.00 92.62 394 SER A C 1
ATOM 3024 O O . SER A 1 394 ? -9.214 11.857 28.121 1.00 92.62 394 SER A O 1
ATOM 3026 N N . GLY A 1 395 ? -7.620 13.410 27.843 1.00 91.44 395 GLY A N 1
ATOM 3027 C CA . GLY A 1 395 ? -6.515 12.455 27.787 1.00 91.44 395 GLY A CA 1
ATOM 3028 C C . GLY A 1 395 ? -6.425 11.689 26.461 1.00 91.44 395 GLY A C 1
ATOM 3029 O O . GLY A 1 395 ? -5.664 10.724 26.370 1.00 91.44 395 GLY A O 1
ATOM 3030 N N . LEU A 1 396 ? -7.180 12.093 25.432 1.00 91.56 396 LEU A N 1
ATOM 3031 C CA . LEU A 1 396 ? -7.075 11.516 24.091 1.00 91.56 396 LEU A CA 1
ATOM 3032 C C . LEU A 1 396 ? -5.671 11.725 23.522 1.00 91.56 396 LEU A C 1
ATOM 3034 O O . LEU A 1 396 ? -5.060 12.777 23.709 1.00 91.56 396 LEU A O 1
ATOM 3038 N N . THR A 1 397 ? -5.160 10.724 22.802 1.00 91.81 397 THR A N 1
ATOM 3039 C CA . THR A 1 397 ? -3.839 10.812 22.171 1.00 91.81 397 THR A CA 1
ATOM 3040 C C . THR A 1 397 ? -3.965 11.154 20.695 1.00 91.81 397 THR A C 1
ATOM 3042 O O . THR A 1 397 ? -4.493 10.377 19.899 1.00 91.81 397 THR A O 1
ATOM 3045 N N . VAL A 1 398 ? -3.386 12.284 20.314 1.00 93.56 398 VAL A N 1
ATOM 3046 C CA . VAL A 1 398 ? -3.162 12.687 18.929 1.00 93.56 398 VAL A CA 1
ATOM 3047 C C . VAL A 1 398 ? -1.778 12.213 18.510 1.00 93.56 398 VAL A C 1
ATOM 3049 O O . VAL A 1 398 ? -0.790 12.438 19.212 1.00 93.56 398 VAL A O 1
ATOM 3052 N N . ARG A 1 399 ? -1.690 11.559 17.359 1.00 92.88 399 ARG A N 1
ATOM 3053 C CA . ARG A 1 399 ? -0.435 11.225 16.695 1.00 92.88 399 ARG A CA 1
ATOM 3054 C C . ARG A 1 399 ? -0.251 12.161 15.516 1.00 92.88 399 ARG A C 1
ATOM 3056 O O . ARG A 1 399 ? -1.183 12.299 14.733 1.00 92.88 399 ARG A O 1
ATOM 3063 N N . LEU A 1 400 ? 0.914 12.791 15.404 1.00 95.44 400 LEU A N 1
ATOM 3064 C CA . LEU A 1 400 ? 1.244 13.680 14.288 1.00 95.44 400 LEU A CA 1
ATOM 3065 C C . LEU A 1 400 ? 2.620 13.347 13.734 1.00 95.44 400 LEU A C 1
ATOM 3067 O O . LEU A 1 400 ? 3.584 13.225 14.498 1.00 95.44 400 LEU A O 1
ATOM 3071 N N . SER A 1 401 ? 2.708 13.228 12.417 1.00 94.81 401 SER A N 1
ATOM 3072 C CA . SER A 1 401 ? 3.961 12.984 11.711 1.00 94.81 401 SER A CA 1
ATOM 3073 C C . SER A 1 401 ? 4.966 14.111 11.904 1.00 94.81 401 SER A C 1
ATOM 3075 O O . SER A 1 401 ? 4.637 15.297 11.811 1.00 94.81 401 SER A O 1
ATOM 3077 N N . SER A 1 402 ? 6.218 13.731 12.154 1.00 94.44 402 SER A N 1
ATOM 3078 C CA . SER A 1 402 ? 7.311 14.671 12.431 1.00 94.44 402 SER A CA 1
ATOM 3079 C C . SER A 1 402 ? 8.388 14.706 11.347 1.00 94.44 402 SER A C 1
ATOM 3081 O O . SER A 1 402 ? 9.162 15.663 11.289 1.00 94.44 402 SER A O 1
ATOM 3083 N N . VAL A 1 403 ? 8.411 13.713 10.455 1.00 92.94 403 VAL A N 1
ATOM 3084 C CA . VAL A 1 403 ? 9.386 13.588 9.363 1.00 92.94 403 VAL A CA 1
ATOM 3085 C C . VAL A 1 403 ? 8.652 13.473 8.029 1.00 92.94 403 VAL A C 1
ATOM 3087 O O . VAL A 1 403 ? 7.560 12.914 7.977 1.00 92.94 403 VAL A O 1
ATOM 3090 N N . TYR A 1 404 ? 9.246 14.010 6.960 1.00 91.12 404 TYR A N 1
ATOM 3091 C CA . TYR A 1 404 ? 8.796 13.810 5.581 1.00 91.12 404 TYR A CA 1
ATOM 3092 C C . TYR A 1 404 ? 9.865 13.021 4.812 1.00 91.12 404 TYR A C 1
ATOM 3094 O O . TYR A 1 404 ? 10.932 13.559 4.510 1.00 91.12 404 TYR A O 1
ATOM 3102 N N . TRP A 1 405 ? 9.594 11.742 4.553 1.00 90.25 405 TRP A N 1
ATOM 3103 C CA . TRP A 1 405 ? 10.468 10.810 3.840 1.00 90.25 405 TRP A CA 1
ATOM 3104 C C . TRP A 1 405 ? 10.258 10.941 2.328 1.00 90.25 405 TRP A C 1
ATOM 3106 O O . TRP A 1 405 ? 9.133 10.833 1.846 1.00 90.25 405 TRP A O 1
ATOM 3116 N N . ARG A 1 406 ? 11.341 11.171 1.574 1.00 87.19 406 ARG A N 1
ATOM 3117 C CA . ARG A 1 406 ? 11.343 11.348 0.106 1.00 87.19 406 ARG A CA 1
ATOM 3118 C C . ARG A 1 406 ? 12.374 10.423 -0.541 1.00 87.19 406 ARG A C 1
ATOM 3120 O O . ARG A 1 406 ? 13.278 10.875 -1.239 1.00 87.19 406 ARG A O 1
ATOM 3127 N N . ASP A 1 407 ? 12.260 9.130 -0.250 1.00 78.75 407 ASP A N 1
ATOM 3128 C CA . ASP A 1 407 ? 13.238 8.120 -0.679 1.00 78.75 407 ASP A CA 1
ATOM 3129 C C . ASP A 1 407 ? 13.126 7.776 -2.176 1.00 78.75 407 ASP A C 1
ATOM 3131 O O . ASP A 1 407 ? 14.100 7.313 -2.770 1.00 78.75 407 ASP A O 1
ATOM 3135 N N . SER A 1 408 ? 11.968 8.043 -2.801 1.00 76.06 408 SER A N 1
ATOM 3136 C CA . SER A 1 408 ? 11.782 8.021 -4.260 1.00 76.06 408 SER A CA 1
ATOM 3137 C C . SER A 1 408 ? 12.407 9.285 -4.887 1.00 76.06 408 SER A C 1
ATOM 3139 O O . SER A 1 408 ? 13.575 9.594 -4.641 1.00 76.06 408 SER A O 1
ATOM 3141 N N . SER A 1 409 ? 11.721 10.016 -5.762 1.00 76.38 409 SER A N 1
ATOM 3142 C CA . SER A 1 409 ? 12.208 11.263 -6.357 1.00 76.38 409 SER A CA 1
ATOM 3143 C C . SER A 1 409 ? 11.779 12.488 -5.546 1.00 76.38 409 SER A C 1
ATOM 3145 O O . SER A 1 409 ? 10.855 12.443 -4.733 1.00 76.38 409 SER A O 1
ATOM 3147 N N . VAL A 1 410 ? 12.449 13.619 -5.780 1.00 77.69 410 VAL A N 1
ATOM 3148 C CA . VAL A 1 410 ? 12.066 14.889 -5.155 1.00 77.69 410 VAL A CA 1
ATOM 3149 C C . VAL A 1 410 ? 10.627 15.271 -5.538 1.00 77.69 410 VAL A C 1
ATOM 3151 O O . VAL A 1 410 ? 9.832 15.589 -4.657 1.00 77.69 410 VAL A O 1
ATOM 3154 N N . ASP A 1 411 ? 10.234 15.150 -6.799 1.00 80.25 411 ASP A N 1
ATOM 3155 C CA . ASP A 1 411 ? 8.901 15.559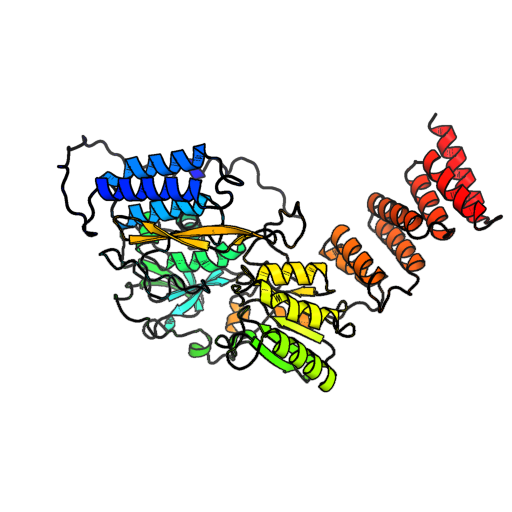 -7.265 1.00 80.25 411 ASP A CA 1
ATOM 3156 C C . ASP A 1 411 ? 7.865 14.424 -7.263 1.00 80.25 411 ASP A C 1
ATOM 3158 O O . ASP A 1 411 ? 6.820 14.530 -7.903 1.00 80.25 411 ASP A O 1
ATOM 3162 N N . GLU A 1 412 ? 8.137 13.342 -6.534 1.00 86.06 412 GLU A N 1
ATOM 3163 C CA . GLU A 1 412 ? 7.245 12.193 -6.407 1.00 86.06 412 GLU A CA 1
ATOM 3164 C C . GLU A 1 412 ? 5.872 12.604 -5.850 1.00 86.06 412 GLU A C 1
ATOM 3166 O O . GLU A 1 412 ? 5.762 13.183 -4.765 1.00 86.06 412 GLU A O 1
ATOM 3171 N N . ARG A 1 413 ? 4.813 12.271 -6.595 1.00 86.44 413 ARG A N 1
ATOM 3172 C CA . ARG A 1 413 ? 3.412 12.587 -6.263 1.00 86.44 413 ARG A CA 1
ATOM 3173 C C . ARG A 1 413 ? 2.470 11.404 -6.451 1.00 86.44 413 ARG A C 1
ATOM 3175 O O . ARG A 1 413 ? 1.257 11.582 -6.321 1.00 86.44 413 ARG A O 1
ATOM 3182 N N . ARG A 1 414 ? 2.988 10.215 -6.777 1.00 90.69 414 ARG A N 1
ATOM 3183 C CA . ARG A 1 414 ? 2.147 9.029 -6.927 1.00 90.69 414 ARG A CA 1
ATOM 3184 C C . ARG A 1 414 ? 1.394 8.762 -5.613 1.00 90.69 414 ARG A C 1
ATOM 3186 O O . ARG A 1 414 ? 1.980 8.874 -4.536 1.00 90.69 414 ARG A O 1
ATOM 3193 N N . PRO A 1 415 ? 0.101 8.402 -5.677 1.00 91.31 415 PRO A N 1
ATOM 3194 C CA . PRO A 1 415 ? -0.695 8.110 -4.484 1.00 91.31 415 PRO A CA 1
ATOM 3195 C C . PRO A 1 415 ? -0.302 6.784 -3.806 1.00 91.31 415 PRO A C 1
ATOM 3197 O O . PRO A 1 415 ? -0.735 6.517 -2.689 1.00 91.31 415 PRO A O 1
ATOM 3200 N N . TRP A 1 416 ? 0.477 5.949 -4.495 1.00 94.12 416 TRP A N 1
ATOM 3201 C CA . TRP A 1 416 ? 0.942 4.621 -4.091 1.00 94.12 416 TRP A CA 1
ATOM 3202 C C . TRP A 1 416 ? 1.951 4.105 -5.126 1.00 94.12 416 TRP A C 1
ATOM 3204 O O . TRP A 1 416 ? 2.047 4.657 -6.226 1.00 94.12 416 TRP A O 1
ATOM 3214 N N . VAL A 1 417 ? 2.679 3.034 -4.801 1.00 93.62 417 VAL A N 1
ATOM 3215 C CA . VAL A 1 417 ? 3.445 2.254 -5.786 1.00 93.62 417 VAL A CA 1
ATOM 3216 C C . VAL A 1 417 ? 2.550 1.154 -6.348 1.00 93.62 417 VAL A C 1
ATOM 3218 O O . VAL A 1 417 ? 1.894 0.423 -5.602 1.00 93.62 417 VAL A O 1
ATOM 3221 N N . ALA A 1 418 ? 2.479 1.091 -7.677 1.00 93.44 418 ALA A N 1
ATOM 3222 C CA . ALA A 1 418 ? 1.663 0.135 -8.409 1.00 93.44 418 ALA A CA 1
ATOM 3223 C C . ALA A 1 418 ? 2.359 -1.223 -8.502 1.00 93.44 418 ALA A C 1
ATOM 3225 O O . ALA A 1 418 ? 3.569 -1.253 -8.727 1.00 93.44 418 ALA A O 1
ATOM 3226 N N . PRO A 1 419 ? 1.628 -2.345 -8.427 1.00 94.81 419 PRO A N 1
ATOM 3227 C CA . PRO A 1 419 ? 2.183 -3.606 -8.879 1.00 94.81 419 PRO A CA 1
ATOM 3228 C C . PRO A 1 419 ? 2.320 -3.573 -10.407 1.00 94.81 419 PRO A C 1
ATOM 3230 O O . PRO A 1 419 ? 1.439 -3.069 -11.106 1.00 94.81 419 PRO A O 1
ATOM 3233 N N . HIS A 1 420 ? 3.395 -4.154 -10.936 1.00 91.88 420 HIS A N 1
ATOM 3234 C CA . HIS A 1 420 ? 3.511 -4.428 -12.370 1.00 91.88 420 HIS A CA 1
ATOM 3235 C C . HIS A 1 420 ? 2.490 -5.492 -12.799 1.00 91.88 420 HIS A C 1
ATOM 3237 O O . HIS A 1 420 ? 1.929 -5.417 -13.889 1.00 91.88 420 HIS A O 1
ATOM 3243 N N . ILE A 1 421 ? 2.208 -6.457 -11.912 1.00 93.81 421 ILE A N 1
ATOM 3244 C CA . ILE A 1 421 ? 1.189 -7.493 -12.106 1.00 93.81 421 ILE A CA 1
ATOM 3245 C C . ILE A 1 421 ? 0.133 -7.370 -11.003 1.00 93.81 421 ILE A C 1
ATOM 3247 O O . ILE A 1 421 ? 0.363 -7.748 -9.852 1.00 93.81 421 ILE A O 1
ATOM 3251 N N . GLY A 1 422 ? -1.036 -6.831 -11.353 1.00 95.44 422 GLY A N 1
ATOM 3252 C CA . GLY A 1 422 ? -2.177 -6.738 -10.442 1.00 95.44 422 GLY A CA 1
ATOM 3253 C C . GLY A 1 422 ? -2.737 -8.118 -10.087 1.00 95.44 422 GLY A C 1
ATOM 3254 O O . GLY A 1 422 ? -3.008 -8.924 -10.973 1.00 95.44 422 GLY A O 1
ATOM 3255 N N . ALA A 1 423 ? -2.916 -8.380 -8.794 1.00 96.31 423 ALA A N 1
ATOM 3256 C CA . ALA A 1 423 ? -3.425 -9.640 -8.257 1.00 96.31 423 ALA A CA 1
ATOM 3257 C C . ALA A 1 423 ? -4.196 -9.402 -6.942 1.00 96.31 423 ALA A C 1
ATOM 3259 O O . ALA A 1 423 ? -3.819 -9.902 -5.880 1.00 96.31 423 ALA A O 1
ATOM 3260 N N . GLU A 1 424 ? -5.250 -8.584 -7.012 1.00 93.94 424 GLU A N 1
ATOM 3261 C CA . GLU A 1 424 ? -6.145 -8.303 -5.880 1.00 93.94 424 GLU A CA 1
ATOM 3262 C C . GLU A 1 424 ? -6.966 -9.557 -5.522 1.00 93.94 424 GLU A C 1
ATOM 3264 O O . GLU A 1 424 ? -7.550 -10.171 -6.420 1.00 93.94 424 GLU A O 1
ATOM 3269 N N . PRO A 1 425 ? -7.023 -9.972 -4.242 1.00 93.94 425 PRO A N 1
ATOM 3270 C CA . PRO A 1 425 ? -7.763 -11.166 -3.855 1.00 93.94 425 PRO A CA 1
ATOM 3271 C C . PRO A 1 425 ? -9.277 -10.935 -3.922 1.00 93.94 425 PRO A C 1
ATOM 3273 O O . PRO A 1 425 ? -9.798 -9.973 -3.349 1.00 93.94 425 PRO A O 1
ATOM 3276 N N . SER A 1 426 ? -9.983 -11.861 -4.572 1.00 96.56 426 SER A N 1
ATOM 3277 C CA . SER A 1 426 ? -11.434 -12.021 -4.419 1.00 96.56 426 SER A CA 1
ATOM 3278 C C . SER A 1 426 ? -11.763 -12.813 -3.152 1.00 96.56 426 SER A C 1
ATOM 3280 O O . SER A 1 426 ? -10.912 -13.551 -2.633 1.00 96.56 426 SER A O 1
ATOM 3282 N N . TRP A 1 427 ? -13.007 -12.727 -2.674 1.00 95.44 427 TRP A N 1
ATOM 3283 C CA . TRP A 1 427 ? -13.494 -13.637 -1.639 1.00 95.44 427 TRP A CA 1
ATOM 3284 C C . TRP A 1 427 ? -13.345 -15.097 -2.080 1.00 95.44 427 TRP A C 1
ATOM 3286 O O . TRP A 1 427 ? -12.877 -15.927 -1.305 1.00 95.44 427 TRP A O 1
ATOM 3296 N N . ALA A 1 428 ? -13.656 -15.412 -3.340 1.00 95.12 428 ALA A N 1
ATOM 3297 C CA . ALA A 1 428 ? -13.551 -16.771 -3.870 1.00 95.12 428 ALA A CA 1
ATOM 3298 C C . ALA A 1 428 ? -12.117 -17.335 -3.833 1.00 95.12 428 ALA A C 1
ATOM 3300 O O . ALA A 1 428 ? -11.936 -18.544 -3.661 1.00 95.12 428 ALA A O 1
ATOM 3301 N N . ASP A 1 429 ? -11.093 -16.494 -4.002 1.00 95.56 429 ASP A N 1
ATOM 3302 C CA . ASP A 1 429 ? -9.693 -16.906 -3.856 1.00 95.56 429 ASP A CA 1
ATOM 3303 C C . ASP A 1 429 ? -9.332 -17.149 -2.398 1.00 95.56 429 ASP A C 1
ATOM 3305 O O . ASP A 1 429 ? -8.807 -18.215 -2.067 1.00 95.56 429 ASP A O 1
ATOM 3309 N N . PHE A 1 430 ? -9.684 -16.207 -1.521 1.00 94.00 430 PHE A N 1
ATOM 3310 C CA . PHE A 1 430 ? -9.445 -16.329 -0.087 1.00 94.00 430 PHE A CA 1
ATOM 3311 C C . PHE A 1 430 ? -10.137 -17.565 0.501 1.00 94.00 430 PHE A C 1
ATOM 3313 O O . PHE A 1 430 ? -9.506 -18.361 1.198 1.00 94.00 430 PHE A O 1
ATOM 3320 N N . ALA A 1 431 ? -11.407 -17.774 0.151 1.00 93.94 431 ALA A N 1
ATOM 3321 C CA . ALA A 1 431 ? -12.216 -18.883 0.628 1.00 93.94 431 ALA A CA 1
ATOM 3322 C C . ALA A 1 431 ? -11.669 -20.251 0.192 1.00 93.94 431 ALA A C 1
ATOM 3324 O O . ALA A 1 431 ? -11.845 -21.241 0.901 1.00 93.94 431 ALA A O 1
ATOM 3325 N N . ALA A 1 432 ? -10.978 -20.301 -0.949 1.00 94.44 432 ALA A N 1
ATOM 3326 C CA . ALA A 1 432 ? -10.337 -21.501 -1.474 1.00 94.44 432 ALA A CA 1
ATOM 3327 C C . ALA A 1 432 ? -8.852 -21.635 -1.080 1.00 94.44 432 ALA A C 1
ATOM 3329 O O . ALA A 1 432 ? -8.176 -22.543 -1.566 1.00 94.44 432 ALA A O 1
ATOM 3330 N N . GLY A 1 433 ? -8.319 -20.732 -0.246 1.00 93.25 433 GLY A N 1
ATOM 3331 C CA . GLY A 1 433 ? -6.906 -20.725 0.145 1.00 93.25 433 GLY A CA 1
ATOM 3332 C C . GLY A 1 433 ? -5.946 -20.417 -1.012 1.00 93.25 433 GLY A C 1
ATOM 3333 O O . GLY A 1 433 ? -4.757 -20.730 -0.925 1.00 93.25 433 GLY A O 1
ATOM 3334 N N . ARG A 1 434 ? -6.441 -19.827 -2.109 1.00 94.94 434 ARG A N 1
ATOM 3335 C CA . ARG A 1 434 ? -5.629 -19.445 -3.269 1.00 94.94 434 ARG A CA 1
ATOM 3336 C C . ARG A 1 434 ? -4.980 -18.088 -3.033 1.00 94.94 434 ARG A C 1
ATOM 3338 O O . ARG A 1 434 ? -5.639 -17.121 -2.668 1.00 94.94 434 ARG A O 1
ATOM 3345 N N . ASP A 1 435 ? -3.682 -18.017 -3.300 1.00 97.06 435 ASP A N 1
ATOM 3346 C CA . ASP A 1 435 ? -2.917 -16.773 -3.284 1.00 97.06 435 ASP A CA 1
ATOM 3347 C C . ASP A 1 435 ? -2.666 -16.311 -4.730 1.00 97.06 435 ASP A C 1
ATOM 3349 O O . ASP A 1 435 ? -1.752 -16.836 -5.375 1.00 97.06 435 ASP A O 1
ATOM 3353 N N . PRO A 1 436 ? -3.460 -15.365 -5.269 1.00 97.69 436 PRO A N 1
ATOM 3354 C CA . PRO A 1 436 ? -3.335 -14.948 -6.663 1.00 97.69 436 PRO A CA 1
ATOM 3355 C C . PRO A 1 436 ? -1.991 -14.269 -6.957 1.00 97.69 436 PRO A C 1
ATOM 3357 O O . PRO A 1 436 ? -1.442 -14.453 -8.042 1.00 97.69 436 PRO A O 1
ATOM 3360 N N . ALA A 1 437 ? -1.420 -13.533 -5.998 1.00 98.06 437 ALA A N 1
ATOM 3361 C CA . ALA A 1 437 ? -0.152 -12.837 -6.205 1.00 98.06 437 ALA A CA 1
ATOM 3362 C C . ALA A 1 437 ? 1.023 -13.823 -6.246 1.00 98.06 437 ALA A C 1
ATOM 3364 O O . ALA A 1 437 ? 1.854 -13.754 -7.152 1.00 98.06 437 ALA A O 1
ATOM 3365 N N . LEU A 1 438 ? 1.066 -14.788 -5.318 1.00 98.31 438 LEU A N 1
ATOM 3366 C CA . LEU A 1 438 ? 2.078 -15.844 -5.368 1.00 98.31 438 LEU A CA 1
ATOM 3367 C C . LEU A 1 438 ? 1.902 -16.706 -6.625 1.00 98.31 438 LEU A C 1
ATOM 3369 O O . LEU A 1 438 ? 2.881 -16.964 -7.319 1.00 98.31 438 LEU A O 1
ATOM 3373 N N . ALA A 1 439 ? 0.671 -17.095 -6.969 1.00 97.81 439 ALA A N 1
ATOM 3374 C CA . ALA A 1 439 ? 0.397 -17.871 -8.178 1.00 97.81 439 ALA A CA 1
ATOM 3375 C C . ALA A 1 439 ? 0.886 -17.160 -9.452 1.00 97.81 439 ALA A C 1
ATOM 3377 O O . ALA A 1 439 ? 1.522 -17.794 -10.294 1.00 97.81 439 ALA A O 1
ATOM 3378 N N . ALA A 1 440 ? 0.662 -15.846 -9.566 1.00 97.81 440 ALA A N 1
ATOM 3379 C CA . ALA A 1 440 ? 1.153 -15.045 -10.684 1.00 97.81 440 ALA A CA 1
ATOM 3380 C C . ALA A 1 440 ? 2.688 -15.060 -10.779 1.00 97.81 440 ALA A C 1
ATOM 3382 O O . ALA A 1 440 ? 3.232 -15.259 -11.863 1.00 97.81 440 ALA A O 1
ATOM 3383 N N . VAL A 1 441 ? 3.396 -14.931 -9.651 1.00 98.00 441 VAL A N 1
ATOM 3384 C CA . VAL A 1 441 ? 4.867 -15.017 -9.615 1.00 98.00 441 VAL A CA 1
ATOM 3385 C C . VAL A 1 441 ? 5.372 -16.392 -10.056 1.00 98.00 441 VAL A C 1
ATOM 3387 O O . VAL A 1 441 ? 6.309 -16.497 -10.856 1.00 98.00 441 VAL A O 1
ATOM 3390 N N . LEU A 1 442 ? 4.763 -17.465 -9.547 1.00 97.19 442 LEU A N 1
ATOM 3391 C CA . LEU A 1 442 ? 5.182 -18.827 -9.880 1.00 97.19 442 LEU A CA 1
ATOM 3392 C C . LEU A 1 442 ? 4.949 -19.128 -11.370 1.00 97.19 442 LEU A C 1
ATOM 3394 O O . LEU A 1 442 ? 5.828 -19.711 -12.006 1.00 97.19 442 LEU A O 1
ATOM 3398 N N . ALA A 1 443 ? 3.847 -18.634 -11.943 1.00 96.25 443 ALA A N 1
ATOM 3399 C CA . ALA A 1 443 ? 3.511 -18.779 -13.360 1.00 96.25 443 ALA A CA 1
ATOM 3400 C C . ALA A 1 443 ? 4.289 -17.841 -14.306 1.00 96.25 443 ALA A C 1
ATOM 3402 O O . ALA A 1 443 ? 4.326 -18.094 -15.511 1.00 96.25 443 ALA A O 1
ATOM 3403 N N . PHE A 1 444 ? 4.903 -16.769 -13.794 1.00 94.75 444 PHE A N 1
ATOM 3404 C CA . PHE A 1 444 ? 5.594 -15.782 -14.624 1.00 94.75 444 PHE A CA 1
ATOM 3405 C C . PHE A 1 444 ? 6.830 -16.370 -15.313 1.00 94.75 444 PHE A C 1
ATOM 3407 O O . PHE A 1 444 ? 7.684 -16.983 -14.663 1.00 94.75 444 PHE A O 1
ATOM 3414 N N . ASN A 1 445 ? 6.959 -16.106 -16.613 1.00 90.81 445 ASN A N 1
ATOM 3415 C CA . ASN A 1 445 ? 8.135 -16.422 -17.415 1.00 90.81 445 ASN A CA 1
ATOM 3416 C C . ASN A 1 445 ? 8.575 -15.151 -18.142 1.00 90.81 445 ASN A C 1
ATOM 3418 O O . ASN A 1 445 ? 7.820 -14.628 -18.957 1.00 90.81 445 ASN A O 1
ATOM 3422 N N . ALA A 1 446 ? 9.777 -14.658 -17.838 1.00 86.69 446 ALA A N 1
ATOM 3423 C CA . ALA A 1 446 ? 10.319 -13.497 -18.536 1.00 86.69 446 ALA A CA 1
ATOM 3424 C C . ALA A 1 446 ? 10.638 -13.846 -19.997 1.00 86.69 446 ALA A C 1
ATOM 3426 O O . ALA A 1 446 ? 11.157 -14.935 -20.253 1.00 86.69 446 ALA A O 1
ATOM 3427 N N . PRO A 1 447 ? 10.424 -12.914 -20.940 1.00 87.75 447 PRO A N 1
ATOM 3428 C CA . PRO A 1 447 ? 10.962 -13.049 -22.283 1.00 87.75 447 PRO A CA 1
ATOM 3429 C C . PRO A 1 447 ? 12.495 -13.108 -22.275 1.00 87.75 447 PRO A C 1
ATOM 3431 O O . PRO A 1 447 ? 13.152 -12.379 -21.526 1.00 87.75 447 PRO A O 1
ATOM 3434 N N . ASP A 1 448 ? 13.070 -13.926 -23.159 1.00 82.00 448 ASP A N 1
ATOM 3435 C CA . ASP A 1 448 ? 14.522 -14.157 -23.209 1.00 82.00 448 ASP A CA 1
ATOM 3436 C C . ASP A 1 448 ? 15.321 -12.945 -23.716 1.00 82.00 448 ASP A C 1
ATOM 3438 O O . ASP A 1 448 ? 16.482 -12.765 -23.350 1.00 82.00 448 ASP A O 1
ATOM 3442 N N . SER A 1 449 ? 14.720 -12.105 -24.567 1.00 90.56 449 SER A N 1
ATOM 3443 C CA . SER A 1 449 ? 15.403 -10.953 -25.169 1.00 90.56 449 SER A CA 1
ATOM 3444 C C . SER A 1 449 ? 14.986 -9.632 -24.531 1.00 90.56 449 SER A C 1
ATOM 3446 O O . SER A 1 449 ? 13.815 -9.430 -24.201 1.00 90.56 449 SER A O 1
ATOM 3448 N N . LEU A 1 450 ? 15.932 -8.691 -24.444 1.00 91.31 450 LEU A N 1
ATOM 3449 C CA . LEU A 1 450 ? 15.659 -7.328 -23.982 1.00 91.31 450 LEU A CA 1
ATOM 3450 C C . LEU A 1 450 ? 14.546 -6.665 -24.806 1.00 91.31 450 LEU A C 1
ATOM 3452 O O . LEU A 1 450 ? 13.700 -5.983 -24.243 1.00 91.31 450 LEU A O 1
ATOM 3456 N N . LEU A 1 451 ? 14.496 -6.898 -26.122 1.00 94.25 451 LEU A N 1
ATOM 3457 C CA . LEU A 1 451 ? 13.446 -6.349 -26.981 1.00 94.25 451 LEU A CA 1
ATOM 3458 C C . LEU A 1 451 ? 12.046 -6.793 -26.539 1.00 94.25 451 LEU A C 1
ATOM 3460 O O . LEU A 1 451 ? 11.150 -5.960 -26.416 1.00 94.25 451 LEU A O 1
ATOM 3464 N N . GLU A 1 452 ? 11.848 -8.092 -26.310 1.00 94.44 452 GLU A N 1
ATOM 3465 C CA . GLU A 1 452 ? 10.539 -8.604 -25.897 1.00 94.44 452 GLU A CA 1
ATOM 3466 C C . GLU A 1 452 ? 10.182 -8.165 -24.473 1.00 94.44 452 GLU A C 1
ATOM 3468 O O . GLU A 1 452 ? 9.029 -7.811 -24.230 1.00 94.44 452 GLU A O 1
ATOM 3473 N N . GLN A 1 453 ? 11.166 -8.061 -23.572 1.00 92.44 453 GLN A N 1
ATOM 3474 C CA . GLN A 1 453 ? 10.963 -7.461 -22.247 1.00 92.44 453 GLN A CA 1
ATOM 3475 C C . GLN A 1 453 ? 10.508 -5.998 -22.356 1.00 92.44 453 GLN A C 1
ATOM 3477 O O . GLN A 1 453 ? 9.521 -5.610 -21.736 1.00 92.44 453 GLN A O 1
ATOM 3482 N N . LEU A 1 454 ? 11.164 -5.185 -23.192 1.00 92.94 454 LEU A N 1
ATOM 3483 C CA . LEU A 1 454 ? 10.782 -3.785 -23.406 1.00 92.94 454 LEU A CA 1
ATOM 3484 C C . LEU A 1 454 ? 9.374 -3.661 -23.993 1.00 92.94 454 LEU A C 1
ATOM 3486 O O . LEU A 1 454 ? 8.615 -2.795 -23.564 1.00 92.94 454 LEU A O 1
ATOM 3490 N N . LYS A 1 455 ? 8.998 -4.530 -24.940 1.00 92.44 455 LYS A N 1
ATOM 3491 C CA . LYS A 1 455 ? 7.638 -4.569 -25.502 1.00 92.44 455 LYS A CA 1
ATOM 3492 C C . LYS A 1 455 ? 6.599 -4.928 -24.444 1.00 92.44 455 LYS A C 1
ATOM 3494 O O . LYS A 1 455 ? 5.542 -4.302 -24.398 1.00 92.44 455 LYS A O 1
ATOM 3499 N N . GLU A 1 456 ? 6.874 -5.931 -23.615 1.00 89.50 456 GLU A N 1
ATOM 3500 C CA . GLU A 1 456 ? 5.983 -6.344 -22.531 1.00 89.50 456 GLU A CA 1
ATOM 3501 C C . GLU A 1 456 ? 5.794 -5.220 -21.506 1.00 89.50 456 GLU A C 1
ATOM 3503 O O . GLU A 1 456 ? 4.665 -4.793 -21.258 1.00 89.50 456 GLU A O 1
ATOM 3508 N N . ILE A 1 457 ? 6.894 -4.674 -20.987 1.00 88.38 457 ILE A N 1
ATOM 3509 C CA . ILE A 1 457 ? 6.876 -3.598 -19.990 1.00 88.38 457 ILE A CA 1
ATOM 3510 C C . ILE A 1 457 ? 6.216 -2.347 -20.559 1.00 88.38 457 ILE A C 1
ATOM 3512 O O . ILE A 1 457 ? 5.447 -1.685 -19.871 1.00 88.38 457 ILE A O 1
ATOM 3516 N N . PHE A 1 458 ? 6.436 -2.036 -21.834 1.00 89.19 458 PHE A N 1
ATOM 3517 C CA . PHE A 1 458 ? 5.750 -0.933 -22.490 1.00 89.19 458 PHE A CA 1
ATOM 3518 C C . PHE A 1 458 ? 4.234 -1.136 -22.574 1.00 89.19 458 PHE A C 1
ATOM 3520 O O . PHE A 1 458 ? 3.476 -0.191 -22.353 1.00 89.19 458 PHE A O 1
ATOM 3527 N N . ARG A 1 459 ? 3.770 -2.351 -22.888 1.00 86.69 459 ARG A N 1
ATOM 3528 C CA . ARG A 1 459 ? 2.331 -2.657 -22.913 1.00 86.69 459 ARG A CA 1
ATOM 3529 C C . ARG A 1 459 ? 1.706 -2.536 -21.523 1.00 86.69 459 ARG A C 1
ATOM 3531 O O . ARG A 1 459 ? 0.551 -2.135 -21.426 1.00 86.69 459 ARG A O 1
ATOM 3538 N N . GLN A 1 460 ? 2.464 -2.856 -20.475 1.00 81.56 460 GLN A N 1
ATOM 3539 C CA . GLN A 1 460 ? 2.005 -2.814 -19.084 1.00 81.56 460 GLN A CA 1
ATOM 3540 C C . GLN A 1 460 ? 2.075 -1.402 -18.470 1.00 81.56 460 GLN A C 1
ATOM 3542 O O . GLN A 1 460 ? 1.101 -0.937 -17.884 1.00 81.56 460 GLN A O 1
ATOM 3547 N N . GLY A 1 461 ? 3.207 -0.710 -18.618 1.00 79.19 461 GLY A N 1
ATOM 3548 C CA . GLY A 1 461 ? 3.543 0.537 -17.914 1.00 79.19 461 GLY A CA 1
ATOM 3549 C C . GLY A 1 461 ? 3.956 1.708 -18.814 1.00 79.19 461 GLY A C 1
ATOM 3550 O O . GLY A 1 461 ? 4.309 2.777 -18.319 1.00 79.19 461 GLY A O 1
ATOM 3551 N N . GLY A 1 462 ? 3.906 1.549 -20.137 1.00 86.31 462 GLY A N 1
ATOM 3552 C CA . GLY A 1 462 ? 4.232 2.607 -21.092 1.00 86.31 462 GLY A CA 1
ATOM 3553 C C . GLY A 1 462 ? 5.731 2.896 -21.241 1.00 86.31 462 GLY A C 1
ATOM 3554 O O . GLY A 1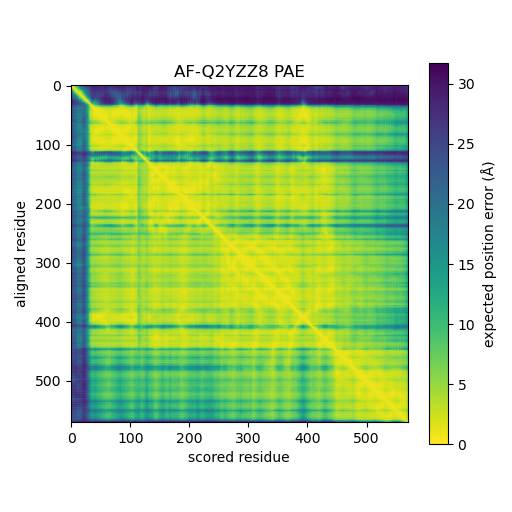 462 ? 6.598 2.118 -20.849 1.00 86.31 462 GLY A O 1
ATOM 3555 N N . MET A 1 463 ? 6.040 4.033 -21.874 1.00 85.62 463 MET A N 1
ATOM 3556 C CA . MET A 1 463 ? 7.409 4.392 -22.276 1.00 85.62 463 MET A CA 1
ATOM 3557 C C . MET A 1 463 ? 8.334 4.677 -21.091 1.00 85.62 463 MET A C 1
ATOM 3559 O O . MET A 1 463 ? 9.530 4.421 -21.179 1.00 85.62 463 MET A O 1
ATOM 3563 N N . GLU A 1 464 ? 7.796 5.204 -19.992 1.00 83.19 464 GLU A N 1
ATOM 3564 C CA . GLU A 1 464 ? 8.581 5.502 -18.794 1.00 83.19 464 GLU A CA 1
ATOM 3565 C C . GLU A 1 464 ? 9.082 4.210 -18.142 1.00 83.19 464 GLU A C 1
ATOM 3567 O O . GLU A 1 464 ? 10.287 4.049 -17.969 1.00 83.19 464 GLU A O 1
ATOM 3572 N N . ALA A 1 465 ? 8.188 3.242 -17.911 1.00 83.31 465 ALA A N 1
ATOM 3573 C CA . ALA A 1 465 ? 8.555 1.935 -17.369 1.00 83.31 465 ALA A CA 1
ATOM 3574 C C . ALA A 1 465 ? 9.567 1.203 -18.268 1.00 83.31 465 ALA A C 1
ATOM 3576 O O . ALA A 1 465 ? 10.568 0.678 -17.782 1.00 83.31 465 ALA A O 1
ATOM 3577 N N . ALA A 1 466 ? 9.357 1.224 -19.590 1.00 89.25 466 ALA A N 1
ATOM 3578 C CA . ALA A 1 466 ? 10.290 0.612 -20.535 1.00 89.25 466 ALA A CA 1
ATOM 3579 C C . ALA A 1 466 ? 11.664 1.312 -20.536 1.00 89.25 466 ALA A C 1
ATOM 3581 O O . ALA A 1 466 ? 12.693 0.643 -20.594 1.00 89.25 466 ALA A O 1
ATOM 3582 N N . SER A 1 467 ? 11.696 2.645 -20.427 1.00 86.31 467 SER A N 1
ATOM 3583 C CA . SER A 1 467 ? 12.945 3.416 -20.326 1.00 86.31 467 SER A CA 1
ATOM 3584 C C . SER A 1 467 ? 13.719 3.100 -19.046 1.00 86.31 467 SER A C 1
ATOM 3586 O O . SER A 1 467 ? 14.937 2.956 -19.099 1.00 86.31 467 SER A O 1
ATOM 3588 N N . VAL A 1 468 ? 13.027 2.959 -17.909 1.00 83.69 468 VAL A N 1
ATOM 3589 C CA . VAL A 1 468 ? 13.649 2.573 -16.631 1.00 83.69 468 VAL A CA 1
ATOM 3590 C C . VAL A 1 468 ? 14.231 1.164 -16.719 1.00 83.69 468 VAL A C 1
ATOM 3592 O O . VAL A 1 468 ? 15.387 0.964 -16.359 1.00 83.69 468 VAL A O 1
ATOM 3595 N N . HIS A 1 469 ? 13.484 0.208 -17.279 1.00 88.19 469 HIS A N 1
ATOM 3596 C CA . HIS A 1 469 ? 13.980 -1.154 -17.502 1.00 88.19 469 HIS A CA 1
ATOM 3597 C C . HIS A 1 469 ? 15.219 -1.183 -18.402 1.00 88.19 469 HIS A C 1
ATOM 3599 O O . HIS A 1 469 ? 16.213 -1.830 -18.082 1.00 88.19 469 HIS A O 1
ATOM 3605 N N . TYR A 1 470 ? 15.196 -0.436 -19.511 1.00 90.75 470 TYR A N 1
ATOM 3606 C CA . TYR A 1 470 ? 16.360 -0.298 -20.387 1.00 90.75 470 TYR A CA 1
ATOM 3607 C C . TYR A 1 470 ? 17.564 0.291 -19.640 1.00 90.75 470 TYR A C 1
ATOM 3609 O O . TYR A 1 470 ? 18.674 -0.230 -19.747 1.00 90.75 470 TYR A O 1
ATOM 3617 N N . PHE A 1 471 ? 17.347 1.351 -18.857 1.00 86.69 471 PHE A N 1
ATOM 3618 C CA . PHE A 1 471 ? 18.393 1.977 -18.055 1.00 86.69 471 PHE A CA 1
ATOM 3619 C C . PHE A 1 471 ? 18.998 0.991 -17.049 1.00 86.69 471 PHE A C 1
ATOM 3621 O O . PHE A 1 471 ? 20.224 0.890 -16.966 1.00 86.69 471 PHE A O 1
ATOM 3628 N N . ASN A 1 472 ? 18.177 0.227 -16.327 1.00 83.31 472 ASN A N 1
ATOM 3629 C CA . ASN A 1 472 ? 18.665 -0.759 -15.365 1.00 83.31 472 ASN A CA 1
ATOM 3630 C C . ASN A 1 472 ? 19.450 -1.878 -16.064 1.00 83.31 472 ASN A C 1
ATOM 3632 O O . ASN A 1 472 ? 20.587 -2.161 -15.679 1.00 83.31 472 ASN A O 1
ATOM 3636 N N . HIS A 1 473 ? 18.931 -2.406 -17.178 1.00 87.38 473 HIS A N 1
ATOM 3637 C CA . HIS A 1 473 ? 19.642 -3.381 -18.005 1.00 87.38 473 HIS A CA 1
ATOM 3638 C C . HIS A 1 473 ? 21.002 -2.846 -18.474 1.00 87.38 473 HIS A C 1
ATOM 3640 O O . HIS A 1 473 ? 22.015 -3.542 -18.409 1.00 87.38 473 HIS A O 1
ATOM 3646 N N . ARG A 1 474 ? 21.060 -1.591 -18.921 1.00 86.06 474 ARG A N 1
ATOM 3647 C CA . ARG A 1 474 ? 22.286 -0.968 -19.429 1.00 86.06 474 ARG A CA 1
ATOM 3648 C C . ARG A 1 474 ? 23.347 -0.745 -18.350 1.00 86.06 474 ARG A C 1
ATOM 3650 O O . ARG A 1 474 ? 24.540 -0.776 -18.663 1.00 86.06 474 ARG A O 1
ATOM 3657 N N . ASN A 1 475 ? 22.917 -0.510 -17.111 1.00 81.81 475 ASN A N 1
ATOM 3658 C CA . ASN A 1 475 ? 23.786 -0.207 -15.972 1.00 81.81 475 ASN A CA 1
ATOM 3659 C C . ASN A 1 475 ? 24.054 -1.416 -15.062 1.00 81.81 475 ASN A C 1
ATOM 3661 O O . ASN A 1 475 ? 24.909 -1.343 -14.180 1.00 81.81 475 ASN A O 1
ATOM 3665 N N . SER A 1 476 ? 23.368 -2.539 -15.272 1.00 78.06 476 SER A N 1
ATOM 3666 C CA . SER A 1 476 ? 23.615 -3.769 -14.527 1.00 78.06 476 SER A CA 1
ATOM 3667 C C . SER A 1 476 ? 24.966 -4.382 -14.923 1.00 78.06 476 SER A C 1
ATOM 3669 O O . SER A 1 476 ? 25.206 -4.607 -16.112 1.00 78.06 476 SER A O 1
ATOM 3671 N N . PRO A 1 477 ? 25.847 -4.742 -13.966 1.00 78.50 477 PRO A N 1
ATOM 3672 C CA . PRO A 1 477 ? 27.136 -5.370 -14.268 1.00 78.50 477 PRO A CA 1
ATOM 3673 C C . PRO A 1 477 ? 27.037 -6.642 -15.123 1.00 78.50 477 PRO A C 1
ATOM 3675 O O . PRO A 1 477 ? 27.979 -6.981 -15.833 1.00 78.50 477 PRO A O 1
ATOM 3678 N N . ALA A 1 478 ? 25.901 -7.347 -15.069 1.00 76.44 478 ALA A N 1
ATOM 3679 C CA . ALA A 1 478 ? 25.679 -8.572 -15.833 1.00 76.44 478 ALA A CA 1
ATOM 3680 C C . ALA A 1 478 ? 25.416 -8.323 -17.328 1.00 76.44 478 ALA A C 1
ATOM 3682 O O . ALA A 1 478 ? 25.627 -9.223 -18.139 1.00 76.44 478 ALA A O 1
ATOM 3683 N N . THR A 1 479 ? 24.932 -7.133 -17.687 1.00 84.25 479 THR A N 1
ATOM 3684 C CA . THR A 1 479 ? 24.424 -6.811 -19.030 1.00 84.25 479 THR A CA 1
ATOM 3685 C C . THR A 1 479 ? 25.030 -5.536 -19.616 1.00 84.25 479 THR A C 1
ATOM 3687 O O . THR A 1 479 ? 24.864 -5.278 -20.801 1.00 84.25 479 THR A O 1
ATOM 3690 N N . ALA A 1 480 ? 25.821 -4.781 -18.850 1.00 85.12 480 ALA A N 1
ATOM 3691 C CA . ALA A 1 480 ? 26.427 -3.518 -19.279 1.00 85.12 480 ALA A CA 1
ATOM 3692 C C . ALA A 1 480 ? 27.375 -3.628 -20.489 1.00 85.12 480 ALA A C 1
ATOM 3694 O O . ALA A 1 480 ? 27.651 -2.616 -21.135 1.00 85.12 480 ALA A O 1
ATOM 3695 N N . ALA A 1 481 ? 27.883 -4.830 -20.783 1.00 87.62 481 ALA A N 1
ATOM 3696 C CA . ALA A 1 481 ? 28.731 -5.114 -21.944 1.00 87.62 481 ALA A CA 1
ATOM 3697 C C . ALA A 1 481 ? 27.946 -5.572 -23.191 1.00 87.62 481 ALA A C 1
ATOM 3699 O O . ALA A 1 481 ? 28.549 -5.773 -24.244 1.00 87.62 481 ALA A O 1
ATOM 3700 N N . VAL A 1 482 ? 26.629 -5.777 -23.084 1.00 89.75 482 VAL A N 1
ATOM 3701 C CA . VAL A 1 482 ? 25.780 -6.189 -24.209 1.00 89.75 482 VAL A CA 1
ATOM 3702 C C . VAL A 1 482 ? 25.584 -5.002 -25.152 1.00 89.75 482 VAL A C 1
ATOM 3704 O O . VAL A 1 482 ? 25.209 -3.916 -24.715 1.00 89.75 482 VAL A O 1
ATOM 3707 N N . ASP A 1 483 ? 25.813 -5.209 -26.451 1.00 91.75 483 ASP A N 1
ATOM 3708 C CA . ASP A 1 483 ? 25.456 -4.220 -27.468 1.00 91.75 483 ASP A CA 1
ATOM 3709 C C . ASP A 1 483 ? 23.931 -4.158 -27.623 1.00 91.75 483 ASP A C 1
ATOM 3711 O O . ASP A 1 483 ? 23.284 -5.108 -28.074 1.00 91.75 483 ASP A O 1
ATOM 3715 N N . THR A 1 484 ? 23.347 -3.030 -27.228 1.00 95.38 484 THR A N 1
ATOM 3716 C CA . THR A 1 484 ? 21.904 -2.802 -27.285 1.00 95.38 484 THR A CA 1
ATOM 3717 C C . THR A 1 484 ? 21.470 -2.058 -28.545 1.00 95.38 484 THR A C 1
ATOM 3719 O O . THR A 1 484 ? 20.261 -1.919 -28.747 1.00 95.38 484 THR A O 1
ATOM 3722 N N . VAL A 1 485 ? 22.387 -1.636 -29.431 1.00 96.06 485 VAL A N 1
ATOM 3723 C CA . VAL A 1 485 ? 22.037 -0.918 -30.671 1.00 96.06 485 VAL A CA 1
ATOM 3724 C C . VAL A 1 485 ? 20.999 -1.689 -31.497 1.00 96.06 485 VAL A C 1
ATOM 3726 O O . VAL A 1 485 ? 19.962 -1.099 -31.815 1.00 96.06 485 VAL A O 1
ATOM 3729 N N . PRO A 1 486 ? 21.156 -3.002 -31.781 1.00 96.81 486 PRO A N 1
ATOM 3730 C CA . PRO A 1 486 ? 20.135 -3.752 -32.516 1.00 96.81 486 PRO A CA 1
ATOM 3731 C C . PRO A 1 486 ? 18.771 -3.754 -31.813 1.00 96.81 486 PRO A C 1
ATOM 3733 O O . PRO A 1 486 ? 17.730 -3.699 -32.467 1.00 96.81 486 PRO A O 1
ATOM 3736 N N . THR A 1 487 ? 18.770 -3.771 -30.477 1.00 96.12 487 THR A N 1
ATOM 3737 C CA . THR A 1 487 ? 17.543 -3.760 -29.670 1.00 96.12 487 THR A CA 1
ATOM 3738 C C . THR A 1 487 ? 16.841 -2.408 -29.734 1.00 96.12 487 THR A C 1
ATOM 3740 O O . THR A 1 487 ? 15.632 -2.370 -29.948 1.00 96.12 487 THR A O 1
ATOM 3743 N N . LEU A 1 488 ? 17.578 -1.301 -29.598 1.00 95.94 488 LEU A N 1
ATOM 3744 C CA . LEU A 1 488 ? 17.028 0.053 -29.697 1.00 95.94 488 LEU A CA 1
ATOM 3745 C C . LEU A 1 488 ? 16.419 0.314 -31.078 1.00 95.94 488 LEU A C 1
ATOM 3747 O O . LEU A 1 488 ? 15.319 0.857 -31.174 1.00 95.94 488 LEU A O 1
ATOM 3751 N N . LEU A 1 489 ? 17.099 -0.120 -32.142 1.00 97.38 489 LEU A N 1
ATOM 3752 C CA . LEU A 1 489 ? 16.591 0.000 -33.509 1.00 97.38 489 LEU A CA 1
ATOM 3753 C C . LEU A 1 489 ? 15.312 -0.825 -33.704 1.00 97.38 489 LEU A C 1
ATOM 3755 O O . LEU A 1 489 ? 14.311 -0.303 -34.189 1.00 97.38 489 LEU A O 1
ATOM 3759 N N . ALA A 1 490 ? 15.297 -2.083 -33.256 1.00 97.38 490 ALA A N 1
ATOM 3760 C CA . ALA A 1 490 ? 14.107 -2.929 -33.343 1.00 97.38 490 ALA A CA 1
ATOM 3761 C C . ALA A 1 490 ? 12.936 -2.412 -32.482 1.00 97.38 490 ALA A C 1
ATOM 3763 O O . ALA A 1 490 ? 11.774 -2.540 -32.870 1.00 97.38 490 ALA A O 1
ATOM 3764 N N . ALA A 1 491 ? 13.220 -1.802 -31.328 1.00 95.81 491 ALA A N 1
ATOM 3765 C CA . ALA A 1 491 ? 12.212 -1.165 -30.485 1.00 95.81 491 ALA A CA 1
ATOM 3766 C C . ALA A 1 491 ? 11.633 0.103 -31.139 1.00 95.81 491 ALA A C 1
ATOM 3768 O O . ALA A 1 491 ? 10.428 0.341 -31.045 1.00 95.81 491 ALA A O 1
ATOM 3769 N N . ALA A 1 492 ? 12.447 0.883 -31.859 1.00 95.56 492 ALA A N 1
ATOM 3770 C CA . ALA A 1 492 ? 11.964 2.024 -32.636 1.00 95.56 492 ALA A CA 1
ATOM 3771 C C . ALA A 1 492 ? 10.995 1.577 -33.742 1.00 95.56 492 ALA A C 1
ATOM 3773 O O . ALA A 1 492 ? 9.910 2.147 -33.869 1.00 95.56 492 ALA A O 1
ATOM 3774 N N . GLU A 1 493 ? 11.340 0.520 -34.483 1.00 96.12 493 GLU A N 1
ATOM 3775 C CA . GLU A 1 493 ? 10.458 -0.073 -35.500 1.00 96.12 493 GLU A CA 1
ATOM 3776 C C . GLU A 1 493 ? 9.155 -0.607 -34.890 1.00 96.12 493 GLU A C 1
ATOM 3778 O O . GLU A 1 493 ? 8.071 -0.393 -35.435 1.00 96.12 493 GLU A O 1
ATOM 3783 N N . PHE A 1 494 ? 9.227 -1.231 -33.709 1.00 95.06 494 PHE A N 1
ATOM 3784 C CA . PHE A 1 494 ? 8.038 -1.635 -32.960 1.00 95.06 494 PHE A CA 1
ATOM 3785 C C . PHE A 1 494 ? 7.120 -0.442 -32.647 1.00 95.06 494 PHE A C 1
ATOM 3787 O O . PHE A 1 494 ? 5.920 -0.517 -32.904 1.00 95.06 494 PHE A O 1
ATOM 3794 N N . PHE A 1 495 ? 7.655 0.681 -32.161 1.00 94.06 495 PHE A N 1
ATOM 3795 C CA . PHE A 1 495 ? 6.836 1.868 -31.891 1.00 94.06 495 PHE A CA 1
ATOM 3796 C C . PHE A 1 495 ? 6.227 2.476 -33.157 1.00 94.06 495 PHE A C 1
ATOM 3798 O O . PHE A 1 495 ? 5.091 2.951 -33.119 1.00 94.06 495 PHE A O 1
ATOM 3805 N N . VAL A 1 496 ? 6.926 2.423 -34.293 1.00 93.75 496 VAL A N 1
ATOM 3806 C CA . VAL A 1 496 ? 6.349 2.819 -35.586 1.00 93.75 496 VAL A CA 1
ATOM 3807 C C . VAL A 1 496 ? 5.173 1.906 -35.952 1.00 93.75 496 VAL A C 1
ATOM 3809 O O . VAL A 1 496 ? 4.099 2.413 -36.287 1.00 93.75 496 VAL A O 1
ATOM 3812 N N . ALA A 1 497 ? 5.334 0.586 -35.826 1.00 93.50 497 ALA A N 1
ATOM 3813 C CA . ALA A 1 497 ? 4.279 -0.390 -36.106 1.00 93.50 497 ALA A CA 1
ATOM 3814 C C . ALA A 1 497 ? 3.046 -0.215 -35.195 1.00 93.50 497 ALA A C 1
ATOM 3816 O O . ALA A 1 497 ? 1.911 -0.320 -35.659 1.00 93.50 497 ALA A O 1
ATOM 3817 N N . GLU A 1 498 ? 3.256 0.157 -33.930 1.00 92.12 498 GLU A N 1
ATOM 3818 C CA . GLU A 1 498 ? 2.203 0.492 -32.956 1.00 92.12 498 GLU A CA 1
ATOM 3819 C C . GLU A 1 498 ? 1.572 1.883 -33.182 1.00 92.12 498 GLU A C 1
ATOM 3821 O O . GLU A 1 498 ? 0.798 2.363 -32.354 1.00 92.12 498 GLU A O 1
ATOM 3826 N N . LYS A 1 499 ? 1.877 2.558 -34.303 1.00 93.75 499 LYS A N 1
ATOM 3827 C CA . LYS A 1 499 ? 1.393 3.911 -34.641 1.00 93.75 499 LYS A CA 1
ATOM 3828 C C . LYS A 1 499 ? 1.792 4.969 -33.604 1.00 93.75 499 LYS A C 1
ATOM 3830 O O . LYS A 1 499 ? 1.062 5.933 -33.369 1.00 93.75 499 LYS A O 1
ATOM 3835 N N . ARG A 1 500 ? 2.980 4.815 -33.016 1.00 92.94 500 ARG A N 1
ATOM 3836 C CA . ARG A 1 500 ? 3.578 5.699 -32.002 1.00 92.94 500 ARG A CA 1
ATOM 3837 C C . ARG A 1 500 ? 4.912 6.292 -32.487 1.00 92.94 500 ARG A C 1
ATOM 3839 O O . ARG A 1 500 ? 5.973 6.042 -31.914 1.00 92.94 500 ARG A O 1
ATOM 3846 N N . PRO A 1 501 ? 4.895 7.092 -33.572 1.00 93.00 501 PRO A N 1
ATOM 3847 C CA . PRO A 1 501 ? 6.118 7.610 -34.187 1.00 93.00 501 PRO A CA 1
ATOM 3848 C C . PRO A 1 501 ? 6.862 8.631 -33.312 1.00 93.00 501 PRO A C 1
ATOM 3850 O O . PRO A 1 501 ? 8.068 8.801 -33.473 1.00 93.00 501 PRO A O 1
ATOM 3853 N N . ALA A 1 502 ? 6.177 9.302 -32.379 1.00 91.94 502 ALA A N 1
ATOM 3854 C CA . ALA A 1 502 ? 6.806 10.254 -31.464 1.00 91.94 502 ALA A CA 1
ATOM 3855 C C . ALA A 1 502 ? 7.701 9.546 -30.433 1.00 91.94 502 ALA A C 1
ATOM 3857 O O . ALA A 1 502 ? 8.789 10.024 -30.117 1.00 91.94 502 ALA A O 1
ATOM 3858 N N . GLU A 1 503 ? 7.270 8.391 -29.931 1.00 92.19 503 GLU A N 1
ATOM 3859 C CA . GLU A 1 503 ? 8.043 7.538 -29.032 1.00 92.19 503 GLU A CA 1
ATOM 3860 C C . GLU A 1 503 ? 9.230 6.904 -29.752 1.00 92.19 503 GLU A C 1
ATOM 3862 O O . GLU A 1 503 ? 10.336 6.926 -29.214 1.00 92.19 503 GLU A O 1
ATOM 3867 N N . ALA A 1 504 ? 9.035 6.443 -30.993 1.00 94.69 504 ALA A N 1
ATOM 3868 C CA . ALA A 1 504 ? 10.132 5.988 -31.848 1.00 94.69 504 ALA A CA 1
ATOM 3869 C C . ALA A 1 504 ? 11.191 7.087 -32.038 1.00 94.69 504 ALA A C 1
ATOM 3871 O O . ALA A 1 504 ? 12.385 6.834 -31.889 1.00 94.69 504 ALA A O 1
ATOM 3872 N N . LEU A 1 505 ? 10.761 8.326 -32.316 1.00 94.94 505 LEU A N 1
ATOM 3873 C CA . LEU A 1 505 ? 11.663 9.467 -32.461 1.00 94.94 505 LEU A CA 1
ATOM 3874 C C . LEU A 1 505 ? 12.444 9.748 -31.170 1.00 94.94 505 LEU A C 1
ATOM 3876 O O . LEU A 1 505 ? 13.663 9.886 -31.228 1.00 94.94 505 LEU A O 1
ATOM 3880 N N . ARG A 1 506 ? 11.771 9.797 -30.012 1.00 92.06 506 ARG A N 1
ATOM 3881 C CA . ARG A 1 506 ? 12.436 10.019 -28.714 1.00 92.06 506 ARG A CA 1
ATOM 3882 C C . ARG A 1 506 ? 13.450 8.925 -28.393 1.00 92.06 506 ARG A C 1
ATOM 3884 O O . ARG A 1 506 ? 14.546 9.238 -27.936 1.00 92.06 506 ARG A O 1
ATOM 3891 N N . LEU A 1 507 ? 13.104 7.663 -28.654 1.00 94.69 507 LEU A N 1
ATOM 3892 C CA . LEU A 1 507 ? 14.016 6.539 -28.459 1.00 94.69 507 LEU A CA 1
ATOM 3893 C C . LEU A 1 507 ? 15.272 6.698 -29.327 1.00 94.69 507 LEU A C 1
ATOM 3895 O O . LEU A 1 507 ? 16.383 6.583 -28.820 1.00 94.69 507 LEU A O 1
ATOM 3899 N N . LEU A 1 508 ? 15.106 7.022 -30.614 1.00 96.25 508 LEU A N 1
ATOM 3900 C CA . LEU A 1 508 ? 16.221 7.209 -31.549 1.00 96.25 508 LEU A CA 1
ATOM 3901 C C . LEU A 1 508 ? 17.083 8.435 -31.212 1.00 96.25 508 LEU A C 1
ATOM 3903 O O . LEU A 1 508 ? 18.299 8.386 -31.375 1.00 96.25 508 LEU A O 1
ATOM 3907 N N . GLN A 1 509 ? 16.482 9.512 -30.699 1.00 95.62 509 GLN A N 1
ATOM 3908 C CA . GLN A 1 509 ? 17.218 10.663 -30.167 1.00 95.62 509 GLN A CA 1
ATOM 3909 C C . GLN A 1 509 ? 18.088 10.269 -28.966 1.00 95.62 509 GLN A C 1
ATOM 3911 O O . GLN A 1 509 ? 19.249 10.662 -28.903 1.00 95.62 509 GLN A O 1
ATOM 3916 N N . GLY A 1 510 ? 17.563 9.457 -28.043 1.00 93.50 510 GLY A N 1
ATOM 3917 C CA . GLY A 1 510 ? 18.360 8.886 -26.954 1.00 93.50 510 GLY A CA 1
ATOM 3918 C C . GLY A 1 510 ? 19.474 7.972 -27.471 1.00 93.50 510 GLY A C 1
ATOM 3919 O O . GLY A 1 510 ? 20.618 8.090 -27.040 1.00 93.50 510 GLY A O 1
ATOM 3920 N N . ALA A 1 511 ? 19.169 7.132 -28.464 1.00 95.12 511 ALA A N 1
ATOM 3921 C CA . ALA A 1 511 ? 20.113 6.182 -29.044 1.00 95.12 511 ALA A CA 1
ATOM 3922 C C . ALA A 1 511 ? 21.335 6.858 -29.688 1.00 95.12 511 ALA A C 1
ATOM 3924 O O . ALA A 1 511 ? 22.440 6.346 -29.553 1.00 95.12 511 ALA A O 1
ATOM 3925 N N . VAL A 1 512 ? 21.177 8.003 -30.366 1.00 96.88 512 VAL A N 1
ATOM 3926 C CA . VAL A 1 512 ? 22.325 8.740 -30.940 1.00 96.88 512 VAL A CA 1
ATOM 3927 C C . VAL A 1 512 ? 23.146 9.494 -29.894 1.00 96.88 512 VAL A C 1
ATOM 3929 O O . VAL A 1 512 ? 24.322 9.755 -30.128 1.00 96.88 512 VAL A O 1
ATOM 3932 N N . VAL A 1 513 ? 22.549 9.849 -28.751 1.00 95.06 513 VAL A N 1
ATOM 3933 C CA . VAL A 1 513 ? 23.282 10.430 -27.614 1.00 95.06 513 VAL A CA 1
ATOM 3934 C C . VAL A 1 513 ? 24.100 9.351 -26.911 1.00 95.06 513 VAL A C 1
ATOM 3936 O O . VAL A 1 513 ? 25.249 9.592 -26.552 1.00 95.06 513 VAL A O 1
ATOM 3939 N N . GLU A 1 514 ? 23.526 8.160 -26.738 1.00 91.81 514 GLU A N 1
ATOM 3940 C CA . GLU A 1 514 ? 24.202 7.025 -26.108 1.00 91.81 514 GLU A CA 1
ATOM 3941 C C . GLU A 1 514 ? 25.271 6.400 -27.019 1.00 91.81 514 GLU A C 1
ATOM 3943 O O . GLU A 1 514 ? 26.356 6.048 -26.555 1.00 91.81 514 GLU A O 1
ATOM 3948 N N . TYR A 1 515 ? 24.995 6.313 -28.323 1.00 94.94 515 TYR A N 1
ATOM 3949 C CA . TYR A 1 515 ? 25.868 5.714 -29.334 1.00 94.94 515 TYR A CA 1
ATOM 3950 C C . TYR A 1 515 ? 26.229 6.728 -30.435 1.00 94.94 515 TYR A C 1
ATOM 3952 O O . TYR A 1 515 ? 25.818 6.562 -31.589 1.00 94.94 515 TYR A O 1
ATOM 3960 N N . PRO A 1 516 ? 27.022 7.773 -30.122 1.00 96.44 516 PRO A N 1
ATOM 3961 C CA . PRO A 1 516 ? 27.332 8.852 -31.065 1.00 96.44 516 PRO A CA 1
ATOM 3962 C C . PRO A 1 516 ? 28.128 8.394 -32.294 1.00 96.44 516 PRO A C 1
ATOM 3964 O O . PRO A 1 516 ? 28.047 9.036 -33.341 1.00 96.44 516 PRO A O 1
ATOM 3967 N N . GLU A 1 517 ? 28.835 7.266 -32.192 1.00 96.56 517 GLU A N 1
ATOM 3968 C CA . GLU A 1 517 ? 29.610 6.655 -33.280 1.00 96.56 517 GLU A CA 1
ATOM 3969 C C . GLU A 1 517 ? 28.853 5.518 -33.997 1.00 96.56 517 GLU A C 1
ATOM 3971 O O . GLU A 1 517 ? 29.422 4.809 -34.823 1.00 96.56 517 GLU A O 1
ATOM 3976 N N . SER A 1 518 ? 27.557 5.329 -33.718 1.00 97.50 518 SER A N 1
ATOM 3977 C CA . SER A 1 518 ? 26.727 4.350 -34.429 1.00 97.50 518 SER A CA 1
ATOM 3978 C C . SER A 1 518 ? 26.089 4.970 -35.670 1.00 97.50 518 SER A C 1
ATOM 3980 O O . SER A 1 518 ? 25.076 5.673 -35.588 1.00 97.50 518 SER A O 1
ATOM 3982 N N . ALA A 1 519 ? 26.640 4.659 -36.848 1.00 97.31 519 ALA A N 1
ATOM 3983 C CA . ALA A 1 519 ? 26.046 5.055 -38.127 1.00 97.31 519 ALA A CA 1
ATOM 3984 C C . ALA A 1 519 ? 24.589 4.576 -38.259 1.00 97.31 519 ALA A C 1
ATOM 3986 O O . ALA A 1 519 ? 23.741 5.310 -38.765 1.00 97.31 519 ALA A O 1
ATOM 3987 N N . ALA A 1 520 ? 24.277 3.384 -37.737 1.00 97.69 520 ALA A N 1
ATOM 3988 C CA . ALA A 1 520 ? 22.935 2.814 -37.773 1.00 97.69 520 ALA A CA 1
ATOM 3989 C C . ALA A 1 520 ? 21.921 3.633 -36.950 1.00 97.69 520 ALA A C 1
ATOM 3991 O O . ALA A 1 520 ? 20.818 3.888 -37.433 1.00 97.69 520 ALA A O 1
ATOM 3992 N N . CYS A 1 521 ? 22.295 4.106 -35.752 1.00 97.56 521 CYS A N 1
ATOM 3993 C CA . CYS A 1 521 ? 21.439 4.977 -34.935 1.00 97.56 521 CYS A CA 1
ATOM 3994 C C . CYS A 1 521 ? 21.170 6.316 -35.633 1.00 97.56 521 CYS A C 1
ATOM 3996 O O . CYS A 1 521 ? 20.022 6.756 -35.722 1.00 97.56 521 CYS A O 1
ATOM 3998 N N . HIS A 1 522 ? 22.221 6.943 -36.171 1.00 98.12 522 HIS A N 1
ATOM 3999 C CA . HIS A 1 522 ? 22.118 8.213 -36.895 1.00 98.12 522 HIS A CA 1
ATOM 4000 C C . HIS A 1 522 ? 21.257 8.098 -38.151 1.00 98.12 522 HIS A C 1
ATOM 4002 O O . HIS A 1 522 ? 20.400 8.950 -38.403 1.00 98.12 522 HIS A O 1
ATOM 4008 N N . LEU A 1 523 ? 21.432 7.016 -38.911 1.00 98.00 523 LEU A N 1
ATOM 4009 C CA . LEU A 1 523 ? 20.628 6.740 -40.092 1.00 98.00 523 LEU A CA 1
ATOM 4010 C C . LEU A 1 523 ? 19.161 6.496 -39.718 1.00 98.00 523 LEU A C 1
ATOM 4012 O O . LEU A 1 523 ? 18.279 7.091 -40.332 1.00 98.00 523 LEU A O 1
ATOM 4016 N N . ALA A 1 524 ? 18.881 5.680 -38.698 1.00 97.94 524 ALA A N 1
ATOM 4017 C CA . ALA A 1 524 ? 17.516 5.411 -38.249 1.00 97.94 524 ALA A CA 1
ATOM 4018 C C . ALA A 1 524 ? 16.797 6.680 -37.756 1.00 97.94 524 ALA A C 1
ATOM 4020 O O . ALA A 1 524 ? 15.659 6.932 -38.159 1.00 97.94 524 ALA A O 1
ATOM 4021 N N . LEU A 1 525 ? 17.468 7.531 -36.966 1.00 98.19 525 LEU A N 1
ATOM 4022 C CA . LEU A 1 525 ? 16.940 8.842 -36.563 1.00 98.19 525 LEU A CA 1
ATOM 4023 C C . LEU A 1 525 ? 16.642 9.724 -37.784 1.00 98.19 525 LEU A C 1
ATOM 4025 O O . LEU A 1 525 ? 15.561 10.306 -37.893 1.00 98.19 525 LEU A O 1
ATOM 4029 N N . GLY A 1 526 ? 17.581 9.776 -38.728 1.00 97.62 526 GLY A N 1
ATOM 4030 C CA . GLY A 1 526 ? 17.444 10.497 -39.985 1.00 97.62 526 GLY A CA 1
ATOM 4031 C C . GLY A 1 526 ? 16.225 10.063 -40.797 1.00 97.62 526 GLY A C 1
ATOM 4032 O O . GLY A 1 526 ? 15.382 10.896 -41.136 1.00 97.62 526 GLY A O 1
ATOM 4033 N N . LYS A 1 527 ? 16.087 8.754 -41.049 1.00 97.31 527 LYS A N 1
ATOM 4034 C CA . LYS A 1 527 ? 14.910 8.159 -41.700 1.00 97.31 527 LYS A CA 1
ATOM 4035 C C . LYS A 1 527 ? 13.639 8.579 -40.976 1.00 97.31 527 LYS A C 1
ATOM 4037 O O . LYS A 1 527 ? 12.720 9.105 -41.604 1.00 97.31 527 LYS A O 1
ATOM 4042 N N . ARG A 1 528 ? 13.617 8.440 -39.644 1.00 96.88 528 ARG A N 1
ATOM 4043 C CA . ARG A 1 528 ? 12.437 8.745 -38.836 1.00 96.88 528 ARG A CA 1
ATOM 4044 C C . ARG A 1 528 ? 11.997 10.202 -38.995 1.00 96.88 528 ARG A C 1
ATOM 4046 O O . ARG A 1 528 ? 10.811 10.455 -39.225 1.00 96.88 528 ARG A O 1
ATOM 4053 N N . LEU A 1 529 ? 12.941 11.136 -38.946 1.00 97.00 529 LEU A N 1
ATOM 4054 C CA . LEU A 1 529 ? 12.697 12.563 -39.151 1.00 97.00 529 LEU A CA 1
ATOM 4055 C C . LEU A 1 529 ? 12.172 12.871 -40.562 1.00 97.00 529 LEU A C 1
ATOM 4057 O O . LEU A 1 529 ? 11.239 13.666 -40.688 1.00 97.00 529 LEU A O 1
ATOM 4061 N N . VAL A 1 530 ? 12.690 12.219 -41.613 1.00 96.56 530 VAL A N 1
ATOM 4062 C CA . VAL A 1 530 ? 12.185 12.402 -42.988 1.00 96.56 530 VAL A CA 1
ATOM 4063 C C . VAL A 1 530 ? 10.712 12.023 -43.099 1.00 96.56 530 VAL A C 1
ATOM 4065 O O . VAL A 1 530 ? 9.924 12.846 -43.559 1.00 96.56 530 VAL A O 1
ATOM 4068 N N . GLU A 1 531 ? 10.301 10.827 -42.661 1.00 94.44 531 GLU A N 1
ATOM 4069 C CA . GLU A 1 531 ? 8.885 10.429 -42.815 1.00 94.44 531 GLU A CA 1
ATOM 4070 C C . GLU A 1 531 ? 7.942 11.175 -41.844 1.00 94.44 531 GLU A C 1
ATOM 4072 O O . GLU A 1 531 ? 6.736 11.193 -42.063 1.00 94.44 531 GLU A O 1
ATOM 4077 N N . MET A 1 532 ? 8.476 11.884 -40.837 1.00 94.06 532 MET A N 1
ATOM 4078 C CA . MET A 1 532 ? 7.721 12.858 -40.025 1.00 94.06 532 MET A CA 1
ATOM 4079 C C . MET A 1 532 ? 7.677 14.270 -40.638 1.00 94.06 532 MET A C 1
ATOM 4081 O O . MET A 1 532 ? 7.077 15.182 -40.071 1.00 94.06 532 MET A O 1
ATOM 4085 N N . GLY A 1 533 ? 8.300 14.483 -41.800 1.00 94.50 533 GLY A N 1
ATOM 4086 C CA . GLY A 1 533 ? 8.317 15.778 -42.475 1.00 94.50 533 GLY A CA 1
ATOM 4087 C C . GLY A 1 533 ? 9.426 16.731 -42.002 1.00 94.50 533 GLY A C 1
ATOM 4088 O O . GLY A 1 533 ? 9.442 17.890 -42.425 1.00 94.50 533 GLY A O 1
ATOM 4089 N N . ASN A 1 534 ? 10.359 16.294 -41.157 1.00 93.81 534 ASN A N 1
ATOM 4090 C CA . ASN A 1 534 ? 11.401 17.126 -40.544 1.00 93.81 534 ASN A CA 1
ATOM 4091 C C . ASN A 1 534 ? 12.727 17.050 -41.321 1.00 93.81 534 ASN A C 1
ATOM 4093 O O . ASN A 1 534 ? 13.765 16.660 -40.791 1.00 93.81 534 ASN A O 1
ATOM 4097 N N . GLY A 1 535 ? 12.704 17.451 -42.598 1.00 92.38 535 GLY A N 1
ATOM 4098 C CA . GLY A 1 535 ? 13.856 17.321 -43.504 1.00 92.38 535 GLY A CA 1
ATOM 4099 C C . GLY A 1 535 ? 15.138 18.022 -43.029 1.00 92.38 535 GLY A C 1
ATOM 4100 O O . GLY A 1 535 ? 16.222 17.472 -43.184 1.00 92.38 535 GLY A O 1
ATOM 4101 N N . ARG A 1 536 ? 15.045 19.205 -42.400 1.00 92.38 536 ARG A N 1
ATOM 4102 C CA . ARG A 1 536 ? 16.238 19.941 -41.926 1.00 92.38 536 ARG A CA 1
ATOM 4103 C C . ARG A 1 536 ? 16.984 19.211 -40.810 1.00 92.38 536 ARG A C 1
ATOM 4105 O O . ARG A 1 536 ? 18.205 19.131 -40.862 1.00 92.38 536 ARG A O 1
ATOM 4112 N N . GLU A 1 537 ? 16.257 18.686 -39.829 1.00 92.12 537 GLU A N 1
ATOM 4113 C CA . GLU A 1 537 ? 16.846 17.922 -38.723 1.00 92.12 537 GLU A CA 1
ATOM 4114 C C . GLU A 1 537 ? 17.394 16.581 -39.226 1.00 92.12 537 GLU A C 1
ATOM 4116 O O . GLU A 1 537 ? 18.493 16.185 -38.847 1.00 92.12 537 GLU A O 1
ATOM 4121 N N . ALA A 1 538 ? 16.683 15.931 -40.157 1.00 96.25 538 ALA A N 1
ATOM 4122 C CA . ALA A 1 538 ? 17.118 14.672 -40.754 1.00 96.25 538 ALA A CA 1
ATOM 4123 C C . ALA A 1 538 ? 18.487 14.774 -41.445 1.00 96.25 538 ALA A C 1
ATOM 4125 O O . ALA A 1 538 ? 19.309 13.871 -41.303 1.00 96.25 538 ALA A O 1
ATOM 4126 N N . ILE A 1 539 ? 18.755 15.871 -42.168 1.00 97.44 539 ILE A N 1
ATOM 4127 C CA . ILE A 1 539 ? 20.028 16.079 -42.880 1.00 97.44 539 ILE A CA 1
ATOM 4128 C C . ILE A 1 539 ? 21.224 15.968 -41.930 1.00 97.44 539 ILE A C 1
ATOM 4130 O O . ILE A 1 539 ? 22.222 15.349 -42.293 1.00 97.44 539 ILE A O 1
ATOM 4134 N N . ALA A 1 540 ? 21.138 16.553 -40.731 1.00 95.44 540 ALA A N 1
ATOM 4135 C CA . ALA A 1 540 ? 22.243 16.545 -39.775 1.00 95.44 540 ALA A CA 1
ATOM 4136 C C . ALA A 1 540 ? 22.580 15.117 -39.320 1.00 95.44 540 ALA A C 1
ATOM 4138 O O . ALA A 1 540 ? 23.735 14.702 -39.412 1.00 95.44 540 ALA A O 1
ATOM 4139 N N . SER A 1 541 ? 21.570 14.342 -38.914 1.00 96.56 541 SER A N 1
ATOM 4140 C CA . SER A 1 541 ? 21.765 12.949 -38.495 1.00 96.56 541 SER A CA 1
ATOM 4141 C C . SER A 1 541 ? 22.262 12.065 -39.643 1.00 96.56 541 SER A C 1
ATOM 4143 O O . SER A 1 541 ? 23.215 11.314 -39.469 1.00 96.56 541 SER A O 1
ATOM 4145 N N . ILE A 1 542 ? 21.700 12.187 -40.852 1.00 97.81 542 ILE A N 1
ATOM 4146 C CA . ILE A 1 542 ? 22.111 11.343 -41.990 1.00 97.81 542 ILE A CA 1
ATOM 4147 C C . ILE A 1 542 ? 23.540 11.669 -42.445 1.00 97.81 542 ILE A C 1
ATOM 4149 O O . ILE A 1 542 ? 24.305 10.760 -42.769 1.00 97.81 542 ILE A O 1
ATOM 4153 N N . LYS A 1 543 ? 23.940 12.949 -42.433 1.00 97.38 543 LYS A N 1
ATOM 4154 C CA . LYS A 1 543 ? 25.332 13.329 -42.716 1.00 97.38 543 LYS A CA 1
ATOM 4155 C C . LYS A 1 543 ? 26.295 12.719 -41.706 1.00 97.38 543 LYS A C 1
ATOM 4157 O O . LYS A 1 543 ? 27.318 12.189 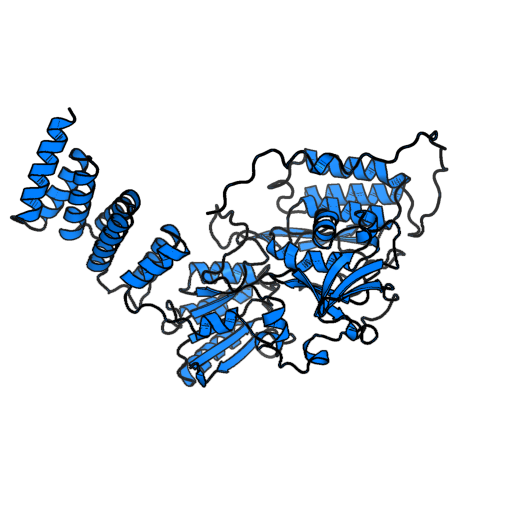-42.124 1.00 97.38 543 LYS A O 1
ATOM 4162 N N . ARG A 1 544 ? 25.940 12.700 -40.416 1.00 97.44 544 ARG A N 1
ATOM 4163 C CA . ARG A 1 544 ? 26.763 12.038 -39.397 1.00 97.44 544 ARG A CA 1
ATOM 4164 C C . ARG A 1 544 ? 26.908 10.535 -39.656 1.00 97.44 544 ARG A C 1
ATOM 4166 O O . ARG A 1 544 ? 28.006 10.008 -39.518 1.00 97.44 544 ARG A O 1
ATOM 4173 N N . ALA A 1 545 ? 25.850 9.853 -40.102 1.00 97.69 545 ALA A N 1
ATOM 4174 C CA . ALA A 1 545 ? 25.945 8.445 -40.505 1.00 97.69 545 ALA A CA 1
ATOM 4175 C C . ALA A 1 545 ? 26.939 8.230 -41.667 1.00 97.69 545 ALA A C 1
ATOM 4177 O O . ALA A 1 545 ? 27.755 7.313 -41.608 1.00 97.69 545 ALA A O 1
ATOM 4178 N N . LEU A 1 546 ? 26.918 9.106 -42.681 1.00 97.69 546 LEU A N 1
ATOM 4179 C CA . LEU A 1 546 ? 27.837 9.070 -43.831 1.00 97.69 546 LEU A CA 1
ATOM 4180 C C . LEU A 1 546 ? 29.282 9.459 -43.485 1.00 97.69 546 LEU A C 1
ATOM 4182 O O . LEU A 1 546 ? 30.204 9.035 -44.173 1.00 97.69 546 LEU A O 1
ATOM 4186 N N . GLU A 1 547 ? 29.497 10.266 -42.445 1.00 97.38 547 GLU A N 1
ATOM 4187 C CA . GLU A 1 547 ? 30.842 10.539 -41.921 1.00 97.38 547 GLU A CA 1
ATOM 4188 C C . GLU A 1 547 ? 31.455 9.290 -41.279 1.00 97.38 547 GLU A C 1
ATOM 4190 O O . GLU A 1 547 ? 32.645 9.035 -41.451 1.00 97.38 547 GLU A O 1
ATOM 4195 N N . ILE A 1 548 ? 30.643 8.511 -40.557 1.00 97.00 548 ILE A N 1
ATOM 4196 C CA . ILE A 1 548 ? 31.078 7.285 -39.876 1.00 97.00 548 ILE A CA 1
ATOM 4197 C C . ILE A 1 548 ? 31.274 6.142 -40.886 1.00 97.00 548 ILE A C 1
ATOM 4199 O O . ILE A 1 548 ? 32.271 5.425 -40.811 1.00 97.00 548 ILE A O 1
ATOM 4203 N N . ILE A 1 549 ? 30.354 5.978 -41.847 1.00 96.88 549 ILE A N 1
ATOM 4204 C CA . ILE A 1 549 ? 30.460 5.000 -42.943 1.00 96.88 549 ILE A CA 1
ATOM 4205 C C . ILE A 1 549 ? 30.368 5.736 -44.291 1.00 96.88 549 ILE A C 1
ATOM 4207 O O . ILE A 1 549 ? 29.278 5.885 -44.857 1.00 96.88 549 ILE A O 1
ATOM 4211 N N . PRO A 1 550 ? 31.510 6.194 -44.837 1.00 95.88 550 PRO A N 1
ATOM 4212 C CA . PRO A 1 550 ? 31.543 6.840 -46.142 1.00 95.88 550 PRO A CA 1
ATOM 4213 C C . PRO A 1 550 ? 31.048 5.910 -47.251 1.00 95.88 550 PRO A C 1
ATOM 4215 O O . PRO A 1 550 ? 31.506 4.777 -47.386 1.00 95.88 550 PRO A O 1
ATOM 4218 N N . GLY A 1 551 ? 30.136 6.414 -48.085 1.00 92.12 551 GLY A N 1
ATOM 4219 C CA . GLY A 1 551 ? 29.626 5.684 -49.248 1.00 92.12 551 GLY A CA 1
ATOM 4220 C C . GLY A 1 551 ? 28.460 4.732 -48.972 1.00 92.12 551 GLY A C 1
ATOM 4221 O O . GLY A 1 551 ? 28.109 3.975 -49.873 1.00 92.12 551 GLY A O 1
ATOM 4222 N N . ASP A 1 552 ? 27.837 4.777 -47.786 1.00 95.38 552 ASP A N 1
ATOM 4223 C CA . ASP A 1 552 ? 26.601 4.031 -47.513 1.00 95.38 552 ASP A CA 1
ATOM 4224 C C . ASP A 1 552 ? 25.483 4.449 -48.505 1.00 95.38 552 ASP A C 1
ATOM 4226 O O . ASP A 1 552 ? 25.021 5.601 -48.476 1.00 95.38 552 ASP A O 1
ATOM 4230 N N . PRO A 1 553 ? 25.039 3.544 -49.403 1.00 94.88 553 PRO A N 1
ATOM 4231 C CA . PRO A 1 553 ? 24.072 3.876 -50.444 1.00 94.88 553 PRO A CA 1
ATOM 4232 C C . PRO A 1 553 ? 22.672 4.163 -49.886 1.00 94.88 553 PRO A C 1
ATOM 4234 O O . PRO A 1 553 ? 21.940 4.966 -50.472 1.00 94.88 553 PRO A O 1
ATOM 4237 N N . ASP A 1 554 ? 22.294 3.548 -48.762 1.00 95.75 554 ASP A N 1
ATOM 4238 C CA . ASP A 1 554 ? 20.999 3.782 -48.122 1.00 95.75 554 ASP A CA 1
ATOM 4239 C C . ASP A 1 554 ? 20.996 5.162 -47.456 1.00 95.75 554 ASP A C 1
ATOM 4241 O O . ASP A 1 554 ? 20.104 5.979 -47.701 1.00 95.75 554 ASP A O 1
ATOM 4245 N N . ALA A 1 555 ? 22.056 5.495 -46.712 1.00 95.94 555 ALA A N 1
ATOM 4246 C CA . ALA A 1 555 ? 22.202 6.826 -46.128 1.00 95.94 555 ALA A CA 1
ATOM 4247 C C . ALA A 1 555 ? 22.237 7.934 -47.198 1.00 95.94 555 ALA A C 1
ATOM 4249 O O . ALA A 1 555 ? 21.562 8.955 -47.047 1.00 95.94 555 ALA A O 1
ATOM 4250 N N . ALA A 1 556 ? 22.930 7.724 -48.323 1.00 96.31 556 ALA A N 1
ATOM 4251 C CA . ALA A 1 556 ? 22.940 8.674 -49.438 1.00 96.31 556 ALA A CA 1
ATOM 4252 C C . ALA A 1 556 ? 21.543 8.876 -50.060 1.00 96.31 556 ALA A C 1
ATOM 4254 O O . ALA A 1 556 ? 21.140 10.008 -50.350 1.00 96.31 556 ALA A O 1
ATOM 4255 N N . ALA A 1 557 ? 20.771 7.797 -50.228 1.00 96.88 557 ALA A N 1
ATOM 4256 C CA . ALA A 1 557 ? 19.404 7.870 -50.738 1.00 96.88 557 ALA A CA 1
ATOM 4257 C C . ALA A 1 557 ? 18.471 8.645 -49.792 1.00 96.88 557 ALA A C 1
ATOM 4259 O O . ALA A 1 557 ? 17.668 9.469 -50.246 1.00 96.88 557 ALA A O 1
ATOM 4260 N N . TRP A 1 558 ? 18.584 8.426 -48.480 1.00 97.56 558 TRP A N 1
ATOM 4261 C CA . TRP A 1 558 ? 17.792 9.155 -47.487 1.00 97.56 558 TRP A CA 1
ATOM 4262 C C . TRP A 1 558 ? 18.219 10.611 -47.323 1.00 97.56 558 TRP A C 1
ATOM 4264 O O . TRP A 1 558 ? 17.351 11.463 -47.128 1.00 97.56 558 TRP A O 1
ATOM 4274 N N . LEU A 1 559 ? 19.509 10.925 -47.478 1.00 97.31 559 LEU A N 1
ATOM 4275 C CA . LEU A 1 559 ? 19.990 12.307 -47.475 1.00 97.31 559 LEU A CA 1
ATOM 4276 C C . LEU A 1 559 ? 19.323 13.111 -48.594 1.00 97.31 559 LEU A C 1
ATOM 4278 O O . LEU A 1 559 ? 18.799 14.193 -48.339 1.00 97.31 559 LEU A O 1
ATOM 4282 N N . LYS A 1 560 ? 19.256 12.547 -49.806 1.00 96.25 560 LYS A N 1
ATOM 4283 C CA . LYS A 1 560 ? 18.579 13.187 -50.941 1.00 96.25 560 LYS A CA 1
ATOM 4284 C C . LYS A 1 560 ? 17.106 13.480 -50.635 1.00 96.25 560 LYS A C 1
ATOM 4286 O O . LYS A 1 560 ? 16.651 14.604 -50.828 1.00 96.25 560 LYS A O 1
ATOM 4291 N N . LYS A 1 561 ? 16.375 12.501 -50.083 1.00 96.44 561 LYS A N 1
ATOM 4292 C CA . LYS A 1 561 ? 14.973 12.695 -49.663 1.00 96.44 561 LYS A CA 1
ATOM 4293 C C . LYS A 1 561 ? 14.834 13.808 -48.617 1.00 96.44 561 LYS A C 1
ATOM 4295 O O . LYS A 1 561 ? 13.902 14.606 -48.695 1.00 96.44 561 LYS A O 1
ATOM 4300 N N . ALA A 1 562 ? 15.745 13.866 -47.645 1.00 96.38 562 ALA A N 1
ATOM 4301 C CA . ALA A 1 562 ? 15.744 14.888 -46.603 1.00 96.38 562 ALA A CA 1
ATOM 4302 C C . ALA A 1 562 ? 15.995 16.298 -47.170 1.00 96.38 562 ALA A C 1
ATOM 4304 O O . ALA A 1 562 ? 15.317 17.251 -46.775 1.00 96.38 562 ALA A O 1
ATOM 4305 N N . GLU A 1 563 ? 16.927 16.427 -48.119 1.00 96.31 563 GLU A N 1
ATOM 4306 C CA . GLU A 1 563 ? 17.236 17.680 -48.816 1.00 96.31 563 GLU A CA 1
ATOM 4307 C C . GLU A 1 563 ? 16.067 18.176 -49.670 1.00 96.31 563 GLU A C 1
ATOM 4309 O O . GLU A 1 563 ? 15.716 19.357 -49.589 1.00 96.31 563 GLU A O 1
ATOM 4314 N N . ASP A 1 564 ? 15.428 17.288 -50.433 1.00 94.69 564 ASP A N 1
ATOM 4315 C CA . ASP A 1 564 ? 14.252 17.620 -51.243 1.00 94.69 564 ASP A CA 1
ATOM 4316 C C . ASP A 1 564 ? 13.098 18.110 -50.351 1.00 94.69 564 ASP A C 1
ATOM 4318 O O . ASP A 1 564 ? 12.536 19.186 -50.575 1.00 94.69 564 ASP A O 1
ATOM 4322 N N . LEU A 1 565 ? 12.822 17.388 -49.261 1.00 93.75 565 LEU A N 1
ATOM 4323 C CA . LEU A 1 565 ? 11.802 17.746 -48.275 1.00 93.75 565 LEU A CA 1
ATOM 4324 C C . LEU A 1 565 ? 12.078 19.105 -47.606 1.00 93.75 565 LEU A C 1
ATOM 4326 O O . LEU A 1 565 ? 11.165 19.918 -47.423 1.00 93.75 565 LEU A O 1
ATOM 4330 N N . ALA A 1 566 ? 13.338 19.381 -47.255 1.00 91.69 566 ALA A N 1
ATOM 4331 C CA . ALA A 1 566 ? 13.750 20.649 -46.656 1.00 91.69 566 ALA A CA 1
ATOM 4332 C C . ALA A 1 566 ? 13.624 21.839 -47.625 1.00 91.69 566 ALA A C 1
ATOM 4334 O O . ALA A 1 566 ? 13.413 22.968 -47.169 1.00 91.69 566 ALA A O 1
ATOM 4335 N N . ARG A 1 567 ? 13.740 21.599 -48.941 1.00 90.12 567 ARG A N 1
ATOM 4336 C CA . ARG A 1 567 ? 13.529 22.607 -49.994 1.00 90.12 567 ARG A CA 1
ATOM 4337 C C . ARG A 1 567 ? 12.047 22.913 -50.210 1.00 90.12 567 ARG A C 1
ATOM 4339 O O . ARG A 1 567 ? 11.718 24.077 -50.393 1.00 90.12 567 ARG A O 1
ATOM 4346 N N . THR A 1 568 ? 11.166 21.913 -50.129 1.00 81.19 568 THR A N 1
ATOM 4347 C CA . THR A 1 568 ? 9.708 22.072 -50.335 1.00 81.19 568 THR A CA 1
ATOM 4348 C C . THR A 1 568 ? 8.944 22.737 -49.183 1.00 81.19 568 THR A C 1
ATOM 4350 O O . THR A 1 568 ? 7.802 23.135 -49.371 1.00 81.19 568 THR A O 1
ATOM 4353 N N . LYS A 1 569 ? 9.545 22.849 -47.989 1.00 64.31 569 LYS A N 1
ATOM 4354 C CA . LYS A 1 569 ? 8.961 23.522 -46.807 1.00 64.31 569 LYS A CA 1
ATOM 4355 C C . LYS A 1 569 ? 9.444 24.977 -46.613 1.00 64.31 569 LYS A C 1
ATOM 4357 O O . LYS A 1 569 ? 9.248 25.536 -45.533 1.00 64.31 569 LYS A O 1
ATOM 4362 N N . LYS A 1 570 ? 10.134 25.561 -47.600 1.00 51.31 570 LYS A N 1
ATOM 4363 C CA . LYS A 1 570 ? 10.343 27.017 -47.706 1.00 51.31 570 LYS A CA 1
ATOM 4364 C C . LYS A 1 570 ? 9.133 27.643 -48.376 1.00 51.31 570 LYS A C 1
ATOM 4366 O O . LYS A 1 570 ? 8.805 28.776 -47.969 1.00 51.31 570 LYS A O 1
#

Secondary structure (DSSP, 8-state):
-PPPPPGGGTTSTTSTT-S-----------TT---TTS--HHHHHHHHHHHHHHHHHHSSSTTSSS-HHHHHHHHHHHHHHGGGS-HHHHHHHHHHHHHTT--TT-EE--SB-GGGGTT-SSPPPPP-SS--B---SEEEEEETTEEEEEEE-GGGGGGTT-EEEEETTEEHHHHHHHHGGGS--SSHHHHHHHHHHHTT-HHHHHHTTSSSSSSSEEEEEEETTEEEEEEEPPPPSSSPPP-EEHHHHH-PPPPGGGS-TTSSEEEEEETTTTEEEEEE-SBS-BTTB-HHHHHHHHHHHHHHTT-SEEEEE-TT---B-GGGHHHHHHHHHH-TTTSSTTTEEEEE-TT--THHHHHHHHHHHHS--EEEES--SS-SEEEE-PEEEE-TTT-PEEEE--EEEE-S-TT---SSPPPSEE-PPPHHHHHTT--HHHHHHHH----SSHHHHHHHHHHHHHHHHHHHHHHHHHHSTTTTTS--HHHHHHHHHHHHHTT-HHHHHHHHHHHHHH-TT-HHHHHHHHHHHHHTT-HHHHHHHHHHHHHHSTT-HHHHHHHHHHHHHHHHT-

Nearest PDB structures (foldseek):
  8ump-assembly1_A  TM=7.040E-01  e=9.974E-04  synthetic construct
  3ieg-assembly2_B  TM=6.692E-01  e=2.448E-03  Mus musculus
  6v8e-assembly1_A  TM=6.930E-01  e=3.746E-03  synthetic construct
  6i57-assembly1_A  TM=6.426E-01  e=1.475E-02  Homo sapiens
  6qdl-assembly1_A  TM=6.701E-01  e=8.883E-02  Caenorhabditis elegans